Protein AF-0000000078594098 (afdb_homodimer)

pLDDT: mean 91.53, std 11.21, range [39.38, 98.88]

InterPro domains:
  IPR011990 Tetratricopeptide-like helical domain superfamily [G3DSA:1.25.40.10] (89-286)
  IPR011990 Tetratricopeptide-like helical domain superfamily [SSF48452] (159-281)
  IPR019734 Tetratricopeptide repeat [PS50005] (201-234)
  IPR019734 Tetratricopeptide repeat [PS50005] (235-268)
  IPR019734 Tetratricopeptide repeat [SM00028] (167-200)
  IPR019734 Tetratricopeptide repeat [SM00028] (201-234)
  IPR019734 Tetratricopeptide repeat [SM00028] (235-268)
  IPR051685 Ycf3/AcsC/BcsC/TPR Multifunctional [PTHR44943] (14-275)
  IPR059986 DjlB/C, second domain [PF27158] (21-113)

Radius of gyration: 33.85 Å; Cα contacts (8 Å, |Δi|>4): 615; chains: 2; bounding box: 60×117×90 Å

Solvent-accessible surface area (backbone atoms only — not comparable to full-atom values): 30266 Å² total; per-residue (Å²): 107,66,66,58,50,49,50,50,48,50,48,50,49,49,48,50,50,52,48,49,51,51,50,51,51,48,50,52,37,57,72,34,61,79,47,46,71,31,56,67,55,56,53,47,52,54,51,49,46,38,69,72,62,66,50,52,64,67,59,54,43,49,54,50,51,61,54,35,75,81,58,64,94,59,50,43,67,45,40,41,51,51,31,71,74,57,40,49,70,82,40,42,71,66,47,39,74,79,39,62,54,69,57,50,50,49,51,45,46,40,50,74,40,77,69,80,71,63,72,82,63,66,82,65,91,55,58,71,51,70,64,59,35,52,52,24,49,51,50,14,52,52,24,49,75,66,51,30,53,47,58,14,51,52,26,48,54,55,25,38,68,28,48,67,75,40,56,59,59,38,38,49,52,15,53,52,24,47,73,45,39,36,47,71,61,15,46,49,31,18,48,54,41,32,74,76,34,81,78,41,50,65,32,32,46,55,37,17,55,50,24,50,45,49,37,36,48,72,62,16,40,55,24,35,51,52,32,36,75,75,43,72,80,44,59,69,52,48,53,53,40,23,51,40,24,46,48,72,64,40,22,68,62,15,34,53,44,36,51,55,52,34,73,80,40,72,83,45,61,70,53,50,41,45,32,49,27,23,49,52,49,46,50,52,53,53,55,68,73,97,108,69,66,58,50,50,50,51,47,48,48,49,50,49,47,50,48,52,47,50,51,51,50,49,50,49,49,53,37,56,73,34,61,78,48,46,71,30,55,66,56,53,52,47,51,52,51,50,45,37,68,73,62,67,50,51,64,66,59,52,43,50,53,49,50,61,54,36,76,81,57,64,94,62,50,42,66,46,41,41,51,50,32,71,75,58,40,48,71,82,39,41,70,65,48,39,75,79,39,61,54,70,58,52,48,50,53,44,46,40,49,74,37,80,70,80,74,64,73,84,62,65,82,62,91,53,59,71,51,71,64,57,34,53,51,24,48,50,50,14,53,54,24,48,75,67,51,30,53,46,59,16,52,53,25,48,54,55,23,38,67,29,49,67,76,40,57,60,58,38,38,49,52,14,52,53,25,46,74,46,40,36,47,69,60,14,44,49,32,16,47,53,42,30,75,76,34,80,78,43,50,64,30,30,44,53,38,16,56,49,24,50,44,50,38,37,48,71,61,16,41,54,25,35,52,52,31,35,73,75,42,72,80,44,58,71,52,47,53,54,40,23,52,41,25,46,49,73,63,40,22,67,62,16,34,54,43,36,50,55,52,35,73,78,41,74,80,44,61,68,54,50,40,46,31,51,26,22,49,50,49,46,52,52,55,54,55,68,72,98

Structure (mmCIF, N/CA/C/O backbone):
data_AF-0000000078594098-model_v1
#
loop_
_entity.id
_entity.type
_entity.pdbx_description
1 polymer 'Uncharacterized protein'
#
loop_
_atom_site.group_PDB
_atom_site.id
_atom_site.type_symbol
_atom_site.label_atom_id
_atom_site.label_alt_id
_atom_site.label_comp_id
_atom_site.label_asym_id
_atom_site.label_entity_id
_atom_site.label_seq_id
_atom_site.pdbx_PDB_ins_code
_atom_site.Cartn_x
_atom_site.Cartn_y
_atom_site.Cartn_z
_atom_site.occupancy
_atom_site.B_iso_or_equiv
_atom_site.auth_seq_id
_atom_site.auth_comp_id
_atom_site.auth_asym_id
_atom_site.auth_atom_id
_atom_site.pdbx_PDB_model_num
ATOM 1 N N . MET A 1 1 ? -4.652 -41.281 -64.188 1 39.38 1 MET A N 1
ATOM 2 C CA . MET A 1 1 ? -5.676 -40.75 -63.281 1 39.38 1 MET A CA 1
ATOM 3 C C . MET A 1 1 ? -5.812 -41.594 -62.031 1 39.38 1 MET A C 1
ATOM 5 O O . MET A 1 1 ? -5.898 -41.031 -60.906 1 39.38 1 MET A O 1
ATOM 9 N N . ILE A 1 2 ? -5.754 -42.844 -62.25 1 50.69 2 ILE A N 1
ATOM 10 C CA . ILE A 1 2 ? -5.867 -43.781 -61.125 1 50.69 2 ILE A CA 1
ATOM 11 C C . ILE A 1 2 ? -4.633 -43.688 -60.25 1 50.69 2 ILE A C 1
ATOM 13 O O . ILE A 1 2 ? -4.742 -43.625 -59.031 1 50.69 2 ILE A O 1
ATOM 17 N N . ASN A 1 3 ? -3.533 -43.5 -60.875 1 50.88 3 ASN A N 1
ATOM 18 C CA . ASN A 1 3 ? -2.307 -43.406 -60.062 1 50.88 3 ASN A CA 1
ATOM 19 C C . ASN A 1 3 ? -2.246 -42.125 -59.281 1 50.88 3 ASN A C 1
ATOM 21 O O . ASN A 1 3 ? -1.694 -42.062 -58.188 1 50.88 3 ASN A O 1
ATOM 25 N N . PHE A 1 4 ? -2.811 -41.031 -59.844 1 49.97 4 PHE A N 1
ATOM 26 C CA . PHE A 1 4 ? -2.854 -39.75 -59.188 1 49.97 4 PHE A CA 1
ATOM 27 C C . PHE A 1 4 ? -3.811 -39.781 -58 1 49.97 4 PHE A C 1
ATOM 29 O O . PHE A 1 4 ? -3.49 -39.25 -56.938 1 49.97 4 PHE A O 1
ATOM 36 N N . PHE A 1 5 ? -4.902 -40.375 -58.156 1 48.72 5 PHE A N 1
ATOM 37 C CA . PHE A 1 5 ? -5.871 -40.469 -57.062 1 48.72 5 PHE A CA 1
ATOM 38 C C . PHE A 1 5 ? -5.363 -41.406 -55.969 1 48.72 5 PHE A C 1
ATOM 40 O O . PHE A 1 5 ? -5.633 -41.156 -54.781 1 48.72 5 PHE A O 1
ATOM 47 N N . LYS A 1 6 ? -4.73 -42.438 -56.281 1 51.88 6 LYS A N 1
ATOM 48 C CA . LYS A 1 6 ? -4.148 -43.312 -55.281 1 51.88 6 LYS A CA 1
ATOM 49 C C . LYS A 1 6 ? -3.07 -42.625 -54.5 1 51.88 6 LYS A C 1
ATOM 51 O O . LYS A 1 6 ? -2.975 -42.781 -53.281 1 51.88 6 LYS A O 1
ATOM 56 N N . LYS A 1 7 ? -2.291 -41.812 -55.062 1 51.16 7 LYS A N 1
ATOM 57 C CA . LYS A 1 7 ? -1.276 -41.031 -54.375 1 51.16 7 LYS A CA 1
ATOM 58 C C . LYS A 1 7 ? -1.916 -39.969 -53.469 1 51.16 7 LYS A C 1
ATOM 60 O O . LYS A 1 7 ? -1.445 -39.75 -52.344 1 51.16 7 LYS A O 1
ATOM 65 N N . LEU A 1 8 ? -2.98 -39.375 -53.875 1 46.19 8 LEU A N 1
ATOM 66 C CA . LEU A 1 8 ? -3.707 -38.406 -53.062 1 46.19 8 LEU A CA 1
ATOM 67 C C . LEU A 1 8 ? -4.391 -39.094 -51.875 1 46.19 8 LEU A C 1
ATOM 69 O O . LEU A 1 8 ? -4.414 -38.562 -50.781 1 46.19 8 LEU A O 1
ATOM 73 N N . LYS A 1 9 ? -5.02 -40.219 -52.125 1 51.03 9 LYS A N 1
ATOM 74 C CA . LYS A 1 9 ? -5.648 -41 -51.062 1 51.03 9 LYS A CA 1
ATOM 75 C C . LYS A 1 9 ? -4.602 -41.562 -50.125 1 51.03 9 LYS A C 1
ATOM 77 O O . LYS A 1 9 ? -4.805 -41.562 -48.906 1 51.03 9 LYS A O 1
ATOM 82 N N . ASN A 1 10 ? -3.607 -42.125 -50.656 1 49.72 10 ASN A N 1
ATOM 83 C CA . ASN A 1 10 ? -2.5 -42.562 -49.812 1 49.72 10 ASN A CA 1
ATOM 84 C C . ASN A 1 10 ? -1.874 -41.438 -49.031 1 49.72 10 ASN A C 1
ATOM 86 O O . ASN A 1 10 ? -1.503 -41.594 -47.875 1 49.72 10 ASN A O 1
ATOM 90 N N . ASN A 1 11 ? -1.841 -40.219 -49.688 1 52.72 11 ASN A N 1
ATOM 91 C CA . ASN A 1 11 ? -1.362 -39.031 -49 1 52.72 11 ASN A CA 1
ATOM 92 C C . ASN A 1 11 ? -2.326 -38.594 -47.906 1 52.72 11 ASN A C 1
ATOM 94 O O . ASN A 1 11 ? -1.896 -38.156 -46.844 1 52.72 11 ASN A O 1
ATOM 98 N N . SER A 1 12 ? -3.578 -38.75 -48.25 1 54 12 SER A N 1
ATOM 99 C CA . SER A 1 12 ? -4.574 -38.406 -47.25 1 54 12 SER A CA 1
ATOM 100 C C . SER A 1 12 ? -4.566 -39.406 -46.094 1 54 12 SER A C 1
ATOM 102 O O . SER A 1 12 ? -4.688 -39.031 -44.938 1 54 12 SER A O 1
ATOM 104 N N . TYR A 1 13 ? -4.492 -40.75 -46.438 1 49.81 13 TYR A N 1
ATOM 105 C CA . TYR A 1 13 ? -4.422 -41.781 -45.438 1 49.81 13 TYR A CA 1
ATOM 106 C C . TYR A 1 13 ? -3.146 -41.656 -44.594 1 49.81 13 TYR A C 1
ATOM 108 O O . TYR A 1 13 ? -3.176 -41.781 -43.375 1 49.81 13 TYR A O 1
ATOM 116 N N . ASN A 1 14 ? -2.107 -41.4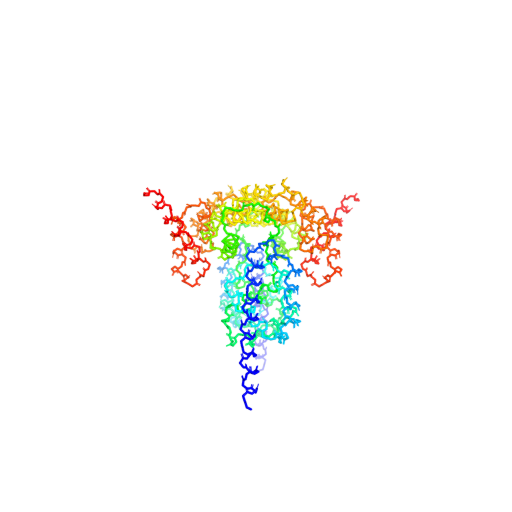06 -45.281 1 59.16 14 ASN A N 1
ATOM 117 C CA . ASN A 1 14 ? -0.834 -41.219 -44.594 1 59.16 14 ASN A CA 1
ATOM 118 C C . ASN A 1 14 ? -0.871 -40 -43.688 1 59.16 14 ASN A C 1
ATOM 120 O O . ASN A 1 14 ? -0.325 -40.031 -42.562 1 59.16 14 ASN A O 1
ATOM 124 N N . ASN A 1 15 ? -1.621 -39.031 -44.219 1 67.19 15 ASN A N 1
ATOM 125 C CA . ASN A 1 15 ? -1.735 -37.844 -43.406 1 67.19 15 ASN A CA 1
ATOM 126 C C . ASN A 1 15 ? -2.57 -38.094 -42.156 1 67.19 15 ASN A C 1
ATOM 128 O O . ASN A 1 15 ? -2.254 -37.562 -41.062 1 67.19 15 ASN A O 1
ATOM 132 N N . LYS A 1 16 ? -3.498 -38.969 -42.25 1 72.94 16 LYS A N 1
ATOM 133 C CA . LYS A 1 16 ? -4.348 -39.281 -41.125 1 72.94 16 LYS A CA 1
ATOM 134 C C . LYS A 1 16 ? -3.596 -40.156 -40.094 1 72.94 16 LYS A C 1
ATOM 136 O O . LYS A 1 16 ? -3.754 -39.969 -38.875 1 72.94 16 LYS A O 1
ATOM 141 N N . ASP A 1 17 ? -2.861 -41.031 -40.719 1 74.94 17 ASP A N 1
ATOM 142 C CA . ASP A 1 17 ? -2.068 -41.906 -39.844 1 74.94 17 ASP A CA 1
ATOM 143 C C . ASP A 1 17 ? -0.988 -41.094 -39.125 1 74.94 17 ASP A C 1
ATOM 145 O O . ASP A 1 17 ? -0.752 -41.312 -37.938 1 74.94 17 ASP A O 1
ATOM 149 N N . ASN A 1 18 ? -0.335 -40.281 -39.812 1 78.31 18 ASN A N 1
ATOM 150 C CA . ASN A 1 18 ? 0.677 -39.406 -39.219 1 78.31 18 ASN A CA 1
ATOM 151 C C . ASN A 1 18 ? 0.081 -38.5 -38.156 1 78.31 18 ASN A C 1
ATOM 153 O O . ASN A 1 18 ? 0.699 -38.281 -37.125 1 78.31 18 ASN A O 1
ATOM 157 N N . ASP A 1 19 ? -1.125 -38.094 -38.5 1 82.31 19 ASP A N 1
ATOM 158 C CA . ASP A 1 19 ? -1.834 -37.25 -37.531 1 82.31 19 ASP A CA 1
ATOM 159 C C . ASP A 1 19 ? -2.125 -38.031 -36.25 1 82.31 19 ASP A C 1
ATOM 161 O O . ASP A 1 19 ? -1.92 -37.5 -35.125 1 82.31 19 ASP A O 1
ATOM 165 N N . ALA A 1 20 ? -2.559 -39.188 -36.438 1 86.38 20 ALA A N 1
ATOM 166 C CA . ALA A 1 20 ? -2.891 -40.031 -35.281 1 86.38 20 ALA A CA 1
ATOM 167 C C . ALA A 1 20 ? -1.649 -40.312 -34.469 1 86.38 20 ALA A C 1
ATOM 169 O O . ALA A 1 20 ? -1.691 -40.25 -33.219 1 86.38 20 ALA A O 1
ATOM 170 N N . LYS A 1 21 ? -0.582 -40.625 -35.062 1 86.62 21 LYS A N 1
ATOM 171 C CA . LYS A 1 21 ? 0.659 -40.906 -34.375 1 86.62 21 LYS A CA 1
ATOM 172 C C . LYS A 1 21 ? 1.172 -39.688 -33.594 1 86.62 21 LYS A C 1
ATOM 174 O O . LYS A 1 21 ? 1.613 -39.812 -32.469 1 86.62 21 LYS A O 1
ATOM 179 N N . PHE A 1 22 ? 1.123 -38.594 -34.219 1 89.56 22 PHE A N 1
ATOM 180 C CA . PHE A 1 22 ? 1.537 -37.344 -33.594 1 89.56 22 PHE A CA 1
ATOM 181 C C . PHE A 1 22 ? 0.688 -37.062 -32.344 1 89.56 22 PHE A C 1
ATOM 183 O O . PHE A 1 22 ? 1.214 -36.719 -31.297 1 89.56 22 PHE A O 1
ATOM 190 N N . HIS A 1 23 ? -0.562 -37.281 -32.531 1 90.31 23 HIS A N 1
ATOM 191 C CA . HIS A 1 23 ? -1.481 -37.031 -31.422 1 90.31 23 HIS A CA 1
ATOM 192 C C . HIS A 1 23 ? -1.208 -38.031 -30.266 1 90.31 23 HIS A C 1
ATOM 194 O O . HIS A 1 23 ? -1.288 -37.625 -29.094 1 90.31 23 HIS A O 1
ATOM 200 N N . ASP A 1 24 ? -0.931 -39.219 -30.625 1 92.44 24 ASP A N 1
ATOM 201 C CA . ASP A 1 24 ? -0.604 -40.188 -29.609 1 92.44 24 ASP A CA 1
ATOM 202 C C . ASP A 1 24 ? 0.675 -39.812 -28.875 1 92.44 24 ASP A C 1
ATOM 204 O O . ASP A 1 24 ? 0.738 -39.938 -27.641 1 92.44 24 ASP A O 1
ATOM 208 N N . ASP A 1 25 ? 1.669 -39.406 -29.578 1 92.69 25 ASP A N 1
ATOM 209 C CA . ASP A 1 25 ? 2.928 -38.969 -28.984 1 92.69 25 ASP A CA 1
ATOM 210 C C . ASP A 1 25 ? 2.717 -37.781 -28.062 1 92.69 25 ASP A C 1
ATOM 212 O O . ASP A 1 25 ? 3.289 -37.719 -26.969 1 92.69 25 ASP A O 1
ATOM 216 N N . LEU A 1 26 ? 1.92 -36.906 -28.531 1 94.44 26 LEU A N 1
ATOM 217 C CA . LEU A 1 26 ? 1.6 -35.719 -27.766 1 94.44 26 LEU A CA 1
ATOM 218 C C . LEU A 1 26 ? 0.881 -36.094 -26.469 1 94.44 26 LEU A C 1
ATOM 220 O O . LEU A 1 26 ? 1.198 -35.531 -25.406 1 94.44 26 LEU A O 1
ATOM 224 N N . ARG A 1 27 ? -0.073 -36.875 -26.562 1 95.81 27 ARG A N 1
ATOM 225 C CA . ARG A 1 27 ? -0.822 -37.344 -25.391 1 95.81 27 ARG A CA 1
ATOM 226 C C . ARG A 1 27 ? 0.086 -38.062 -24.391 1 95.81 27 ARG A C 1
ATOM 228 O O . ARG A 1 27 ? -0.026 -37.875 -23.188 1 95.81 27 ARG A O 1
ATOM 235 N N . GLU A 1 28 ? 0.892 -38.906 -24.938 1 95.81 28 GLU A N 1
ATOM 236 C CA . GLU A 1 28 ? 1.833 -39.625 -24.078 1 95.81 28 GLU A CA 1
ATOM 237 C C . GLU A 1 28 ? 2.773 -38.656 -23.375 1 95.81 28 GLU A C 1
ATOM 239 O O . GLU A 1 28 ? 3.016 -38.781 -22.172 1 95.81 28 GLU A O 1
ATOM 244 N N . LEU A 1 29 ? 3.318 -37.688 -24.094 1 96.81 29 LEU A N 1
ATOM 245 C CA . LEU A 1 29 ? 4.211 -36.688 -23.531 1 96.81 29 LEU A CA 1
ATOM 246 C C . LEU A 1 29 ? 3.514 -35.875 -22.438 1 96.81 29 LEU A C 1
ATOM 248 O O . LEU A 1 29 ? 4.059 -35.719 -21.344 1 96.81 29 LEU A O 1
ATOM 252 N N . TYR A 1 30 ? 2.275 -35.469 -22.688 1 96.88 30 TYR A N 1
ATOM 253 C CA . TYR A 1 30 ? 1.556 -34.625 -21.75 1 96.88 30 TYR A CA 1
ATOM 254 C C . TYR A 1 30 ? 1.131 -35.406 -20.516 1 96.88 30 TYR A C 1
ATOM 256 O O . TYR A 1 30 ? 1.178 -34.906 -19.391 1 96.88 30 TYR A O 1
ATOM 264 N N . ASN A 1 31 ?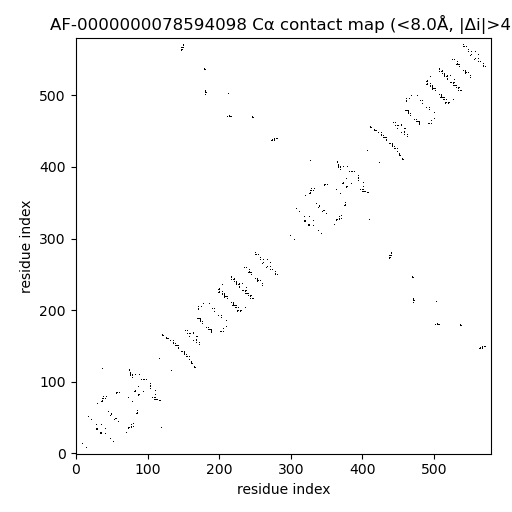 0.69 -36.656 -20.703 1 94.06 31 ASN A N 1
ATOM 265 C CA . ASN A 1 31 ? 0.117 -37.438 -19.625 1 94.06 31 ASN A CA 1
ATOM 266 C C . ASN A 1 31 ? 1.197 -37.969 -18.688 1 94.06 31 ASN A C 1
ATOM 268 O O . ASN A 1 31 ? 0.904 -38.375 -17.562 1 94.06 31 ASN A O 1
ATOM 272 N N . ASN A 1 32 ? 2.391 -38.094 -19.156 1 93.06 32 ASN A N 1
ATOM 273 C CA . ASN A 1 32 ? 3.533 -38.375 -18.297 1 93.06 32 ASN A CA 1
ATOM 274 C C . ASN A 1 32 ? 4.148 -37.125 -17.719 1 93.06 32 ASN A C 1
ATOM 276 O O . ASN A 1 32 ? 4.855 -36.375 -18.422 1 93.06 32 ASN A O 1
ATOM 280 N N . PHE A 1 33 ? 3.973 -36.938 -16.516 1 93.38 33 PHE A N 1
ATOM 281 C CA . PHE A 1 33 ? 4.258 -35.656 -15.922 1 93.38 33 PHE A CA 1
ATOM 282 C C . PHE A 1 33 ? 5.742 -35.312 -16.016 1 93.38 33 PHE A C 1
ATOM 284 O O . PHE A 1 33 ? 6.121 -34.188 -16.266 1 93.38 33 PHE A O 1
ATOM 291 N N . SER A 1 34 ? 6.594 -36.312 -15.781 1 92.38 34 SER A N 1
ATOM 292 C CA . SER A 1 34 ? 8.031 -36.094 -15.875 1 92.38 34 SER A CA 1
ATOM 293 C C . SER A 1 34 ? 8.43 -35.656 -17.281 1 92.38 34 SER A C 1
ATOM 295 O O . SER A 1 34 ? 9.32 -34.844 -17.453 1 92.38 34 SER A O 1
ATOM 297 N N . LEU A 1 35 ? 7.773 -36.188 -18.312 1 94.94 35 LEU A N 1
ATOM 298 C CA . LEU A 1 35 ? 8.023 -35.812 -19.688 1 94.94 35 LEU A CA 1
ATOM 299 C C . LEU A 1 35 ? 7.387 -34.438 -19.984 1 94.94 35 LEU A C 1
ATOM 301 O O . LEU A 1 35 ? 7.977 -33.625 -20.688 1 94.94 35 LEU A O 1
ATOM 305 N N . ARG A 1 36 ? 6.238 -34.25 -19.422 1 95.75 36 ARG A N 1
ATOM 306 C CA . ARG A 1 36 ? 5.438 -33.031 -19.656 1 95.75 36 ARG A CA 1
ATOM 307 C C . ARG A 1 36 ? 6.234 -31.781 -19.344 1 95.75 36 ARG A C 1
ATOM 309 O O . ARG A 1 36 ? 6.109 -30.766 -20.031 1 95.75 36 ARG A O 1
ATOM 316 N N . ILE A 1 37 ? 7.035 -31.859 -18.281 1 95.75 37 ILE A N 1
ATOM 317 C CA . ILE A 1 37 ? 7.656 -30.641 -17.781 1 95.75 37 ILE A CA 1
ATOM 318 C C . ILE A 1 37 ? 9.078 -30.531 -18.312 1 95.75 37 ILE A C 1
ATOM 320 O O . ILE A 1 37 ? 9.836 -29.641 -17.906 1 95.75 37 ILE A O 1
ATOM 324 N N . ASP A 1 38 ? 9.492 -31.375 -19.234 1 96.25 38 ASP A N 1
ATOM 325 C CA . ASP A 1 38 ? 10.836 -31.391 -19.812 1 96.25 38 ASP A CA 1
ATOM 326 C C . ASP A 1 38 ? 10.852 -30.688 -21.172 1 96.25 38 ASP A C 1
ATOM 328 O O . ASP A 1 38 ? 10.359 -31.234 -22.156 1 96.25 38 ASP A O 1
ATOM 332 N N . PRO A 1 39 ? 11.516 -29.531 -21.281 1 97.31 39 PRO A N 1
ATOM 333 C CA . PRO A 1 39 ? 11.531 -28.812 -22.547 1 97.31 39 PRO A CA 1
ATOM 334 C C . PRO A 1 39 ? 12.195 -29.594 -23.672 1 97.31 39 PRO A C 1
ATOM 336 O O . PRO A 1 39 ? 11.812 -29.469 -24.844 1 97.31 39 PRO A O 1
ATOM 339 N N . GLU A 1 40 ? 13.133 -30.438 -23.344 1 97.56 40 GLU A N 1
ATOM 340 C CA . GLU A 1 40 ? 13.844 -31.203 -24.359 1 97.56 40 GLU A CA 1
ATOM 341 C C . GLU A 1 40 ? 12.914 -32.219 -25.047 1 97.56 40 GLU A C 1
ATOM 343 O O . GLU A 1 40 ? 13.062 -32.469 -26.25 1 97.56 40 GLU A O 1
ATOM 348 N N . LYS A 1 41 ? 12.023 -32.75 -24.281 1 97.75 41 LYS A N 1
ATOM 349 C CA . LYS A 1 41 ? 11.094 -33.719 -24.844 1 97.75 41 LYS A CA 1
ATOM 350 C C . LYS A 1 41 ? 10.117 -33.062 -25.812 1 97.75 41 LYS A C 1
ATOM 352 O O . LYS A 1 41 ? 9.742 -33.656 -26.828 1 97.75 41 LYS A O 1
ATOM 357 N N . TRP A 1 42 ? 9.672 -31.875 -25.516 1 97.12 42 TRP A N 1
ATOM 358 C CA . TRP A 1 42 ? 8.812 -31.125 -26.422 1 97.12 42 TRP A CA 1
ATOM 359 C C . TRP A 1 42 ? 9.562 -30.734 -27.703 1 97.12 42 TRP A C 1
ATOM 361 O O . TRP A 1 42 ? 9.016 -30.844 -28.797 1 97.12 42 TRP A O 1
ATOM 371 N N . ASP A 1 43 ? 10.789 -30.266 -27.516 1 96.31 43 ASP A N 1
ATOM 372 C CA . ASP A 1 43 ? 11.641 -29.938 -28.672 1 96.31 43 ASP A CA 1
ATOM 373 C C . ASP A 1 43 ? 11.82 -31.141 -29.578 1 96.31 43 ASP A C 1
ATOM 375 O O . ASP A 1 43 ? 11.719 -31.016 -30.812 1 96.31 43 ASP A O 1
ATOM 379 N N . ALA A 1 44 ? 12.086 -32.281 -28.953 1 95.25 44 ALA A N 1
ATOM 380 C CA . ALA A 1 44 ? 12.258 -33.531 -29.719 1 95.25 44 ALA A CA 1
ATOM 381 C C . ALA A 1 44 ? 10.992 -33.875 -30.469 1 95.25 44 ALA A C 1
ATOM 383 O O . ALA A 1 44 ? 11.047 -34.312 -31.625 1 95.25 44 ALA A O 1
ATOM 384 N N . LEU A 1 45 ? 9.867 -33.75 -29.766 1 93.81 45 LEU A N 1
ATOM 385 C CA . LEU A 1 45 ? 8.586 -34.062 -30.406 1 93.81 45 LEU A CA 1
ATOM 386 C C . LEU A 1 45 ? 8.398 -33.219 -31.656 1 93.81 45 LEU A C 1
ATOM 388 O O . LEU A 1 45 ? 8.008 -33.719 -32.719 1 93.81 45 LEU A O 1
ATOM 392 N N . ILE A 1 46 ? 8.672 -31.938 -31.578 1 92.5 46 ILE A N 1
ATOM 393 C CA . ILE A 1 46 ? 8.461 -30.984 -32.656 1 92.5 46 ILE A CA 1
ATOM 394 C C . ILE A 1 46 ? 9.43 -31.297 -33.812 1 92.5 46 ILE A C 1
ATOM 396 O O . ILE A 1 46 ? 9.031 -31.359 -34.969 1 92.5 46 ILE A O 1
ATOM 400 N N . HIS A 1 47 ? 10.656 -31.594 -33.531 1 90.69 47 HIS A N 1
ATOM 401 C CA . HIS A 1 47 ? 11.664 -31.891 -34.531 1 90.69 47 HIS A CA 1
ATOM 402 C C . HIS A 1 47 ? 11.359 -33.219 -35.219 1 90.69 47 HIS A C 1
ATOM 404 O O . HIS A 1 47 ? 11.484 -33.312 -36.438 1 90.69 47 HIS A O 1
ATOM 410 N N . ASN A 1 48 ? 11.023 -34.156 -34.406 1 87.56 48 ASN A N 1
ATOM 411 C CA . ASN A 1 48 ? 10.695 -35.438 -34.969 1 87.56 48 ASN A CA 1
ATOM 412 C C . ASN A 1 48 ? 9.5 -35.375 -35.906 1 87.56 48 ASN A C 1
ATOM 414 O O . ASN A 1 48 ? 9.5 -35.969 -36.969 1 87.56 48 ASN A O 1
ATOM 418 N N . ALA A 1 49 ? 8.516 -34.656 -35.469 1 84.56 49 ALA A N 1
ATOM 419 C CA . ALA A 1 49 ? 7.324 -34.5 -36.281 1 84.56 49 ALA A CA 1
ATOM 420 C C . ALA A 1 49 ? 7.645 -33.719 -37.562 1 84.56 49 ALA A C 1
ATOM 422 O O . ALA A 1 49 ? 7.133 -34.062 -38.625 1 84.56 49 ALA A O 1
ATOM 423 N N . SER A 1 50 ? 8.43 -32.719 -37.5 1 81.81 50 SER A N 1
ATOM 424 C CA . SER A 1 50 ? 8.82 -31.938 -38.656 1 81.81 50 SER A CA 1
ATOM 425 C C . SER A 1 50 ? 9.57 -32.781 -39.688 1 81.81 50 SER A C 1
ATOM 427 O O . SER A 1 50 ? 9.312 -32.719 -40.875 1 81.81 50 SER A O 1
ATOM 429 N N . ASN A 1 51 ? 10.398 -33.594 -39.219 1 81.81 51 ASN A N 1
ATOM 430 C CA . ASN A 1 51 ? 11.227 -34.406 -40.094 1 81.81 51 ASN A CA 1
ATOM 431 C C . ASN A 1 51 ? 10.445 -35.594 -40.656 1 81.81 51 ASN A C 1
ATOM 433 O O . ASN A 1 51 ? 10.594 -35.938 -41.844 1 81.81 51 ASN A O 1
ATOM 437 N N . LYS A 1 52 ? 9.711 -36.094 -39.781 1 78.25 52 LYS A N 1
ATOM 438 C CA . LYS A 1 52 ? 9.023 -37.312 -40.156 1 78.25 52 LYS A CA 1
ATOM 439 C C . LYS A 1 52 ? 7.824 -37.062 -41.031 1 78.25 52 LYS A C 1
ATOM 441 O O . LYS A 1 52 ? 7.562 -37.812 -41.969 1 78.25 52 LYS A O 1
ATOM 446 N N . TYR A 1 53 ? 7.137 -35.938 -40.75 1 73.19 53 TYR A N 1
ATOM 447 C CA . TYR A 1 53 ? 5.863 -35.75 -41.438 1 73.19 53 TYR A CA 1
ATOM 448 C C . TYR A 1 53 ? 5.969 -34.625 -42.469 1 73.19 53 TYR A C 1
ATOM 450 O O . TYR A 1 53 ? 5.016 -34.344 -43.188 1 73.19 53 TYR A O 1
ATOM 458 N N . ASN A 1 54 ? 7.02 -34.062 -42.594 1 72.06 54 ASN A N 1
ATOM 459 C CA . ASN A 1 54 ? 7.246 -32.938 -43.5 1 72.06 54 ASN A CA 1
ATOM 460 C C . ASN A 1 54 ? 6.152 -31.875 -43.375 1 72.06 54 ASN A C 1
ATOM 462 O O . ASN A 1 54 ? 5.672 -31.344 -44.375 1 72.06 54 ASN A O 1
ATOM 466 N N . TRP A 1 55 ? 5.625 -31.828 -42.125 1 76.12 55 TRP A N 1
ATOM 467 C CA . TRP A 1 55 ? 4.605 -30.812 -41.906 1 76.12 55 TRP A CA 1
ATOM 468 C C . TRP A 1 55 ? 5.227 -29.422 -41.812 1 76.12 55 TRP A C 1
ATOM 470 O O . TRP A 1 55 ? 6.34 -29.25 -41.312 1 76.12 55 TRP A O 1
ATOM 480 N N . TYR A 1 56 ? 4.43 -28.516 -42.375 1 78.06 56 TYR A N 1
ATOM 481 C CA . TYR A 1 56 ? 4.77 -27.125 -42.156 1 78.06 56 TYR A CA 1
ATOM 482 C C . TYR A 1 56 ? 4.504 -26.734 -40.688 1 78.06 56 TYR A C 1
ATOM 484 O O . TYR A 1 56 ? 3.598 -27.281 -40.062 1 78.06 56 TYR A O 1
ATOM 492 N N . MET A 1 57 ? 5.312 -25.875 -40.281 1 83.12 57 MET A N 1
ATOM 493 C CA . MET A 1 57 ? 5.242 -25.422 -38.875 1 83.12 57 MET A CA 1
ATOM 494 C C . MET A 1 57 ? 3.854 -24.875 -38.562 1 83.12 57 MET A C 1
ATOM 496 O O . MET A 1 57 ? 3.369 -25.016 -37.438 1 83.12 57 MET A O 1
ATOM 500 N N . ASP A 1 58 ? 3.238 -24.391 -39.562 1 83.25 58 ASP A N 1
ATOM 501 C CA . ASP A 1 58 ? 1.916 -23.812 -39.344 1 83.25 58 ASP A CA 1
ATOM 502 C C . ASP A 1 58 ? 0.888 -24.891 -39 1 83.25 58 ASP A C 1
ATOM 504 O O . ASP A 1 58 ? 0.044 -24.703 -38.125 1 83.25 58 ASP A O 1
ATOM 508 N N . ILE A 1 59 ? 0.982 -25.984 -39.688 1 85.94 59 ILE A N 1
ATOM 509 C CA . ILE A 1 59 ? 0.062 -27.094 -39.469 1 85.94 59 ILE A CA 1
ATOM 510 C C . ILE A 1 59 ? 0.316 -27.719 -38.094 1 85.94 59 ILE A C 1
ATOM 512 O O . ILE A 1 59 ? -0.622 -27.953 -37.344 1 85.94 59 ILE A O 1
ATOM 516 N N . MET A 1 60 ? 1.554 -27.922 -37.781 1 88.81 60 MET A N 1
ATOM 517 C CA . MET A 1 60 ? 1.926 -28.484 -36.5 1 88.81 60 MET A CA 1
ATOM 518 C C . MET A 1 60 ? 1.495 -27.562 -35.344 1 88.81 60 MET A C 1
ATOM 520 O O . MET A 1 60 ? 0.965 -28.031 -34.344 1 88.81 60 MET A O 1
ATOM 524 N N . GLY A 1 61 ? 1.745 -26.25 -35.562 1 92.38 61 GLY A N 1
ATOM 525 C CA . GLY A 1 61 ? 1.325 -25.281 -34.594 1 92.38 61 GLY A CA 1
ATOM 526 C C . GLY A 1 61 ? -0.167 -25.297 -34.312 1 92.38 61 GLY A C 1
ATOM 527 O O . GLY A 1 61 ? -0.599 -25.203 -33.156 1 92.38 61 GLY A O 1
ATOM 528 N N . ASP A 1 62 ? -0.883 -25.469 -35.344 1 91.06 62 ASP A N 1
ATOM 529 C CA . ASP A 1 62 ? -2.336 -25.531 -35.25 1 91.06 62 ASP A CA 1
ATOM 530 C C . ASP A 1 62 ? -2.766 -26.781 -34.469 1 91.06 62 ASP A C 1
ATOM 532 O O . ASP A 1 62 ? -3.668 -26.719 -33.625 1 91.06 62 ASP A O 1
ATOM 536 N N . LYS A 1 63 ? -2.162 -27.859 -34.75 1 90.94 63 LYS A N 1
ATOM 537 C CA . LYS A 1 63 ? -2.475 -29.109 -34.062 1 90.94 63 LYS A CA 1
ATOM 538 C C . LYS A 1 63 ? -2.131 -29.016 -32.594 1 90.94 63 LYS A C 1
ATOM 540 O O . LYS A 1 63 ? -2.908 -29.453 -31.734 1 90.94 63 LYS A O 1
ATOM 545 N N . LEU A 1 64 ? -0.993 -28.438 -32.344 1 94.38 64 LEU A N 1
ATOM 546 C CA . LEU A 1 64 ? -0.582 -28.25 -30.938 1 94.38 64 LEU A CA 1
ATOM 547 C C . LEU A 1 64 ? -1.538 -27.312 -30.219 1 94.38 64 LEU A C 1
ATOM 549 O O . LEU A 1 64 ? -1.945 -27.594 -29.078 1 94.38 64 LEU A O 1
ATOM 553 N N . MET A 1 65 ? -1.921 -26.281 -30.891 1 94.69 65 MET A N 1
ATOM 554 C CA . MET A 1 65 ? -2.834 -25.297 -30.297 1 94.69 65 MET A CA 1
ATOM 555 C C . MET A 1 65 ? -4.168 -25.953 -29.938 1 94.69 65 MET A C 1
ATOM 557 O O . MET A 1 65 ? -4.691 -25.734 -28.844 1 94.69 65 MET A O 1
ATOM 561 N N . HIS A 1 66 ? -4.672 -26.75 -30.797 1 93.25 66 HIS A N 1
ATOM 562 C CA . HIS A 1 66 ? -5.93 -27.453 -30.562 1 93.25 66 HIS A CA 1
ATOM 563 C C . HIS A 1 66 ? -5.816 -28.391 -29.359 1 93.25 66 HIS A C 1
ATOM 565 O O . HIS A 1 66 ? -6.719 -28.438 -28.516 1 93.25 66 HIS A O 1
ATOM 571 N N . PHE A 1 67 ? -4.703 -29.062 -29.266 1 95.44 67 PHE A N 1
ATOM 572 C CA . PHE A 1 67 ? -4.449 -29.969 -28.172 1 95.44 67 PHE A CA 1
ATOM 573 C C . PHE A 1 67 ? -4.367 -29.219 -26.844 1 95.44 67 PHE A C 1
ATOM 575 O O . PHE A 1 67 ? -4.922 -29.656 -25.828 1 95.44 67 PHE A O 1
ATOM 582 N N . LEU A 1 68 ? -3.781 -28.016 -26.859 1 96.62 68 LEU A N 1
ATOM 583 C CA . LEU A 1 68 ? -3.492 -27.25 -25.656 1 96.62 68 LEU A CA 1
ATOM 584 C C . LEU A 1 68 ? -4.742 -26.531 -25.141 1 96.62 68 LEU A C 1
ATOM 586 O O . LEU A 1 68 ? -4.773 -26.047 -24.016 1 96.62 68 LEU A O 1
ATOM 590 N N . MET A 1 69 ? -5.801 -26.5 -25.891 1 95.69 69 MET A N 1
ATOM 591 C CA . MET A 1 69 ? -7.055 -25.891 -25.453 1 95.69 69 MET A CA 1
ATOM 592 C C . MET A 1 69 ? -7.645 -26.672 -24.281 1 95.69 69 MET A C 1
ATOM 594 O O . MET A 1 69 ? -8.344 -26.094 -23.438 1 95.69 69 MET A O 1
ATOM 598 N N . SER A 1 70 ? -7.262 -27.984 -24.266 1 94.69 70 SER A N 1
ATOM 599 C CA . SER A 1 70 ? -7.801 -28.812 -23.203 1 94.69 70 SER A CA 1
ATOM 600 C C . SER A 1 70 ? -6.691 -29.359 -22.312 1 94.69 70 SER A C 1
ATOM 602 O O . SER A 1 70 ? -6.961 -30.031 -21.312 1 94.69 70 SER A O 1
ATOM 604 N N . ASN A 1 71 ? -5.457 -29.141 -22.688 1 96.12 71 ASN A N 1
ATOM 605 C CA . ASN A 1 71 ? -4.277 -29.641 -21.969 1 96.12 71 ASN A CA 1
ATOM 606 C C . ASN A 1 71 ? -3.225 -28.547 -21.812 1 96.12 71 ASN A C 1
ATOM 608 O O . ASN A 1 71 ? -2.193 -28.562 -22.484 1 96.12 71 ASN A O 1
ATOM 612 N N . TYR A 1 72 ? -3.457 -27.672 -20.859 1 96.06 72 TYR A N 1
ATOM 613 C CA . TYR A 1 72 ? -2.715 -26.422 -20.922 1 96.06 72 TYR A CA 1
ATOM 614 C C . TYR A 1 72 ? -1.844 -26.234 -19.688 1 96.06 72 TYR A C 1
ATOM 616 O O . TYR A 1 72 ? -1.21 -25.188 -19.516 1 96.06 72 TYR A O 1
ATOM 624 N N . ASN A 1 73 ? -1.803 -27.219 -18.781 1 96.44 73 ASN A N 1
ATOM 625 C CA . ASN A 1 73 ? -0.989 -27.078 -17.578 1 96.44 73 ASN A CA 1
ATOM 626 C C . ASN A 1 73 ? 0.483 -27.375 -17.859 1 96.44 73 ASN A C 1
ATOM 628 O O . ASN A 1 73 ? 0.962 -28.484 -17.609 1 96.44 73 ASN A O 1
ATOM 632 N N . LEU A 1 74 ? 1.168 -26.359 -18.406 1 97.12 74 LEU A N 1
ATOM 633 C CA . LEU A 1 74 ? 2.58 -26.422 -18.766 1 97.12 74 LEU A CA 1
ATOM 634 C C . LEU A 1 74 ? 3.383 -25.359 -18.031 1 97.12 74 LEU A C 1
ATOM 636 O O . LEU A 1 74 ? 2.871 -24.266 -17.766 1 97.12 74 LEU A O 1
ATOM 640 N N . PRO A 1 75 ? 4.605 -25.656 -17.656 1 96.06 75 PRO A N 1
ATOM 641 C CA . PRO A 1 75 ? 5.438 -24.609 -17.031 1 96.06 75 PRO A CA 1
ATOM 642 C C . PRO A 1 75 ? 5.879 -23.547 -18.031 1 96.06 75 PRO A C 1
ATOM 644 O O . PRO A 1 75 ? 5.777 -23.734 -19.234 1 96.06 75 PRO A O 1
ATOM 647 N N . TYR A 1 76 ? 6.359 -22.453 -17.562 1 96.31 76 TYR A N 1
ATOM 648 C CA . TYR A 1 76 ? 6.754 -21.266 -18.312 1 96.31 76 TYR A CA 1
ATOM 649 C C . TYR A 1 76 ? 7.746 -21.625 -19.406 1 96.31 76 TYR A C 1
ATOM 651 O O . TYR A 1 76 ? 7.617 -21.156 -20.547 1 96.31 76 TYR A O 1
ATOM 659 N N . GLN A 1 77 ? 8.672 -22.531 -19.156 1 96.38 77 GLN A N 1
ATOM 660 C CA . GLN A 1 77 ? 9.734 -22.875 -20.109 1 96.38 77 GLN A CA 1
ATOM 661 C C . GLN A 1 77 ? 9.164 -23.547 -21.344 1 96.38 77 GLN A C 1
ATOM 663 O O . GLN A 1 77 ? 9.711 -23.391 -22.453 1 96.38 77 GLN A O 1
ATOM 668 N N . ILE A 1 78 ? 8.133 -24.359 -21.125 1 97.81 78 ILE A N 1
ATOM 669 C CA . ILE A 1 78 ? 7.543 -25.047 -22.266 1 97.81 78 ILE A CA 1
ATOM 670 C C . ILE A 1 78 ? 6.762 -24.062 -23.125 1 97.81 78 ILE A C 1
ATOM 672 O O . ILE A 1 78 ? 6.848 -24.094 -24.344 1 97.81 78 ILE A O 1
ATOM 676 N N . TRP A 1 79 ? 6.039 -23.125 -22.5 1 97.5 79 TRP A N 1
ATOM 677 C CA . TRP A 1 79 ? 5.309 -22.094 -23.234 1 97.5 79 TRP A CA 1
ATOM 678 C C . TRP A 1 79 ? 6.258 -21.25 -24.078 1 97.5 79 TRP A C 1
ATOM 680 O O . TRP A 1 79 ? 5.988 -20.969 -25.25 1 97.5 79 TRP A O 1
ATOM 690 N N . THR A 1 80 ? 7.355 -20.812 -23.5 1 97.62 80 THR A N 1
ATOM 691 C CA . THR A 1 80 ? 8.328 -19.984 -24.219 1 97.62 80 THR A CA 1
ATOM 692 C C . THR A 1 80 ? 8.969 -20.766 -25.359 1 97.62 80 THR A C 1
ATOM 694 O O . THR A 1 80 ? 9.195 -20.203 -26.438 1 97.62 80 THR A O 1
ATOM 697 N N . LEU A 1 81 ? 9.258 -22.062 -25.125 1 97.69 81 LEU A N 1
ATOM 698 C CA . LEU A 1 81 ? 9.812 -22.922 -26.156 1 97.69 81 LEU A CA 1
ATOM 699 C C . LEU A 1 81 ? 8.852 -23.031 -27.344 1 97.69 81 LEU A C 1
ATOM 701 O O . LEU A 1 81 ? 9.273 -22.906 -28.5 1 97.69 81 LEU A O 1
ATOM 705 N N . LEU A 1 82 ? 7.59 -23.266 -27.016 1 97.25 82 LEU A N 1
ATOM 706 C CA . LEU A 1 82 ? 6.59 -23.391 -28.078 1 97.25 82 LEU A CA 1
ATOM 707 C C . LEU A 1 82 ? 6.469 -22.078 -28.859 1 97.25 82 LEU A C 1
ATOM 709 O O . LEU A 1 82 ? 6.344 -22.094 -30.094 1 97.25 82 LEU A O 1
ATOM 713 N N . ASP A 1 83 ? 6.555 -20.953 -28.172 1 97.38 83 ASP A N 1
ATOM 714 C CA . ASP A 1 83 ? 6.492 -19.656 -28.859 1 97.38 83 ASP A CA 1
ATOM 715 C C . ASP A 1 83 ? 7.711 -19.453 -29.75 1 97.38 83 ASP A C 1
ATOM 717 O O . ASP A 1 83 ? 7.617 -18.828 -30.812 1 97.38 83 ASP A O 1
ATOM 721 N N . GLN A 1 84 ? 8.828 -19.922 -29.312 1 96.5 84 GLN A N 1
ATOM 722 C CA . GLN A 1 84 ? 10.039 -19.828 -30.125 1 96.5 84 GLN A CA 1
ATOM 723 C C . GLN A 1 84 ? 9.867 -20.562 -31.453 1 96.5 84 GLN A C 1
ATOM 725 O O . GLN A 1 84 ? 10.328 -20.094 -32.5 1 96.5 84 GLN A O 1
ATOM 730 N N . HIS A 1 85 ? 9.18 -21.703 -31.406 1 95.12 85 HIS A N 1
ATOM 731 C CA . HIS A 1 85 ? 9 -22.516 -32.594 1 95.12 85 HIS A CA 1
ATOM 732 C C . HIS A 1 85 ? 7.879 -21.984 -33.469 1 95.12 85 HIS A C 1
ATOM 734 O O . HIS A 1 85 ? 7.984 -22 -34.719 1 95.12 85 HIS A O 1
ATOM 740 N N . PHE A 1 86 ? 6.836 -21.438 -32.812 1 94.94 86 PHE A N 1
ATOM 741 C CA . PHE A 1 86 ? 5.617 -21.234 -33.594 1 94.94 86 PHE A CA 1
ATOM 742 C C . PHE A 1 86 ? 5.246 -19.766 -33.656 1 94.94 86 PHE A C 1
ATOM 744 O O . PHE A 1 86 ? 4.316 -19.375 -34.375 1 94.94 86 PHE A O 1
ATOM 751 N N . GLN A 1 87 ? 5.859 -18.922 -32.875 1 95.44 87 GLN A N 1
ATOM 752 C CA . GLN A 1 87 ? 5.691 -17.469 -32.875 1 95.44 87 GLN A CA 1
ATOM 753 C C . GLN A 1 87 ? 4.242 -17.078 -32.594 1 95.44 87 GLN A C 1
ATOM 755 O O . GLN A 1 87 ? 3.643 -16.297 -33.344 1 95.44 87 GLN A O 1
ATOM 760 N N . TRP A 1 88 ? 3.732 -17.656 -31.594 1 96.25 88 TRP A N 1
ATOM 761 C CA . TRP A 1 88 ? 2.34 -17.438 -31.203 1 96.25 88 TRP A CA 1
ATOM 762 C C . TRP A 1 88 ? 2.125 -16.016 -30.719 1 96.25 88 TRP A C 1
ATOM 764 O O . TRP A 1 88 ? 1.08 -15.414 -30.984 1 96.25 88 TRP A O 1
ATOM 774 N N . LYS A 1 89 ? 3.076 -15.453 -29.984 1 96.56 89 LYS A N 1
ATOM 775 C CA . LYS A 1 89 ? 2.979 -14.102 -29.453 1 96.56 89 LYS A CA 1
ATOM 776 C C . LYS A 1 89 ? 2.846 -13.078 -30.578 1 96.56 89 LYS A C 1
ATOM 778 O O . LYS A 1 89 ? 1.939 -12.242 -30.562 1 96.56 89 LYS A O 1
ATOM 783 N N . SER A 1 90 ? 3.678 -13.219 -31.641 1 95.62 90 SER A N 1
ATOM 784 C CA . SER A 1 90 ? 3.656 -12.289 -32.75 1 95.62 90 SER A CA 1
ATOM 785 C C . SER A 1 90 ? 2.432 -12.516 -33.625 1 95.62 90 SER A C 1
ATOM 787 O O . SER A 1 90 ? 1.938 -11.586 -34.281 1 95.62 90 SER A O 1
ATOM 789 N N . GLY A 1 91 ? 1.956 -13.711 -33.688 1 94.62 91 GLY A N 1
ATOM 790 C CA . GLY A 1 91 ? 0.822 -14.055 -34.531 1 94.62 91 GLY A CA 1
ATOM 791 C C . GLY A 1 91 ? -0.5 -14.039 -33.781 1 94.62 91 GLY A C 1
ATOM 792 O O . GLY A 1 91 ? -1.489 -14.609 -34.25 1 94.62 91 GLY A O 1
ATOM 793 N N . SER A 1 92 ? -0.5 -13.43 -32.625 1 95.19 92 SER A N 1
ATOM 794 C CA . SER A 1 92 ? -1.644 -13.539 -31.719 1 95.19 92 SER A CA 1
ATOM 795 C C . SER A 1 92 ? -2.912 -13 -32.375 1 95.19 92 SER A C 1
ATOM 797 O O . SER A 1 92 ? -3.998 -13.555 -32.188 1 95.19 92 SER A O 1
ATOM 799 N N . ARG A 1 93 ? -2.844 -11.992 -33.188 1 94.56 93 ARG A N 1
ATOM 800 C CA . ARG A 1 93 ? -4 -11.406 -33.844 1 94.56 93 ARG A CA 1
ATOM 801 C C . ARG A 1 93 ? -4.633 -12.398 -34.812 1 94.56 93 ARG A C 1
ATOM 803 O O . ARG A 1 93 ? -5.852 -12.57 -34.812 1 94.56 93 ARG A O 1
ATOM 810 N N . GLU A 1 94 ? -3.811 -13 -35.594 1 93.19 94 GLU A N 1
ATOM 811 C CA . GLU A 1 94 ? -4.297 -13.977 -36.562 1 93.19 94 GLU A CA 1
ATOM 812 C C . GLU A 1 94 ? -4.883 -15.203 -35.844 1 93.19 94 GLU A C 1
ATOM 814 O O . GLU A 1 94 ? -5.918 -15.727 -36.281 1 93.19 94 GLU A O 1
ATOM 819 N N . LEU A 1 95 ? -4.168 -15.641 -34.812 1 94.12 95 LEU A N 1
ATOM 820 C CA . LEU A 1 95 ? -4.633 -16.797 -34.062 1 94.12 95 LEU A CA 1
ATOM 821 C C . LEU A 1 95 ? -6.012 -16.531 -33.469 1 94.12 95 LEU A C 1
ATOM 823 O O . LEU A 1 95 ? -6.84 -17.453 -33.375 1 94.12 95 LEU A O 1
ATOM 827 N N . SER A 1 96 ? -6.25 -15.305 -33.062 1 94.62 96 SER A N 1
ATOM 828 C CA . SER A 1 96 ? -7.492 -14.938 -32.406 1 94.62 96 SER A CA 1
ATOM 829 C C . SER A 1 96 ? -8.672 -14.984 -33.375 1 94.62 96 SER A C 1
ATOM 831 O O . SER A 1 96 ? -9.828 -14.945 -32.938 1 94.62 96 SER A O 1
ATOM 833 N N . LYS A 1 97 ? -8.453 -15.125 -34.625 1 94 97 LYS A N 1
ATOM 834 C CA . LYS A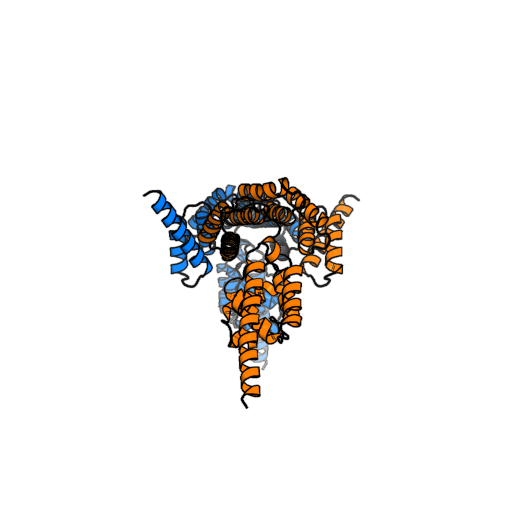 1 97 ? -9.508 -15.297 -35.625 1 94 97 LYS A CA 1
ATOM 835 C C . LYS A 1 97 ? -9.992 -16.734 -35.688 1 94 97 LYS A C 1
ATOM 837 O O . LYS A 1 97 ? -11.148 -17 -36.031 1 94 97 LYS A O 1
ATOM 842 N N . SER A 1 98 ? -9.094 -17.641 -35.344 1 93.56 98 SER A N 1
ATOM 843 C CA . SER A 1 98 ? -9.375 -19.062 -35.5 1 93.56 98 SER A CA 1
ATOM 844 C C . SER A 1 98 ? -9.625 -19.734 -34.156 1 93.56 98 SER A C 1
ATOM 846 O O . SER A 1 98 ? -10.203 -20.828 -34.125 1 93.56 98 SER A O 1
ATOM 848 N N . TYR A 1 99 ? -9.172 -19.047 -33.125 1 95.5 99 TYR A N 1
ATOM 849 C CA . TYR A 1 99 ? -9.305 -19.609 -31.781 1 95.5 99 TYR A CA 1
ATOM 850 C C . TYR A 1 99 ? -9.992 -18.625 -30.844 1 95.5 99 TYR A C 1
ATOM 852 O O . TYR A 1 99 ? -10.008 -17.406 -31.109 1 95.5 99 TYR A O 1
ATOM 860 N N . PRO A 1 100 ? -10.586 -19.156 -29.781 1 95.75 100 PRO A N 1
ATOM 861 C CA . PRO A 1 100 ? -11.211 -18.234 -28.812 1 95.75 100 PRO A CA 1
ATOM 862 C C . PRO A 1 100 ? -10.234 -17.188 -28.281 1 95.75 100 PRO A C 1
ATOM 864 O O . PRO A 1 100 ? -9.133 -17.531 -27.844 1 95.75 100 PRO A O 1
ATOM 867 N N . LYS A 1 101 ? -10.633 -15.984 -28.234 1 95.94 101 LYS A N 1
ATOM 868 C CA . LYS A 1 101 ? -9.789 -14.859 -27.844 1 95.94 101 LYS A CA 1
ATOM 869 C C . LYS A 1 101 ? -9.258 -15.023 -26.422 1 95.94 101 LYS A C 1
ATOM 871 O O . LYS A 1 101 ? -8.094 -14.734 -26.156 1 95.94 101 LYS A O 1
ATOM 876 N N . ASP A 1 102 ? -10.086 -15.508 -25.5 1 95.19 102 ASP A N 1
ATOM 877 C CA . ASP A 1 102 ? -9.695 -15.688 -24.109 1 95.19 102 ASP A CA 1
ATOM 878 C C . ASP A 1 102 ? -8.57 -16.719 -23.984 1 95.19 102 ASP A C 1
ATOM 880 O O . ASP A 1 102 ? -7.676 -16.562 -23.141 1 95.19 102 ASP A O 1
ATOM 884 N N . PHE A 1 103 ? -8.641 -17.75 -24.828 1 95.88 103 PHE A N 1
ATOM 885 C CA . PHE A 1 103 ? -7.59 -18.766 -24.766 1 95.88 103 PHE A CA 1
ATOM 886 C C . PHE A 1 103 ? -6.277 -18.219 -25.312 1 95.88 103 PHE A C 1
ATOM 888 O O . PHE A 1 103 ? -5.207 -18.5 -24.781 1 95.88 103 PHE A O 1
ATOM 895 N N . ILE A 1 104 ? -6.316 -17.438 -26.406 1 96.75 104 ILE A N 1
ATOM 896 C CA . ILE A 1 104 ? -5.105 -16.844 -26.969 1 96.75 104 ILE A CA 1
ATOM 897 C C . ILE A 1 104 ? -4.48 -15.891 -25.953 1 96.75 104 ILE A C 1
ATOM 899 O O . ILE A 1 104 ? -3.26 -15.867 -25.766 1 96.75 104 ILE A O 1
ATOM 903 N N . GLN A 1 105 ? -5.316 -15.18 -25.25 1 96.12 105 GLN A N 1
ATOM 904 C CA . GLN A 1 105 ? -4.816 -14.305 -24.203 1 96.12 105 GLN A CA 1
ATOM 905 C C . GLN A 1 105 ? -4.141 -15.109 -23.094 1 96.12 105 GLN A C 1
ATOM 907 O O . GLN A 1 105 ? -3.117 -14.688 -22.547 1 96.12 105 GLN A O 1
ATOM 912 N N . PHE A 1 106 ? -4.777 -16.156 -22.797 1 95.44 106 PHE A N 1
ATOM 913 C CA . PHE A 1 106 ? -4.199 -17.047 -21.812 1 95.44 106 PHE A CA 1
ATOM 914 C C . PHE A 1 106 ? -2.818 -17.516 -22.25 1 95.44 106 PHE A C 1
ATOM 916 O O . PHE A 1 106 ? -1.862 -17.484 -21.469 1 95.44 106 PHE A O 1
ATOM 923 N N . VAL A 1 107 ? -2.686 -17.969 -23.469 1 96.88 107 VAL A N 1
ATOM 924 C CA . VAL A 1 107 ? -1.434 -18.453 -24.031 1 96.88 107 VAL A CA 1
ATOM 925 C C . VAL A 1 107 ? -0.376 -17.344 -23.969 1 96.88 107 VAL A C 1
ATOM 927 O O . VAL A 1 107 ? 0.733 -17.578 -23.484 1 96.88 107 VAL A O 1
ATOM 930 N N . ILE A 1 108 ? -0.738 -16.172 -24.406 1 97.12 108 ILE A N 1
ATOM 931 C CA . ILE A 1 108 ? 0.19 -15.039 -24.438 1 97.12 108 ILE A CA 1
ATOM 932 C C . ILE A 1 108 ? 0.626 -14.695 -23.016 1 97.12 108 ILE A C 1
ATOM 934 O O . ILE A 1 108 ? 1.8 -14.398 -22.766 1 97.12 108 ILE A O 1
ATOM 938 N N . SER A 1 109 ? -0.307 -14.773 -22.062 1 95.56 109 SER A N 1
ATOM 939 C CA . SER A 1 109 ? 0.017 -14.5 -20.656 1 95.56 109 SER A CA 1
ATOM 940 C C . SER A 1 109 ? 1.045 -15.492 -20.125 1 95.56 109 SER A C 1
ATOM 942 O O . SER A 1 109 ? 1.973 -15.102 -19.406 1 95.56 109 SER A O 1
ATOM 944 N N . ASN A 1 110 ? 0.863 -16.719 -20.5 1 95.81 110 ASN A N 1
ATOM 945 C CA . ASN A 1 110 ? 1.775 -17.75 -20.016 1 95.81 110 ASN A CA 1
ATOM 946 C C . ASN A 1 110 ? 3.141 -17.656 -20.688 1 95.81 110 ASN A C 1
ATOM 948 O O . ASN A 1 110 ? 4.148 -18.094 -20.125 1 95.81 110 ASN A O 1
ATOM 952 N N . ILE A 1 111 ? 3.191 -17.094 -21.859 1 96.62 111 ILE A N 1
ATOM 953 C CA . ILE A 1 111 ? 4.445 -16.875 -22.578 1 96.62 111 ILE A CA 1
ATOM 954 C C . ILE A 1 111 ? 5.18 -15.68 -21.969 1 96.62 111 ILE A C 1
ATOM 956 O O . ILE A 1 111 ? 6.406 -15.711 -21.812 1 96.62 111 ILE A O 1
ATOM 960 N N . ASN A 1 112 ? 4.391 -14.703 -21.578 1 95.06 112 ASN A N 1
ATOM 961 C CA . ASN A 1 112 ? 4.969 -13.438 -21.141 1 95.06 112 ASN A CA 1
ATOM 962 C C . ASN A 1 112 ? 5.34 -13.477 -19.656 1 95.06 112 ASN A C 1
ATOM 964 O O . ASN A 1 112 ? 6.191 -12.711 -19.203 1 95.06 112 ASN A O 1
ATOM 968 N N . ASN A 1 113 ? 4.613 -14.359 -18.891 1 92.31 113 ASN A N 1
ATOM 969 C CA . ASN A 1 113 ? 4.758 -14.305 -17.438 1 92.31 113 ASN A CA 1
ATOM 970 C C . ASN A 1 113 ? 5.168 -15.664 -16.875 1 92.31 113 ASN A C 1
ATOM 972 O O . ASN A 1 113 ? 4.605 -16.688 -17.234 1 92.31 113 ASN A O 1
ATOM 976 N N . GLN A 1 114 ? 6.211 -15.594 -16.062 1 89.25 114 GLN A N 1
ATOM 977 C CA . GLN A 1 114 ? 6.562 -16.781 -15.297 1 89.25 114 GLN A CA 1
ATOM 978 C C . GLN A 1 114 ? 5.793 -16.844 -13.984 1 89.25 114 GLN A C 1
ATOM 980 O O . GLN A 1 114 ? 6.176 -16.188 -13.008 1 89.25 114 GLN A O 1
ATOM 985 N N . TYR A 1 115 ? 4.781 -17.609 -14 1 82.94 115 TYR A N 1
ATOM 986 C CA . TYR A 1 115 ? 3.963 -17.734 -12.797 1 82.94 115 TYR A CA 1
ATOM 987 C C . TYR A 1 115 ? 4.637 -18.625 -11.773 1 82.94 115 TYR A C 1
ATOM 989 O O . TYR A 1 115 ? 5.566 -19.375 -12.102 1 82.94 115 TYR A O 1
ATOM 997 N N . ARG A 1 116 ? 4.195 -18.672 -10.625 1 83.06 116 ARG A N 1
ATOM 998 C CA . ARG A 1 116 ? 4.938 -19.062 -9.438 1 83.06 116 ARG A CA 1
ATOM 999 C C . ARG A 1 116 ? 4.934 -20.578 -9.273 1 83.06 116 ARG A C 1
ATOM 1001 O O . ARG A 1 116 ? 5.848 -21.156 -8.672 1 83.06 116 ARG A O 1
ATOM 1008 N N . LEU A 1 117 ? 4.18 -21.344 -9.844 1 93.75 117 LEU A N 1
ATOM 1009 C CA . LEU A 1 117 ? 4.117 -22.781 -9.531 1 93.75 117 LEU A CA 1
ATOM 1010 C C . LEU A 1 117 ? 5.309 -23.516 -10.133 1 93.75 117 LEU A C 1
ATOM 1012 O O . LEU A 1 117 ? 5.465 -23.562 -11.359 1 93.75 117 LEU A O 1
ATOM 1016 N N . ARG A 1 118 ? 6.223 -24.109 -9.219 1 94.31 118 ARG A N 1
ATOM 1017 C CA . ARG A 1 118 ? 7.379 -24.906 -9.633 1 94.31 118 ARG A CA 1
ATOM 1018 C C . ARG A 1 118 ? 6.992 -26.359 -9.828 1 94.31 118 ARG A C 1
ATOM 1020 O O . ARG A 1 118 ? 6.953 -27.141 -8.875 1 94.31 118 ARG A O 1
ATOM 1027 N N . TYR A 1 119 ? 6.812 -26.641 -11.078 1 93.62 119 TYR A N 1
ATOM 1028 C CA . TYR A 1 119 ? 6.281 -27.938 -11.477 1 93.62 119 TYR A CA 1
ATOM 1029 C C . TYR A 1 119 ? 7.242 -29.047 -11.102 1 93.62 119 TYR A C 1
ATOM 1031 O O . TYR A 1 119 ? 6.82 -30.188 -10.867 1 93.62 119 TYR A O 1
ATOM 1039 N N . ASP A 1 120 ? 8.484 -28.75 -11.062 1 90.94 120 ASP A N 1
ATOM 1040 C CA . ASP A 1 120 ? 9.508 -29.766 -10.859 1 90.94 120 ASP A CA 1
ATOM 1041 C C . ASP A 1 120 ? 9.555 -30.219 -9.406 1 90.94 120 ASP A C 1
ATOM 1043 O O . ASP A 1 120 ? 10.234 -31.188 -9.07 1 90.94 120 ASP A O 1
ATOM 1047 N N . LEU A 1 121 ? 8.781 -29.594 -8.562 1 90.75 121 LEU A N 1
ATOM 1048 C CA . LEU A 1 121 ? 8.844 -29.922 -7.145 1 90.75 121 LEU A CA 1
ATOM 1049 C C . LEU A 1 121 ? 7.734 -30.906 -6.766 1 90.75 121 LEU A C 1
ATOM 1051 O O . LEU A 1 121 ? 7.586 -31.25 -5.59 1 90.75 121 LEU A O 1
ATOM 1055 N N . PHE A 1 122 ? 7.094 -31.359 -7.867 1 87.69 122 PHE A N 1
ATOM 1056 C CA . PHE A 1 122 ? 6.164 -32.469 -7.621 1 87.69 122 PHE A CA 1
ATOM 1057 C C . PHE A 1 122 ? 6.918 -33.75 -7.34 1 87.69 122 PHE A C 1
ATOM 1059 O O . PHE A 1 122 ? 7.809 -34.125 -8.102 1 87.69 122 PHE A O 1
ATOM 1066 N N . LYS A 1 123 ? 7.328 -34.25 -6.172 1 68.88 123 LYS A N 1
ATOM 1067 C CA . LYS A 1 123 ? 8.203 -35.406 -5.906 1 68.88 123 LYS A CA 1
ATOM 1068 C C . LYS A 1 123 ? 7.402 -36.688 -5.863 1 68.88 123 LYS A C 1
ATOM 1070 O O . LYS A 1 123 ? 7.926 -37.75 -6.203 1 68.88 123 LYS A O 1
ATOM 1075 N N . SER A 1 124 ? 6.289 -36.656 -5.141 1 65.69 124 SER A N 1
ATOM 1076 C CA . SER A 1 124 ? 5.672 -37.906 -4.762 1 65.69 124 SER A CA 1
ATOM 1077 C C . SER A 1 124 ? 4.352 -38.125 -5.492 1 65.69 124 SER A C 1
ATOM 1079 O O . SER A 1 124 ? 3.934 -37.281 -6.289 1 65.69 124 SER A O 1
ATOM 1081 N N . LYS A 1 125 ? 4.012 -39.406 -5.359 1 73.12 125 LYS A N 1
ATOM 1082 C CA . LYS A 1 125 ? 2.658 -39.781 -5.766 1 73.12 125 LYS A CA 1
ATOM 1083 C C . LYS A 1 125 ? 1.629 -38.844 -5.137 1 73.12 125 LYS A C 1
ATOM 1085 O O . LYS A 1 125 ? 1.724 -38.5 -3.951 1 73.12 125 LYS A O 1
ATOM 1090 N N . ILE A 1 126 ? 1.052 -38.125 -5.992 1 80 126 ILE A N 1
ATOM 1091 C CA . ILE A 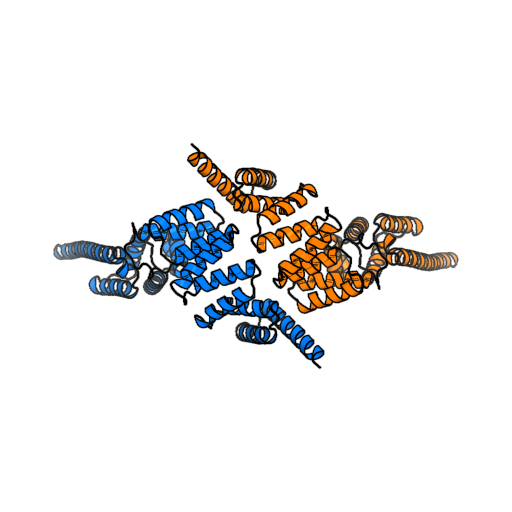1 126 ? -0.007 -37.25 -5.531 1 80 126 ILE A CA 1
ATOM 1092 C C . ILE A 1 126 ? -1.327 -38 -5.453 1 80 126 ILE A C 1
ATOM 1094 O O . ILE A 1 126 ? -1.484 -39.062 -6.086 1 80 126 ILE A O 1
ATOM 1098 N N . ASN A 1 127 ? -2.123 -37.656 -4.453 1 83.38 127 ASN A N 1
ATOM 1099 C CA . ASN A 1 127 ? -3.475 -38.188 -4.348 1 83.38 127 ASN A CA 1
ATOM 1100 C C . ASN A 1 127 ? -4.418 -37.562 -5.355 1 83.38 127 ASN A C 1
ATOM 1102 O O . ASN A 1 127 ? -5.156 -36.625 -5.012 1 83.38 127 ASN A O 1
ATOM 1106 N N . GLY A 1 128 ? -4.305 -38 -6.633 1 83.62 128 GLY A N 1
ATOM 1107 C CA . GLY A 1 128 ? -5.145 -37.406 -7.648 1 83.62 128 GLY A CA 1
ATOM 1108 C C . GLY A 1 128 ? -4.383 -37 -8.898 1 83.62 128 GLY A C 1
ATOM 1109 O O . GLY A 1 128 ? -3.443 -37.688 -9.305 1 83.62 128 GLY A O 1
ATOM 1110 N N . SER A 1 129 ? -4.922 -36 -9.523 1 90.62 129 SER A N 1
ATOM 1111 C CA . SER A 1 129 ? -4.375 -35.562 -10.805 1 90.62 129 SER A CA 1
ATOM 1112 C C . SER A 1 129 ? -3.52 -34.312 -10.664 1 90.62 129 SER A C 1
ATOM 1114 O O . SER A 1 129 ? -3.869 -33.406 -9.914 1 90.62 129 SER A O 1
ATOM 1116 N N . TYR A 1 130 ? -2.344 -34.438 -11.32 1 93.69 130 TYR A N 1
ATOM 1117 C CA . TYR A 1 130 ? -1.523 -33.219 -11.375 1 93.69 130 TYR A CA 1
ATOM 1118 C C . TYR A 1 130 ? -2.322 -32.031 -11.914 1 93.69 130 TYR A C 1
ATOM 1120 O O . TYR A 1 130 ? -2.195 -30.922 -11.414 1 93.69 130 TYR A O 1
ATOM 1128 N N . ASP A 1 131 ? -3.145 -32.312 -12.852 1 94.75 131 ASP A N 1
ATOM 1129 C CA . ASP A 1 131 ? -3.938 -31.266 -13.469 1 94.75 131 ASP A CA 1
ATOM 1130 C C . ASP A 1 131 ? -4.914 -30.656 -12.469 1 94.75 131 ASP A C 1
ATOM 1132 O O . ASP A 1 131 ? -5.09 -29.438 -12.438 1 94.75 131 ASP A O 1
ATOM 1136 N N . ASP A 1 132 ? -5.535 -31.516 -11.695 1 95.5 132 ASP A N 1
ATOM 1137 C CA . ASP A 1 132 ? -6.457 -31 -10.688 1 95.5 132 ASP A CA 1
ATOM 1138 C C . ASP A 1 132 ? -5.734 -30.094 -9.695 1 95.5 132 ASP A C 1
ATOM 1140 O O . ASP A 1 132 ? -6.227 -29.016 -9.359 1 95.5 132 ASP A O 1
ATOM 1144 N N . PHE A 1 133 ? -4.559 -30.562 -9.25 1 96.25 133 PHE A N 1
ATOM 1145 C CA . PHE A 1 133 ? -3.771 -29.766 -8.32 1 96.25 133 PHE A CA 1
ATOM 1146 C C . PHE A 1 133 ? -3.4 -28.422 -8.938 1 96.25 133 PHE A C 1
ATOM 1148 O O . PHE A 1 133 ? -3.619 -27.375 -8.328 1 96.25 133 PHE A O 1
ATOM 1155 N N . ILE A 1 134 ? -2.867 -28.438 -10.125 1 96.75 134 ILE A N 1
ATOM 1156 C CA . ILE A 1 134 ? -2.377 -27.234 -10.797 1 96.75 134 ILE A CA 1
ATOM 1157 C C . ILE A 1 134 ? -3.529 -26.266 -11.023 1 96.75 134 ILE A C 1
ATOM 1159 O O . ILE A 1 134 ? -3.393 -25.062 -10.781 1 96.75 134 ILE A O 1
ATOM 1163 N N . ASN A 1 135 ? -4.66 -26.797 -11.461 1 96.88 135 ASN A N 1
ATOM 1164 C CA . ASN A 1 135 ? -5.832 -25.953 -11.672 1 96.88 135 ASN A CA 1
ATOM 1165 C C . ASN A 1 135 ? -6.309 -25.312 -10.375 1 96.88 135 ASN A C 1
ATOM 1167 O O . ASN A 1 135 ? -6.648 -24.125 -10.352 1 96.88 135 ASN A O 1
ATOM 1171 N N . LEU A 1 136 ? -6.312 -26.094 -9.32 1 97.81 136 LEU A N 1
ATOM 1172 C CA . LEU A 1 136 ? -6.727 -25.578 -8.023 1 97.81 136 LEU A CA 1
ATOM 1173 C C . LEU A 1 136 ? -5.734 -24.531 -7.508 1 97.81 136 LEU A C 1
ATOM 1175 O O . LEU A 1 136 ? -6.141 -23.516 -6.945 1 97.81 136 LEU A O 1
ATOM 1179 N N . TYR A 1 137 ? -4.465 -24.75 -7.711 1 97.75 137 TYR A N 1
ATOM 1180 C CA . TYR A 1 137 ? -3.441 -23.812 -7.297 1 97.75 137 TYR A CA 1
ATOM 1181 C C . TYR A 1 137 ? -3.648 -22.453 -7.969 1 97.75 137 TYR A C 1
ATOM 1183 O O . TYR A 1 137 ? -3.686 -21.422 -7.301 1 97.75 137 TYR A O 1
ATOM 1191 N N . TYR A 1 138 ? -3.801 -22.453 -9.227 1 96.75 138 TYR A N 1
ATOM 1192 C CA . TYR A 1 138 ? -3.941 -21.203 -9.961 1 96.75 138 TYR A CA 1
ATOM 1193 C C . TYR A 1 138 ? -5.273 -20.531 -9.656 1 96.75 138 TYR A C 1
ATOM 1195 O O . TYR A 1 138 ? -5.367 -19.297 -9.617 1 96.75 138 TYR A O 1
ATOM 1203 N N . LYS A 1 139 ? -6.328 -21.359 -9.508 1 97.38 139 LYS A N 1
ATOM 1204 C CA . LYS A 1 139 ? -7.598 -20.797 -9.055 1 97.38 139 LYS A CA 1
ATOM 1205 C C . LYS A 1 139 ? -7.43 -20.047 -7.73 1 97.38 139 LYS A C 1
ATOM 1207 O O . LYS A 1 139 ? -7.91 -18.922 -7.578 1 97.38 139 LYS A O 1
ATOM 1212 N N . ALA A 1 140 ? -6.715 -20.672 -6.801 1 98.12 140 ALA A N 1
ATOM 1213 C CA . ALA A 1 140 ? -6.449 -20.047 -5.504 1 98.12 140 ALA A CA 1
ATOM 1214 C C . ALA A 1 140 ? -5.617 -18.781 -5.664 1 98.12 140 ALA A C 1
ATOM 1216 O O . ALA A 1 140 ? -5.941 -17.734 -5.086 1 98.12 140 ALA A O 1
ATOM 1217 N N . TYR A 1 141 ? -4.602 -18.891 -6.469 1 97.06 141 TYR A N 1
ATOM 1218 C CA . TYR A 1 141 ? -3.678 -17.781 -6.684 1 97.06 141 TYR A CA 1
ATOM 1219 C C . TYR A 1 141 ? -4.406 -16.562 -7.242 1 97.06 141 TYR A C 1
ATOM 1221 O O . TYR A 1 141 ? -4.293 -15.461 -6.699 1 97.06 141 TYR A O 1
ATOM 1229 N N . PHE A 1 142 ? -5.176 -16.75 -8.266 1 94.5 142 PHE A N 1
ATOM 1230 C CA . PHE A 1 142 ? -5.852 -15.641 -8.914 1 94.5 142 PHE A CA 1
ATOM 1231 C C . PHE A 1 142 ? -7 -15.125 -8.055 1 94.5 142 PHE A C 1
ATOM 1233 O O . PHE A 1 142 ? -7.289 -13.93 -8.039 1 94.5 142 PHE A O 1
ATOM 1240 N N . SER A 1 143 ? -7.656 -16.078 -7.348 1 95.56 143 SER A N 1
ATOM 1241 C CA . SER A 1 143 ? -8.703 -15.641 -6.43 1 95.56 143 SER A CA 1
ATOM 1242 C C . SER A 1 143 ? -8.133 -14.742 -5.332 1 95.56 143 SER A C 1
ATOM 1244 O O . SER A 1 143 ? -8.75 -13.742 -4.961 1 95.56 143 SER A O 1
ATOM 1246 N N . LEU A 1 144 ? -6.996 -15.07 -4.852 1 95.38 144 LEU A N 1
ATOM 1247 C CA . LEU A 1 144 ? -6.34 -14.273 -3.822 1 95.38 144 LEU A CA 1
ATOM 1248 C C . LEU A 1 144 ? -5.957 -12.898 -4.363 1 95.38 144 LEU A C 1
ATOM 1250 O O . LEU A 1 144 ? -6.168 -11.883 -3.693 1 95.38 144 LEU A O 1
ATOM 1254 N N . GLN A 1 145 ? -5.477 -12.875 -5.574 1 92.81 145 GLN A N 1
ATOM 1255 C CA . GLN A 1 145 ? -5.105 -11.617 -6.215 1 92.81 145 GLN A CA 1
ATOM 1256 C C . GLN A 1 145 ? -6.324 -10.711 -6.395 1 92.81 145 GLN A C 1
ATOM 1258 O O . GLN A 1 145 ? -6.203 -9.484 -6.324 1 92.81 145 GLN A O 1
ATOM 1263 N N . ASN A 1 146 ? -7.414 -11.336 -6.562 1 90.12 146 ASN A N 1
ATOM 1264 C CA . ASN A 1 146 ? -8.633 -10.57 -6.789 1 90.12 146 ASN A CA 1
ATOM 1265 C C . ASN A 1 146 ? -9.43 -10.383 -5.5 1 90.12 146 ASN A C 1
ATOM 1267 O O . ASN A 1 146 ? -10.594 -9.984 -5.535 1 90.12 146 ASN A O 1
ATOM 1271 N N . LYS A 1 147 ? -8.953 -10.82 -4.406 1 89 147 LYS A N 1
ATOM 1272 C CA . LYS A 1 147 ? -9.5 -10.633 -3.066 1 89 147 LYS A CA 1
ATOM 1273 C C . LYS A 1 147 ? -10.758 -11.461 -2.861 1 89 147 LYS A C 1
ATOM 1275 O O . LYS A 1 147 ? -11.641 -11.086 -2.09 1 89 147 LYS A O 1
ATOM 1280 N N . ASN A 1 148 ? -10.914 -12.438 -3.723 1 92.44 148 ASN A N 1
ATOM 1281 C CA . ASN A 1 148 ? -11.938 -13.438 -3.447 1 92.44 148 ASN A CA 1
ATOM 1282 C C . ASN A 1 148 ? -11.453 -14.461 -2.422 1 92.44 148 ASN A C 1
ATOM 1284 O O . ASN A 1 148 ? -10.992 -15.547 -2.787 1 92.44 148 ASN A O 1
ATOM 1288 N N . LEU A 1 149 ? -11.625 -14.141 -1.183 1 94.81 149 LEU A N 1
ATOM 1289 C CA . LEU A 1 149 ? -10.992 -14.867 -0.085 1 94.81 149 LEU A CA 1
ATOM 1290 C C . LEU A 1 149 ? -11.625 -16.25 0.091 1 94.81 149 LEU A C 1
ATOM 1292 O O . LEU A 1 149 ? -10.938 -17.219 0.394 1 94.81 149 LEU A O 1
ATOM 1296 N N . HIS A 1 150 ? -12.922 -16.359 -0.064 1 94.38 150 HIS A N 1
ATOM 1297 C CA . HIS A 1 150 ? -13.602 -17.641 0.111 1 94.38 150 HIS A CA 1
ATOM 1298 C C . HIS A 1 150 ? -13.117 -18.672 -0.903 1 94.38 150 HIS A C 1
ATOM 1300 O O . HIS A 1 150 ? -12.703 -19.766 -0.529 1 94.38 150 HIS A O 1
ATOM 1306 N N . THR A 1 151 ? -13.102 -18.234 -2.156 1 96.31 151 THR A N 1
ATOM 1307 C CA . THR A 1 151 ? -12.672 -19.141 -3.217 1 96.31 151 THR A CA 1
ATOM 1308 C C . THR A 1 151 ? -11.195 -19.484 -3.061 1 96.31 151 THR A C 1
ATOM 1310 O O . THR A 1 151 ? -10.797 -20.625 -3.299 1 96.31 151 THR A O 1
ATOM 1313 N N . ALA A 1 152 ? -10.391 -18.5 -2.695 1 97.62 152 ALA A N 1
ATOM 1314 C CA . ALA A 1 152 ? -8.977 -18.75 -2.465 1 97.62 152 ALA A CA 1
ATOM 1315 C C . ALA A 1 152 ? -8.773 -19.812 -1.388 1 97.62 152 ALA A C 1
ATOM 1317 O O . ALA A 1 152 ? -8.055 -20.797 -1.601 1 97.62 152 ALA A O 1
ATOM 1318 N N . GLN A 1 153 ? -9.469 -19.656 -0.259 1 96.94 153 GLN A N 1
ATOM 1319 C CA . GLN A 1 153 ? -9.336 -20.594 0.852 1 96.94 153 GLN A CA 1
ATOM 1320 C C . GLN A 1 153 ? -9.805 -21.984 0.452 1 96.94 153 GLN A C 1
ATOM 1322 O O . GLN A 1 153 ? -9.117 -22.984 0.711 1 96.94 153 GLN A O 1
ATOM 1327 N N . LYS A 1 154 ? -10.977 -22.047 -0.15 1 96.81 154 LYS A N 1
ATOM 1328 C CA . LYS A 1 154 ? -11.547 -23.328 -0.559 1 96.81 154 LYS A CA 1
ATOM 1329 C C . LYS A 1 154 ? -10.625 -24.047 -1.535 1 96.81 154 LYS A C 1
ATOM 1331 O O . LYS A 1 154 ? -10.391 -25.25 -1.398 1 96.81 154 LYS A O 1
ATOM 1336 N N . SER A 1 155 ? -10.102 -23.312 -2.5 1 98.44 155 SER A N 1
ATOM 1337 C CA . SER A 1 155 ? -9.219 -23.891 -3.504 1 98.44 155 SER A CA 1
ATOM 1338 C C . SER A 1 155 ? -7.914 -24.375 -2.877 1 98.44 155 SER A C 1
ATOM 1340 O O . SER A 1 155 ? -7.395 -25.438 -3.25 1 98.44 155 SER A O 1
ATOM 1342 N N . ILE A 1 156 ? -7.367 -23.672 -1.903 1 98.5 156 ILE A N 1
ATOM 1343 C CA . ILE A 1 156 ? -6.164 -24.078 -1.191 1 98.5 156 ILE A CA 1
ATOM 1344 C C . ILE A 1 156 ? -6.426 -25.375 -0.441 1 98.5 156 ILE A C 1
ATOM 1346 O O . ILE A 1 156 ? -5.633 -26.328 -0.526 1 98.5 156 ILE A O 1
ATOM 1350 N N . LEU A 1 157 ? -7.559 -25.469 0.224 1 97.75 157 LEU A N 1
ATOM 1351 C CA . LEU A 1 157 ? -7.902 -26.641 1.008 1 97.75 157 LEU A CA 1
ATOM 1352 C C . LEU A 1 157 ? -8.078 -27.859 0.106 1 97.75 157 LEU A C 1
ATOM 1354 O O . LEU A 1 157 ? -7.605 -28.953 0.428 1 97.75 157 LEU A O 1
ATOM 1358 N N . GLN A 1 158 ? -8.734 -27.641 -1.003 1 97.75 158 GLN A N 1
ATOM 1359 C CA . GLN A 1 158 ? -8.938 -28.734 -1.946 1 97.75 158 GLN A CA 1
ATOM 1360 C C . GLN A 1 158 ? -7.605 -29.203 -2.537 1 97.75 158 GLN A C 1
ATOM 1362 O O . GLN A 1 158 ? -7.379 -30.406 -2.701 1 97.75 158 GLN A O 1
ATOM 1367 N N . ALA A 1 159 ? -6.711 -28.266 -2.863 1 97.5 159 ALA A N 1
ATOM 1368 C CA . ALA A 1 159 ? -5.395 -28.609 -3.391 1 97.5 159 ALA A CA 1
ATOM 1369 C C . ALA A 1 159 ? -4.582 -29.391 -2.361 1 97.5 159 ALA A C 1
ATOM 1371 O O . ALA A 1 159 ? -3.857 -30.328 -2.713 1 97.5 159 ALA A O 1
ATOM 1372 N N . LYS A 1 160 ? -4.707 -29.047 -1.081 1 96.31 160 LYS A N 1
ATOM 1373 C CA . LYS A 1 160 ? -3.994 -29.719 -0.002 1 96.31 160 LYS A CA 1
ATOM 1374 C C . LYS A 1 160 ? -4.434 -31.188 0.117 1 96.31 160 LYS A C 1
ATOM 1376 O O . LYS A 1 160 ? -3.654 -32.031 0.546 1 96.31 160 LYS A O 1
ATOM 1381 N N . GLN A 1 161 ? -5.73 -31.438 -0.258 1 95.38 161 GLN A N 1
ATOM 1382 C CA . GLN A 1 161 ? -6.223 -32.812 -0.23 1 95.38 161 GLN A CA 1
ATOM 1383 C C . GLN A 1 161 ? -5.531 -33.656 -1.29 1 95.38 161 GLN A C 1
ATOM 1385 O O . GLN A 1 161 ? -5.367 -34.875 -1.11 1 95.38 161 GLN A O 1
ATOM 1390 N N . ILE A 1 162 ? -5.133 -32.969 -2.338 1 94.56 162 ILE A N 1
ATOM 1391 C CA . ILE A 1 162 ? -4.453 -33.688 -3.416 1 94.56 162 ILE A CA 1
ATOM 1392 C C . ILE A 1 162 ? -2.977 -33.875 -3.062 1 94.56 162 ILE A C 1
ATOM 1394 O O . ILE A 1 162 ? -2.445 -34.969 -3.141 1 94.56 162 ILE A O 1
ATOM 1398 N N . PHE A 1 163 ? -2.393 -32.844 -2.635 1 92.88 163 PHE A N 1
ATOM 1399 C CA . PHE A 1 163 ? -0.987 -32.844 -2.246 1 92.88 163 PHE A CA 1
ATOM 1400 C C . PHE A 1 163 ? -0.694 -31.703 -1.28 1 92.88 163 PHE A C 1
ATOM 1402 O O . PHE A 1 163 ? -0.629 -30.531 -1.686 1 92.88 163 PHE A O 1
ATOM 1409 N N . ASP A 1 164 ? -0.41 -31.953 -0.03 1 90.88 164 ASP A N 1
ATOM 1410 C CA . ASP A 1 164 ? -0.285 -30.906 0.98 1 90.88 164 ASP A CA 1
ATOM 1411 C C . ASP A 1 164 ? 1.177 -30.516 1.195 1 90.88 164 ASP A C 1
ATOM 1413 O O . ASP A 1 164 ? 1.476 -29.594 1.952 1 90.88 164 ASP A O 1
ATOM 1417 N N . GLY A 1 165 ? 2.053 -31.141 0.416 1 90.94 165 GLY A N 1
ATOM 1418 C CA . GLY A 1 165 ? 3.463 -30.906 0.692 1 90.94 165 GLY A CA 1
ATOM 1419 C C . GLY A 1 165 ? 4.141 -30.031 -0.332 1 90.94 165 GLY A C 1
ATOM 1420 O O . GLY A 1 165 ? 5.332 -29.734 -0.216 1 90.94 165 GLY A O 1
ATOM 1421 N N . HIS A 1 166 ? 3.414 -29.625 -1.345 1 94.81 166 HIS A N 1
ATOM 1422 C CA . HIS A 1 166 ? 4.062 -28.781 -2.342 1 94.81 166 HIS A CA 1
ATOM 1423 C C . HIS A 1 166 ? 4.445 -27.422 -1.751 1 94.81 166 HIS A C 1
ATOM 1425 O O . HIS A 1 166 ? 3.592 -26.703 -1.229 1 94.81 166 HIS A O 1
ATOM 1431 N N . PRO A 1 167 ? 5.688 -26.984 -1.819 1 96.56 167 PRO A N 1
ATOM 1432 C CA . PRO A 1 167 ? 6.129 -25.734 -1.178 1 96.56 167 PRO A CA 1
ATOM 1433 C C . PRO A 1 167 ? 5.363 -24.516 -1.67 1 96.56 167 PRO A C 1
ATOM 1435 O O . PRO A 1 167 ? 5.035 -23.625 -0.877 1 96.56 167 PRO A O 1
ATOM 1438 N N . ASP A 1 168 ? 5.074 -24.484 -2.965 1 97.56 168 ASP A N 1
ATOM 1439 C CA . ASP A 1 168 ? 4.406 -23.312 -3.521 1 97.56 168 ASP A CA 1
ATOM 1440 C C . ASP A 1 168 ? 2.971 -23.219 -3.014 1 97.56 168 ASP A C 1
ATOM 1442 O O . ASP A 1 168 ? 2.424 -22.109 -2.908 1 97.56 168 ASP A O 1
ATOM 1446 N N . LEU A 1 169 ? 2.307 -24.344 -2.729 1 97.75 169 LEU A N 1
ATOM 1447 C CA . LEU A 1 169 ? 0.976 -24.297 -2.131 1 97.75 169 LEU A CA 1
ATOM 1448 C C . LEU A 1 169 ? 1.04 -23.781 -0.695 1 97.75 169 LEU A C 1
ATOM 1450 O O . LEU A 1 169 ? 0.185 -23 -0.268 1 97.75 169 LEU A O 1
ATOM 1454 N N . ILE A 1 170 ? 2.09 -24.25 0.032 1 98.31 170 ILE A N 1
ATOM 1455 C CA . ILE A 1 170 ? 2.271 -23.812 1.413 1 98.31 170 ILE A CA 1
ATOM 1456 C C . ILE A 1 170 ? 2.547 -22.312 1.45 1 98.31 170 ILE A C 1
ATOM 1458 O O . ILE A 1 170 ? 1.997 -21.594 2.289 1 98.31 170 ILE A O 1
ATOM 1462 N N . ILE A 1 171 ? 3.344 -21.828 0.519 1 98.62 171 ILE A N 1
ATOM 1463 C CA . ILE A 1 171 ? 3.641 -20.406 0.416 1 98.62 171 ILE A CA 1
ATOM 1464 C C . ILE A 1 171 ? 2.367 -19.641 0.072 1 98.62 171 ILE A C 1
ATOM 1466 O O . ILE A 1 171 ? 2.096 -18.578 0.65 1 98.62 171 ILE A O 1
ATOM 1470 N N . LEU A 1 172 ? 1.576 -20.156 -0.872 1 98.56 172 LEU A N 1
ATOM 1471 C CA . LEU A 1 172 ? 0.316 -19.516 -1.237 1 98.56 172 LEU A CA 1
ATOM 1472 C C . LEU A 1 172 ? -0.624 -19.438 -0.038 1 98.56 172 LEU A C 1
ATOM 1474 O O . LEU A 1 172 ? -1.294 -18.422 0.169 1 98.56 172 LEU A O 1
ATOM 1478 N N . GLU A 1 173 ? -0.694 -20.531 0.736 1 98.62 173 GLU A N 1
ATOM 1479 C CA . GLU A 1 173 ? -1.492 -20.531 1.958 1 98.62 173 GLU A CA 1
ATOM 1480 C C . GLU A 1 173 ? -1.004 -19.453 2.926 1 98.62 173 GLU A C 1
ATOM 1482 O O . GLU A 1 173 ? -1.81 -18.766 3.566 1 98.62 173 GLU A O 1
ATOM 1487 N N . GLY A 1 174 ? 0.333 -19.328 3.033 1 98.62 174 GLY A N 1
ATOM 1488 C CA . GLY A 1 174 ? 0.896 -18.234 3.822 1 98.62 174 GLY A CA 1
ATOM 1489 C C . GLY A 1 174 ? 0.459 -16.875 3.346 1 98.62 174 GLY A C 1
ATOM 1490 O O . GLY A 1 174 ? 0.12 -16 4.156 1 98.62 174 GLY A O 1
ATOM 1491 N N . SER A 1 175 ? 0.486 -16.672 2.008 1 98.19 175 SER A N 1
ATOM 1492 C CA . SER A 1 175 ? 0.044 -15.406 1.42 1 98.19 175 SER A CA 1
ATOM 1493 C C . SER A 1 175 ? -1.422 -15.133 1.737 1 98.19 175 SER A C 1
ATOM 1495 O O . SER A 1 175 ? -1.806 -13.984 1.986 1 98.19 175 SER A O 1
ATOM 1497 N N . TYR A 1 176 ? -2.268 -16.188 1.708 1 98.06 176 TYR A N 1
ATOM 1498 C CA . TYR A 1 176 ? -3.662 -16.062 2.119 1 98.06 176 TYR A CA 1
ATOM 1499 C C . TYR A 1 176 ? -3.764 -15.602 3.566 1 98.06 176 TYR A C 1
ATOM 1501 O O . TYR A 1 176 ? -4.551 -14.711 3.885 1 98.06 176 TYR A O 1
ATOM 1509 N N . HIS A 1 177 ? -2.916 -16.203 4.453 1 97.69 177 HIS A N 1
ATOM 1510 C CA . HIS A 1 177 ? -2.912 -15.828 5.863 1 97.69 177 HIS A CA 1
ATOM 1511 C C . HIS A 1 177 ? -2.48 -14.375 6.051 1 97.69 177 HIS A C 1
ATOM 1513 O O . HIS A 1 177 ? -2.994 -13.68 6.926 1 97.69 177 HIS A O 1
ATOM 1519 N N . VAL A 1 178 ? -1.514 -13.898 5.242 1 96.88 178 VAL A N 1
ATOM 1520 C CA . VAL A 1 178 ? -1.122 -12.492 5.285 1 96.88 178 VAL A CA 1
ATOM 1521 C C . VAL A 1 178 ? -2.316 -11.609 4.93 1 96.88 178 VAL A C 1
ATOM 1523 O O . VAL A 1 178 ? -2.588 -10.617 5.609 1 96.88 178 VAL A O 1
ATOM 1526 N N . GLU A 1 179 ? -3.025 -12.031 3.846 1 94.38 179 GLU A N 1
ATOM 1527 C CA . GLU A 1 179 ? -4.141 -11.242 3.344 1 94.38 179 GLU A CA 1
ATOM 1528 C C . GLU A 1 179 ? -5.223 -11.07 4.406 1 94.38 179 GLU A C 1
ATOM 1530 O O . GLU A 1 179 ? -5.82 -10 4.531 1 94.38 179 GLU A O 1
ATOM 1535 N N . ILE A 1 180 ? -5.465 -12.086 5.207 1 93.06 180 ILE A N 1
ATOM 1536 C CA . ILE A 1 180 ? -6.52 -12.008 6.211 1 93.06 180 ILE A CA 1
ATOM 1537 C C . ILE A 1 180 ? -5.918 -11.633 7.562 1 93.06 180 ILE A C 1
ATOM 1539 O O . ILE A 1 180 ? -6.535 -11.859 8.609 1 93.06 180 ILE A O 1
ATOM 1543 N N . ASN A 1 181 ? -4.625 -11.234 7.598 1 93.38 181 ASN A N 1
ATOM 1544 C CA . ASN A 1 181 ? -3.922 -10.625 8.719 1 93.38 181 ASN A CA 1
ATOM 1545 C C . ASN A 1 181 ? -3.637 -11.641 9.82 1 93.38 181 ASN A C 1
ATOM 1547 O O . ASN A 1 181 ? -3.635 -11.289 11.008 1 93.38 181 ASN A O 1
ATOM 1551 N N . ARG A 1 182 ? -3.57 -12.867 9.438 1 94.38 182 ARG A N 1
ATOM 1552 C CA . ARG A 1 182 ? -3.064 -13.898 10.336 1 94.38 182 ARG A CA 1
ATOM 1553 C C . ARG A 1 182 ? -1.556 -14.07 10.188 1 94.38 182 ARG A C 1
ATOM 1555 O O . ARG A 1 182 ? -1.088 -15.086 9.672 1 94.38 182 ARG A O 1
ATOM 1562 N N . ILE A 1 183 ? -0.858 -13.164 10.758 1 95.31 183 ILE A N 1
ATOM 1563 C CA . ILE A 1 183 ? 0.56 -12.945 10.484 1 95.31 183 ILE A CA 1
ATOM 1564 C C . ILE A 1 183 ? 1.375 -14.109 11.047 1 95.31 183 ILE A C 1
ATOM 1566 O O . ILE A 1 183 ? 2.262 -14.641 10.367 1 95.31 183 ILE A O 1
ATOM 1570 N N . ASP A 1 184 ? 1.061 -14.57 12.25 1 95.12 184 ASP A N 1
ATOM 1571 C CA . ASP A 1 184 ? 1.827 -15.656 12.859 1 95.12 184 ASP A CA 1
ATOM 1572 C C . ASP A 1 184 ? 1.696 -16.938 12.055 1 95.12 184 ASP A C 1
ATOM 1574 O O . ASP A 1 184 ? 2.682 -17.656 11.852 1 95.12 184 ASP A O 1
ATOM 1578 N N . LYS A 1 185 ? 0.458 -17.203 11.562 1 97.06 185 LYS A N 1
ATOM 1579 C CA . LYS A 1 185 ? 0.241 -18.391 10.75 1 97.06 185 LYS A CA 1
ATOM 1580 C C . LYS A 1 185 ? 0.984 -18.297 9.422 1 97.06 185 LYS A C 1
ATOM 1582 O O . LYS A 1 185 ? 1.522 -19.297 8.938 1 97.06 185 LYS A O 1
ATOM 1587 N N . ALA A 1 186 ? 0.992 -17.094 8.836 1 98.19 186 ALA A N 1
ATOM 1588 C CA . ALA A 1 186 ? 1.73 -16.875 7.594 1 98.19 186 ALA A CA 1
ATOM 1589 C C . ALA A 1 186 ? 3.215 -17.172 7.781 1 98.19 186 ALA A C 1
ATOM 1591 O O . ALA A 1 186 ? 3.816 -17.891 6.98 1 98.19 186 ALA A O 1
ATOM 1592 N N . ILE A 1 187 ? 3.789 -16.688 8.883 1 98.12 187 ILE A N 1
ATOM 1593 C CA . ILE A 1 187 ? 5.203 -16.875 9.18 1 98.12 187 ILE A CA 1
ATOM 1594 C C . ILE A 1 187 ? 5.484 -18.375 9.375 1 98.12 187 ILE A C 1
ATOM 1596 O O . ILE A 1 187 ? 6.508 -18.875 8.914 1 98.12 187 ILE A O 1
ATOM 1600 N N . GLU A 1 188 ? 4.547 -19.047 10.016 1 98.56 188 GLU A N 1
ATOM 1601 C CA . GLU A 1 188 ? 4.684 -20.5 10.188 1 98.56 188 GLU A CA 1
ATOM 1602 C C . GLU A 1 188 ? 4.738 -21.219 8.844 1 98.56 188 GLU A C 1
ATOM 1604 O O . GLU A 1 188 ? 5.551 -22.125 8.648 1 98.56 188 GLU A O 1
ATOM 1609 N N . ASN A 1 189 ? 3.844 -20.828 7.895 1 98.69 189 ASN A N 1
ATOM 1610 C CA . ASN A 1 189 ? 3.834 -21.438 6.566 1 98.69 189 ASN A CA 1
ATOM 1611 C C . ASN A 1 189 ? 5.18 -21.266 5.867 1 98.69 189 ASN A C 1
ATOM 1613 O O . ASN A 1 189 ? 5.766 -22.234 5.395 1 98.69 189 ASN A O 1
ATOM 1617 N N . PHE A 1 190 ? 5.684 -20.047 5.809 1 98.88 190 PHE A N 1
ATOM 1618 C CA . PHE A 1 190 ? 6.93 -19.766 5.113 1 98.88 190 PHE A CA 1
ATOM 1619 C C . PHE A 1 190 ? 8.102 -20.469 5.789 1 98.88 190 PHE A C 1
ATOM 1621 O O . PHE A 1 190 ? 8.969 -21.031 5.113 1 98.88 190 PHE A O 1
ATOM 1628 N N . SER A 1 191 ? 8.078 -20.453 7.152 1 98.81 191 SER A N 1
ATOM 1629 C CA . SER A 1 191 ? 9.141 -21.094 7.914 1 98.81 191 SER A CA 1
ATOM 1630 C C . SER A 1 191 ? 9.164 -22.609 7.672 1 98.81 191 SER A C 1
ATOM 1632 O O . SER A 1 191 ? 10.234 -23.219 7.637 1 98.81 191 SER A O 1
ATOM 1634 N N . HIS A 1 192 ? 8.008 -23.188 7.551 1 98.62 192 HIS A N 1
ATOM 1635 C CA . HIS A 1 192 ? 7.922 -24.609 7.25 1 98.62 192 HIS A CA 1
ATOM 1636 C C . HIS A 1 192 ? 8.656 -24.938 5.953 1 98.62 192 HIS A C 1
ATOM 1638 O O . HIS A 1 192 ? 9.43 -25.906 5.902 1 98.62 192 HIS A O 1
ATOM 1644 N N . VAL A 1 193 ? 8.461 -24.141 4.918 1 98.56 193 VAL A N 1
ATOM 1645 C CA . VAL A 1 193 ? 9.109 -24.344 3.627 1 98.56 193 VAL A CA 1
ATOM 1646 C C . VAL A 1 193 ? 10.617 -24.141 3.762 1 98.56 193 VAL A C 1
ATOM 1648 O O . VAL A 1 193 ? 11.406 -24.922 3.229 1 98.56 193 VAL A O 1
ATOM 1651 N N . ILE A 1 194 ? 11.039 -23.172 4.508 1 98.62 194 ILE A N 1
ATOM 1652 C CA . ILE A 1 194 ? 12.453 -22.844 4.699 1 98.62 194 ILE A CA 1
ATOM 1653 C C . ILE A 1 194 ? 13.141 -23.969 5.457 1 98.62 194 ILE A C 1
ATOM 1655 O O . ILE A 1 194 ? 14.273 -24.328 5.148 1 98.62 194 ILE A O 1
ATOM 1659 N N . ASN A 1 195 ? 12.461 -24.516 6.457 1 98.44 195 ASN A N 1
ATOM 1660 C CA . ASN A 1 195 ? 13.016 -25.625 7.234 1 98.44 195 ASN A CA 1
ATOM 1661 C C 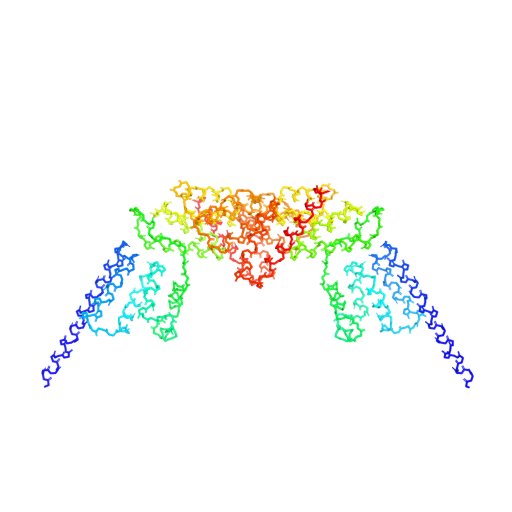. ASN A 1 195 ? 13.281 -26.844 6.363 1 98.44 195 ASN A C 1
ATOM 1663 O O . ASN A 1 195 ? 14.219 -27.594 6.609 1 98.44 195 ASN A O 1
ATOM 1667 N N . LYS A 1 196 ? 12.477 -27.016 5.355 1 96.88 196 LYS A N 1
ATOM 1668 C CA . LYS A 1 196 ? 12.648 -28.141 4.438 1 96.88 196 LYS A CA 1
ATOM 1669 C C . LYS A 1 196 ? 13.719 -27.844 3.395 1 96.88 196 LYS A C 1
ATOM 1671 O O . LYS A 1 196 ? 14.445 -28.734 2.969 1 96.88 196 LYS A O 1
ATOM 1676 N N . ASP A 1 197 ? 13.766 -26.625 2.969 1 97.19 197 ASP A N 1
ATOM 1677 C CA . ASP A 1 197 ? 14.773 -26.141 2.023 1 97.19 197 ASP A CA 1
ATOM 1678 C C . ASP A 1 197 ? 15.219 -24.734 2.369 1 97.19 197 ASP A C 1
ATOM 1680 O O . ASP A 1 197 ? 14.57 -23.75 1.987 1 97.19 197 ASP A O 1
ATOM 1684 N N . ASP A 1 198 ? 16.344 -24.609 2.885 1 97.94 198 ASP A N 1
ATOM 1685 C CA . ASP A 1 198 ? 16.828 -23.328 3.375 1 97.94 198 ASP A CA 1
ATOM 1686 C C . ASP A 1 198 ? 17.203 -22.406 2.217 1 97.94 198 ASP A C 1
ATOM 1688 O O . ASP A 1 198 ? 17.453 -21.219 2.422 1 97.94 198 ASP A O 1
ATOM 1692 N N . ASN A 1 199 ? 17.156 -22.906 1.056 1 97.62 199 ASN A N 1
ATOM 1693 C CA . ASN A 1 199 ? 17.516 -22.078 -0.093 1 97.62 199 ASN A CA 1
ATOM 1694 C C . ASN A 1 199 ? 16.281 -21.719 -0.927 1 97.62 199 ASN A C 1
ATOM 1696 O O . ASN A 1 199 ? 16.406 -21.328 -2.088 1 97.62 199 ASN A O 1
ATOM 1700 N N . ASP A 1 200 ? 15.133 -21.906 -0.318 1 97.88 200 ASP A N 1
ATOM 1701 C CA . ASP A 1 200 ? 13.93 -21.5 -1.031 1 97.88 200 ASP A CA 1
ATOM 1702 C C . ASP A 1 200 ? 13.789 -19.984 -1.065 1 97.88 200 ASP A C 1
ATOM 1704 O O . ASP A 1 200 ? 13.438 -19.359 -0.06 1 97.88 200 ASP A O 1
ATOM 1708 N N . PHE A 1 201 ? 14.023 -19.391 -2.193 1 97.62 201 PHE A N 1
ATOM 1709 C CA . PHE A 1 201 ? 14.031 -17.953 -2.379 1 97.62 201 PHE A CA 1
ATOM 1710 C C . PHE A 1 201 ? 12.672 -17.344 -2.029 1 97.62 201 PHE A C 1
ATOM 1712 O O . PHE A 1 201 ? 12.602 -16.359 -1.299 1 97.62 201 PHE A O 1
ATOM 1719 N N . TYR A 1 202 ? 11.617 -17.953 -2.48 1 97.75 202 TYR A N 1
ATOM 1720 C CA . TYR A 1 202 ? 10.289 -17.359 -2.393 1 97.75 202 TYR A CA 1
ATOM 1721 C C . TYR A 1 202 ? 9.75 -17.438 -0.969 1 97.75 202 TYR A C 1
ATOM 1723 O O . TYR A 1 202 ? 9.047 -16.531 -0.513 1 97.75 202 TYR A O 1
ATOM 1731 N N . ALA A 1 203 ? 10.062 -18.531 -0.275 1 98.56 203 ALA A N 1
ATOM 1732 C CA . ALA A 1 203 ? 9.672 -18.625 1.129 1 98.56 203 ALA A CA 1
ATOM 1733 C C . ALA A 1 203 ? 10.344 -17.531 1.96 1 98.56 203 ALA A C 1
ATOM 1735 O O . ALA A 1 203 ? 9.695 -16.859 2.758 1 98.56 203 ALA A O 1
ATOM 1736 N N . HIS A 1 204 ? 11.68 -17.328 1.681 1 98.75 204 HIS A N 1
ATOM 1737 C CA . HIS A 1 204 ? 12.391 -16.266 2.379 1 98.75 204 HIS A CA 1
ATOM 1738 C C . HIS A 1 204 ? 11.812 -14.898 2.035 1 98.75 204 HIS A C 1
ATOM 1740 O O . HIS A 1 204 ? 11.633 -14.055 2.916 1 98.75 204 HIS A O 1
ATOM 1746 N N . LEU A 1 205 ? 11.547 -14.672 0.759 1 98.56 205 LEU A N 1
ATOM 1747 C CA . LEU A 1 205 ? 11.039 -13.383 0.309 1 98.56 205 LEU A CA 1
ATOM 1748 C C . LEU A 1 205 ? 9.688 -13.078 0.956 1 98.56 205 LEU A C 1
ATOM 1750 O O . LEU A 1 205 ? 9.484 -11.984 1.486 1 98.56 205 LEU A O 1
ATOM 1754 N N . ASN A 1 206 ? 8.75 -14.023 0.918 1 98.56 206 ASN A N 1
ATOM 1755 C CA . ASN A 1 206 ? 7.426 -13.812 1.494 1 98.56 206 ASN A CA 1
ATOM 1756 C C . ASN A 1 206 ? 7.496 -13.609 3.006 1 98.56 206 ASN A C 1
ATOM 1758 O O . ASN A 1 206 ? 6.766 -12.789 3.561 1 98.56 206 ASN A O 1
ATOM 1762 N N . ARG A 1 207 ? 8.406 -14.367 3.662 1 98.69 207 ARG A N 1
ATOM 1763 C CA . ARG A 1 207 ? 8.547 -14.195 5.105 1 98.69 207 ARG A CA 1
ATOM 1764 C C . ARG A 1 207 ? 9.125 -12.828 5.441 1 98.69 207 ARG A C 1
ATOM 1766 O O . ARG A 1 207 ? 8.672 -12.164 6.379 1 98.69 207 ARG A O 1
ATOM 1773 N N . ALA A 1 208 ? 10.086 -12.375 4.625 1 98.62 208 ALA A N 1
ATOM 1774 C CA . ALA A 1 208 ? 10.664 -11.047 4.812 1 98.62 208 ALA A CA 1
ATOM 1775 C C . ALA A 1 208 ? 9.609 -9.961 4.676 1 98.62 208 ALA A C 1
ATOM 1777 O O . ALA A 1 208 ? 9.492 -9.086 5.539 1 98.62 208 ALA A O 1
ATOM 1778 N N . ASP A 1 209 ? 8.82 -10.055 3.605 1 97.44 209 ASP A N 1
ATOM 1779 C CA . ASP A 1 209 ? 7.758 -9.086 3.363 1 97.44 209 ASP A CA 1
ATOM 1780 C C . ASP A 1 209 ? 6.758 -9.07 4.516 1 97.44 209 ASP A C 1
ATOM 1782 O O . ASP A 1 209 ? 6.242 -8.016 4.887 1 97.44 209 ASP A O 1
ATOM 1786 N N . THR A 1 210 ? 6.48 -10.219 5.055 1 97.44 210 THR A N 1
ATOM 1787 C CA . THR A 1 210 ? 5.543 -10.344 6.164 1 97.44 210 THR A CA 1
ATOM 1788 C C . THR A 1 210 ? 6.129 -9.734 7.438 1 97.44 210 THR A C 1
ATOM 1790 O O . THR A 1 210 ? 5.422 -9.078 8.203 1 97.44 210 THR A O 1
ATOM 1793 N N . TYR A 1 211 ? 7.445 -9.961 7.648 1 96.94 211 TYR A N 1
ATOM 1794 C CA . TYR A 1 211 ? 8.133 -9.352 8.781 1 96.94 211 TYR A CA 1
ATOM 1795 C C . TYR A 1 211 ? 8.078 -7.828 8.695 1 96.94 211 TYR A C 1
ATOM 1797 O O . TYR A 1 211 ? 7.871 -7.148 9.703 1 96.94 211 TYR A O 1
ATOM 1805 N N . ILE A 1 212 ? 8.234 -7.254 7.5 1 94.5 212 ILE A N 1
ATOM 1806 C CA . ILE A 1 212 ? 8.133 -5.809 7.316 1 94.5 212 ILE A CA 1
ATOM 1807 C C . ILE A 1 212 ? 6.75 -5.332 7.75 1 94.5 212 ILE A C 1
ATOM 1809 O O . ILE A 1 212 ? 6.625 -4.363 8.5 1 94.5 212 ILE A O 1
ATOM 1813 N N . LYS A 1 213 ? 5.75 -6.027 7.32 1 89.94 213 LYS A N 1
ATOM 1814 C CA . LYS A 1 213 ? 4.375 -5.676 7.656 1 89.94 213 LYS A CA 1
ATOM 1815 C C . LYS A 1 213 ? 4.152 -5.703 9.164 1 89.94 213 LYS A C 1
ATOM 1817 O O . LYS A 1 213 ? 3.35 -4.934 9.695 1 89.94 213 LYS A O 1
ATOM 1822 N N . SER A 1 214 ? 4.902 -6.535 9.859 1 89.94 214 SER A N 1
ATOM 1823 C CA . SER A 1 214 ? 4.66 -6.738 11.281 1 89.94 214 SER A CA 1
ATOM 1824 C C . SER A 1 214 ? 5.664 -5.965 12.125 1 89.94 214 SER A C 1
ATOM 1826 O O . SER A 1 214 ? 5.727 -6.145 13.344 1 89.94 214 SER A O 1
ATOM 1828 N N . GLY A 1 215 ? 6.562 -5.199 11.516 1 89.12 215 GLY A N 1
ATOM 1829 C CA . GLY A 1 215 ? 7.488 -4.34 12.227 1 89.12 215 GLY A CA 1
ATOM 1830 C C . GLY A 1 215 ? 8.727 -5.066 12.719 1 89.12 215 GLY A C 1
ATOM 1831 O O . GLY A 1 215 ? 9.453 -4.562 13.578 1 89.12 215 GLY A O 1
ATOM 1832 N N . LYS A 1 216 ? 8.867 -6.266 12.25 1 93.31 216 LYS A N 1
ATOM 1833 C CA . LYS A 1 216 ? 10.031 -7.051 12.641 1 93.31 216 LYS A CA 1
ATOM 1834 C C . LYS A 1 216 ? 11.18 -6.867 11.648 1 93.31 216 LYS A C 1
ATOM 1836 O O . LYS A 1 216 ? 11.539 -7.801 10.93 1 93.31 216 LYS A O 1
ATOM 1841 N N . LEU A 1 217 ? 11.82 -5.77 11.742 1 94.5 217 LEU A N 1
ATOM 1842 C CA . LEU A 1 217 ? 12.766 -5.277 10.742 1 94.5 217 LEU A CA 1
ATOM 1843 C C . LEU A 1 217 ? 14.016 -6.145 10.703 1 94.5 217 LEU A C 1
ATOM 1845 O O . LEU A 1 217 ? 14.516 -6.48 9.633 1 94.5 217 LEU A O 1
ATOM 1849 N N . SER A 1 218 ? 14.539 -6.488 11.875 1 96.25 218 SER A N 1
ATOM 1850 C CA . SER A 1 218 ? 15.773 -7.262 11.93 1 96.25 218 SER A CA 1
ATOM 1851 C C . SER A 1 218 ? 15.594 -8.633 11.281 1 96.25 218 SER A C 1
ATOM 1853 O O . SER A 1 218 ? 16.484 -9.117 10.586 1 96.25 218 SER A O 1
ATOM 1855 N N . MET A 1 219 ? 14.438 -9.242 11.492 1 97.69 219 MET A N 1
ATOM 1856 C CA . MET A 1 219 ? 14.156 -10.547 10.898 1 97.69 219 MET A CA 1
ATOM 1857 C C . MET A 1 219 ? 13.969 -10.43 9.391 1 97.69 219 MET A C 1
ATOM 1859 O O . MET A 1 219 ? 14.43 -11.289 8.633 1 97.69 219 MET A O 1
ATOM 1863 N N . ALA A 1 220 ? 13.289 -9.344 8.938 1 98.12 220 ALA A N 1
ATOM 1864 C CA . ALA A 1 220 ? 13.133 -9.086 7.504 1 98.12 220 ALA A CA 1
ATOM 1865 C C . ALA A 1 220 ? 14.492 -8.922 6.828 1 98.12 220 ALA A C 1
ATOM 1867 O O . ALA A 1 220 ? 14.734 -9.492 5.766 1 98.12 220 ALA A O 1
ATOM 1868 N N . TYR A 1 221 ? 15.367 -8.188 7.523 1 98.19 221 TYR A N 1
ATOM 1869 C CA . TYR A 1 221 ? 16.719 -7.945 7.031 1 98.19 221 TYR A CA 1
ATOM 1870 C C . TYR A 1 221 ? 17.453 -9.258 6.766 1 98.19 221 TYR A C 1
ATOM 1872 O O . TYR A 1 221 ? 18.031 -9.445 5.699 1 98.19 221 TYR A O 1
ATOM 1880 N N . GLU A 1 222 ? 17.375 -10.156 7.703 1 98.5 222 GLU A N 1
ATOM 1881 C CA . GLU A 1 222 ? 18.062 -11.43 7.574 1 98.5 222 GLU A CA 1
ATOM 1882 C C . GLU A 1 222 ? 17.516 -12.242 6.406 1 98.5 222 GLU A C 1
ATOM 1884 O O . GLU A 1 222 ? 18.281 -12.852 5.648 1 98.5 222 GLU A O 1
ATOM 1889 N N . ASP A 1 223 ? 16.219 -12.266 6.219 1 98.81 223 ASP A N 1
ATOM 1890 C CA . ASP A 1 223 ? 15.586 -13 5.129 1 98.81 223 ASP A CA 1
ATOM 1891 C C . ASP A 1 223 ? 15.938 -12.383 3.775 1 98.81 223 ASP A C 1
ATOM 1893 O O . ASP A 1 223 ? 16.203 -13.102 2.809 1 98.81 223 ASP A O 1
ATOM 1897 N N . TYR A 1 224 ? 15.922 -11.039 3.67 1 98.69 224 TYR A N 1
ATOM 1898 C CA . TYR A 1 224 ? 16.297 -10.383 2.422 1 98.69 224 TYR A CA 1
ATOM 1899 C C . TYR A 1 224 ? 17.75 -10.672 2.066 1 98.69 224 TYR A C 1
ATOM 1901 O O . TYR A 1 224 ? 18.078 -10.891 0.898 1 98.69 224 TYR A O 1
ATOM 1909 N N . ARG A 1 225 ? 18.594 -10.656 3.105 1 98.38 225 ARG A N 1
ATOM 1910 C CA . ARG A 1 225 ? 19.984 -11 2.859 1 98.38 225 ARG A CA 1
ATOM 1911 C C . ARG A 1 225 ? 20.109 -12.414 2.309 1 98.38 225 ARG A C 1
ATOM 1913 O O . ARG A 1 225 ? 20.891 -12.664 1.391 1 98.38 225 ARG A O 1
ATOM 1920 N N . LYS A 1 226 ? 19.359 -13.344 2.916 1 98.69 226 LYS A N 1
ATOM 1921 C CA . LYS A 1 226 ? 19.344 -14.711 2.408 1 98.69 226 LYS A CA 1
ATOM 1922 C C . LYS A 1 226 ? 18.875 -14.766 0.962 1 98.69 226 LYS A C 1
ATOM 1924 O O . LYS A 1 226 ? 19.438 -15.477 0.135 1 98.69 226 LYS A O 1
ATOM 1929 N N . CYS A 1 227 ? 17.844 -14.008 0.616 1 98.69 227 CYS A N 1
ATOM 1930 C CA . CYS A 1 227 ? 17.359 -13.938 -0.754 1 98.69 227 CYS A CA 1
ATOM 1931 C C . CYS A 1 227 ? 18.453 -13.5 -1.71 1 98.69 227 CYS A C 1
ATOM 1933 O O . CYS A 1 227 ? 18.625 -14.078 -2.781 1 98.69 227 CYS A O 1
ATOM 1935 N N . LEU A 1 228 ? 19.25 -12.531 -1.274 1 98.06 228 LEU A N 1
ATOM 1936 C CA . LEU A 1 228 ? 20.297 -11.984 -2.146 1 98.06 228 LEU A CA 1
ATOM 1937 C C . LEU A 1 228 ? 21.484 -12.938 -2.24 1 98.06 228 LEU A C 1
ATOM 1939 O O . LEU A 1 228 ? 22.25 -12.883 -3.203 1 98.06 228 LEU A O 1
ATOM 1943 N N . SER A 1 229 ? 21.656 -13.766 -1.197 1 98.25 229 SER A N 1
ATOM 1944 C CA . SER A 1 229 ? 22.672 -14.82 -1.31 1 98.25 229 SER A CA 1
ATOM 1945 C C . SER A 1 229 ? 22.297 -15.836 -2.379 1 98.25 229 SER A C 1
ATOM 1947 O O . SER A 1 229 ? 23.172 -16.453 -2.998 1 98.25 229 SER A O 1
ATOM 1949 N N . ILE A 1 230 ? 21 -16 -2.59 1 97.81 230 ILE A N 1
ATOM 1950 C CA . ILE A 1 230 ? 20.469 -16.953 -3.564 1 97.81 230 ILE A CA 1
ATOM 1951 C C . ILE A 1 230 ? 20.406 -16.297 -4.941 1 97.81 230 ILE A C 1
ATOM 1953 O O . ILE A 1 230 ? 20.781 -16.906 -5.945 1 97.81 230 ILE A O 1
ATOM 1957 N N . ASP A 1 231 ? 19.953 -15.07 -5.027 1 96.81 231 ASP A N 1
ATOM 1958 C CA . ASP A 1 231 ? 19.844 -14.273 -6.25 1 96.81 231 ASP A CA 1
ATOM 1959 C C . ASP A 1 231 ? 20.406 -12.867 -6.043 1 96.81 231 ASP A C 1
ATOM 1961 O O . ASP A 1 231 ? 19.641 -11.914 -5.852 1 96.81 231 ASP A O 1
ATOM 1965 N N . PRO A 1 232 ? 21.656 -12.688 -6.25 1 95.69 232 PRO A N 1
ATOM 1966 C CA . PRO A 1 232 ? 22.344 -11.445 -5.887 1 95.69 232 PRO A CA 1
ATOM 1967 C C . PRO A 1 232 ? 21.906 -10.258 -6.738 1 95.69 232 PRO A C 1
ATOM 1969 O O . PRO A 1 232 ? 22.062 -9.109 -6.324 1 95.69 232 PRO A O 1
ATOM 1972 N N . GLU A 1 233 ? 21.344 -10.477 -7.879 1 94.31 233 GLU A N 1
ATOM 1973 C CA . GLU A 1 233 ? 21.047 -9.375 -8.797 1 94.31 233 GLU A CA 1
ATOM 1974 C C . GLU A 1 233 ? 19.578 -9 -8.758 1 94.31 233 GLU A C 1
ATOM 1976 O O . GLU A 1 233 ? 19.094 -8.242 -9.602 1 94.31 233 GLU A O 1
ATOM 1981 N N . ASN A 1 234 ? 18.859 -9.555 -7.816 1 96.38 234 ASN A N 1
ATOM 1982 C CA . ASN A 1 234 ? 17.438 -9.227 -7.703 1 96.38 234 ASN A CA 1
ATOM 1983 C C . ASN A 1 234 ? 17.234 -7.805 -7.199 1 96.38 234 ASN A C 1
ATOM 1985 O O . ASN A 1 234 ? 17.375 -7.539 -6.004 1 96.38 234 ASN A O 1
ATOM 1989 N N . THR A 1 235 ? 16.797 -6.949 -8.047 1 95.69 235 THR A N 1
ATOM 1990 C CA . THR A 1 235 ? 16.719 -5.523 -7.746 1 95.69 235 THR A CA 1
ATOM 1991 C C . THR A 1 235 ? 15.617 -5.242 -6.727 1 95.69 235 THR A C 1
ATOM 1993 O O . THR A 1 235 ? 15.781 -4.395 -5.852 1 95.69 235 THR A O 1
ATOM 1996 N N . ARG A 1 236 ? 14.5 -5.914 -6.879 1 95 236 ARG A N 1
ATOM 1997 C CA . ARG A 1 236 ? 13.406 -5.73 -5.934 1 95 236 ARG A CA 1
ATOM 1998 C C . ARG A 1 236 ? 13.859 -6 -4.504 1 95 236 ARG A C 1
ATOM 2000 O O . ARG A 1 236 ? 13.562 -5.227 -3.594 1 95 236 ARG A O 1
ATOM 2007 N N . VAL A 1 237 ? 14.594 -7.129 -4.352 1 98.06 237 VAL A N 1
ATOM 2008 C CA . VAL A 1 237 ? 15.055 -7.504 -3.018 1 98.06 237 VAL A CA 1
ATOM 2009 C C . VAL A 1 237 ? 16.109 -6.508 -2.539 1 98.06 237 VAL A C 1
ATOM 2011 O O . VAL A 1 237 ? 16.156 -6.172 -1.353 1 98.06 237 VAL A O 1
ATOM 2014 N N . GLN A 1 238 ? 16.953 -6.016 -3.451 1 97.69 238 GLN A N 1
ATOM 2015 C CA . GLN A 1 238 ? 17.922 -4.988 -3.09 1 97.69 238 GLN A CA 1
ATOM 2016 C C . GLN A 1 238 ? 17.234 -3.744 -2.539 1 97.69 238 GLN A C 1
ATOM 2018 O O . GLN A 1 238 ? 17.672 -3.18 -1.533 1 97.69 238 GLN A O 1
ATOM 2023 N N . TYR A 1 239 ? 16.125 -3.318 -3.197 1 96.62 239 TYR A N 1
ATOM 2024 C CA . TYR A 1 239 ? 15.352 -2.178 -2.736 1 96.62 239 TYR A CA 1
ATOM 2025 C C . TYR A 1 239 ? 14.883 -2.385 -1.301 1 96.62 239 TYR A C 1
ATOM 2027 O O . TYR A 1 239 ? 15.047 -1.506 -0.452 1 96.62 239 TYR A O 1
ATOM 2035 N N . GLN A 1 240 ? 14.305 -3.551 -1.083 1 97.69 240 GLN A N 1
ATOM 2036 C CA . GLN A 1 240 ? 13.727 -3.852 0.223 1 97.69 240 GLN A CA 1
ATOM 2037 C C . GLN A 1 240 ? 14.805 -3.926 1.298 1 97.69 240 GLN A C 1
ATOM 2039 O O . GLN A 1 240 ? 14.609 -3.455 2.42 1 97.69 240 GLN A O 1
ATOM 2044 N N . LEU A 1 241 ? 15.977 -4.52 0.94 1 97.94 241 LEU A N 1
ATOM 2045 C CA . LEU A 1 241 ? 17.094 -4.59 1.885 1 97.94 241 LEU A CA 1
ATOM 2046 C C . LEU A 1 241 ? 17.609 -3.195 2.211 1 97.94 241 LEU A C 1
ATOM 2048 O O . LEU A 1 241 ? 17.906 -2.893 3.371 1 97.94 241 LEU A O 1
ATOM 2052 N N . GLY A 1 242 ? 17.766 -2.365 1.189 1 97.62 242 GLY A N 1
ATOM 2053 C CA . GLY A 1 242 ? 18.156 -0.985 1.42 1 97.62 242 GLY A CA 1
ATOM 2054 C C . GLY A 1 242 ? 17.234 -0.251 2.377 1 97.62 242 GLY A C 1
ATOM 2055 O O . GLY A 1 242 ? 17.703 0.427 3.295 1 97.62 242 GLY A O 1
ATOM 2056 N N . ASP A 1 243 ? 15.93 -0.392 2.145 1 95.81 243 ASP A N 1
ATOM 2057 C CA . ASP A 1 243 ? 14.938 0.23 3.014 1 95.81 243 ASP A CA 1
ATOM 2058 C C . ASP A 1 243 ? 15.07 -0.267 4.449 1 95.81 243 ASP A C 1
ATOM 2060 O O . ASP A 1 243 ? 15 0.521 5.395 1 95.81 243 ASP A O 1
ATOM 2064 N N . CYS A 1 244 ? 15.258 -1.571 4.633 1 96.56 244 CYS A N 1
ATOM 2065 C CA . CYS A 1 244 ? 15.461 -2.133 5.965 1 96.56 244 CYS A CA 1
ATOM 2066 C C . CYS A 1 244 ? 16.656 -1.479 6.652 1 96.56 244 CYS A C 1
ATOM 2068 O O . CYS A 1 244 ? 16.562 -1.096 7.82 1 96.56 244 CYS A O 1
ATOM 2070 N N . CYS A 1 245 ? 17.719 -1.314 5.926 1 96.94 245 CYS A N 1
ATOM 2071 C CA . CYS A 1 245 ? 18.938 -0.706 6.469 1 96.94 245 CYS A CA 1
ATOM 2072 C C . CYS A 1 245 ? 18.672 0.736 6.891 1 96.94 245 CYS A C 1
ATOM 2074 O O . CYS A 1 245 ? 19.078 1.149 7.98 1 96.94 245 CYS A O 1
ATOM 2076 N N . LEU A 1 246 ? 18.016 1.452 6 1 95.75 246 LEU A N 1
ATOM 2077 C CA . LEU A 1 246 ? 17.688 2.846 6.289 1 95.75 246 LEU A CA 1
ATOM 2078 C C . LEU A 1 246 ? 16.859 2.961 7.562 1 95.75 246 LEU A C 1
ATOM 2080 O O . LEU A 1 246 ? 17.188 3.76 8.445 1 95.75 246 LEU A O 1
ATOM 2084 N N . TYR A 1 247 ? 15.844 2.08 7.703 1 94.62 247 TYR A N 1
ATOM 2085 C CA . TYR A 1 247 ? 14.914 2.135 8.82 1 94.62 247 TYR A CA 1
ATOM 2086 C C . TYR A 1 247 ? 15.586 1.694 10.117 1 94.62 247 TYR A C 1
ATOM 2088 O O . TYR A 1 247 ? 15.25 2.18 11.195 1 94.62 247 TYR A O 1
ATOM 2096 N N . MET A 1 248 ? 16.578 0.805 10.047 1 94.75 248 MET A N 1
ATOM 2097 C CA . MET A 1 248 ? 17.266 0.263 11.219 1 94.75 248 MET A CA 1
ATOM 2098 C C . MET A 1 248 ? 18.406 1.18 11.656 1 94.75 248 MET A C 1
ATOM 2100 O O . MET A 1 248 ? 19.016 0.956 12.695 1 94.75 248 MET A O 1
ATOM 2104 N N . GLY A 1 249 ? 18.75 2.184 10.773 1 93.75 249 GLY A N 1
ATOM 2105 C CA . GLY A 1 249 ? 19.828 3.104 11.102 1 93.75 249 GLY A CA 1
ATOM 2106 C C . GLY A 1 249 ? 21.172 2.652 10.578 1 93.75 249 GLY A C 1
ATOM 2107 O O . GLY A 1 249 ? 22.219 3.18 10.984 1 93.75 249 GLY A O 1
ATOM 2108 N N . ASN A 1 250 ? 21.172 1.593 9.844 1 95.44 250 ASN A N 1
ATOM 2109 C CA . ASN A 1 250 ? 22.391 1.189 9.141 1 95.44 250 ASN A CA 1
ATOM 2110 C C . ASN A 1 250 ? 22.609 2.02 7.879 1 95.44 250 ASN A C 1
ATOM 2112 O O . ASN A 1 250 ? 22.562 1.489 6.766 1 95.44 250 ASN A O 1
ATOM 2116 N N . TYR A 1 251 ? 22.984 3.246 8.039 1 96.31 251 TYR A N 1
ATOM 2117 C CA . TYR A 1 251 ? 22.922 4.242 6.973 1 96.31 251 TYR A CA 1
ATOM 2118 C C . TYR A 1 251 ? 24.016 3.992 5.938 1 96.31 251 TYR A C 1
ATOM 2120 O O . TYR A 1 251 ? 23.797 4.18 4.738 1 96.31 251 TYR A O 1
ATOM 2128 N N . GLN A 1 252 ? 25.188 3.588 6.41 1 96.94 252 GLN A N 1
ATOM 2129 C CA . GLN A 1 252 ? 26.266 3.32 5.453 1 96.94 252 GLN A CA 1
ATOM 2130 C C . GLN A 1 252 ? 25.875 2.18 4.512 1 96.94 252 GLN A C 1
ATOM 2132 O O . GLN A 1 252 ? 26.047 2.291 3.295 1 96.94 252 GLN A O 1
ATOM 2137 N N . GLU A 1 253 ? 25.391 1.102 5.113 1 97.56 253 GLU A N 1
ATOM 2138 C CA . GLU A 1 253 ? 24.969 -0.02 4.281 1 97.56 253 GLU A CA 1
ATOM 2139 C C . GLU A 1 253 ? 23.844 0.391 3.33 1 97.56 253 GLU A C 1
ATOM 2141 O O . GLU A 1 253 ? 23.828 -0.006 2.164 1 97.56 253 GLU A O 1
ATOM 2146 N N . ALA A 1 254 ? 22.859 1.137 3.791 1 97.56 254 ALA A N 1
ATOM 2147 C CA . ALA A 1 254 ? 21.781 1.656 2.947 1 97.56 254 ALA A CA 1
ATOM 2148 C C . ALA A 1 254 ? 22.344 2.457 1.775 1 97.56 254 ALA A C 1
ATOM 2150 O O . ALA A 1 254 ? 21.969 2.24 0.625 1 97.56 254 ALA A O 1
ATOM 2151 N N . LYS A 1 255 ? 23.297 3.363 2.121 1 97.31 255 LYS A N 1
ATOM 2152 C CA . LYS A 1 255 ? 23.938 4.191 1.105 1 97.31 255 LYS A CA 1
ATOM 2153 C C . LYS A 1 255 ? 24.578 3.33 0.018 1 97.31 255 LYS A C 1
ATOM 2155 O O . LYS A 1 255 ? 24.391 3.592 -1.174 1 97.31 255 LYS A O 1
ATOM 2160 N N . ASP A 1 256 ? 25.281 2.277 0.436 1 97.69 256 ASP A N 1
ATOM 2161 C CA . ASP A 1 256 ? 25.953 1.403 -0.515 1 97.69 256 ASP A CA 1
ATOM 2162 C C . ASP A 1 256 ? 24.953 0.698 -1.427 1 97.69 256 ASP A C 1
ATOM 2164 O O . ASP A 1 256 ? 25.156 0.625 -2.641 1 97.69 256 ASP A O 1
ATOM 2168 N N . ILE A 1 257 ? 23.891 0.199 -0.892 1 97.56 257 ILE A N 1
ATOM 2169 C CA . ILE A 1 257 ? 22.875 -0.543 -1.639 1 97.56 257 ILE A CA 1
ATOM 2170 C C . ILE A 1 257 ? 22.172 0.388 -2.625 1 97.56 257 ILE A C 1
ATOM 2172 O O . ILE A 1 257 ? 22.047 0.065 -3.807 1 97.56 257 ILE A O 1
ATOM 2176 N N . TYR A 1 258 ? 21.75 1.574 -2.166 1 97.38 258 TYR A N 1
ATOM 2177 C CA . TYR A 1 258 ? 21.031 2.518 -3.021 1 97.38 258 TYR A CA 1
ATOM 2178 C C . TYR A 1 258 ? 21.922 3.012 -4.148 1 97.38 258 TYR A C 1
ATOM 2180 O O . TYR A 1 258 ? 21.469 3.203 -5.277 1 97.38 258 TYR A O 1
ATOM 2188 N N . THR A 1 259 ? 23.203 3.248 -3.801 1 97.44 259 THR A N 1
ATOM 2189 C CA . THR A 1 259 ? 24.156 3.67 -4.82 1 97.44 259 THR A CA 1
ATOM 2190 C C . THR A 1 259 ? 24.266 2.627 -5.93 1 97.44 259 THR A C 1
ATOM 2192 O O . THR A 1 259 ? 24.281 2.973 -7.113 1 97.44 259 THR A O 1
ATOM 2195 N N . LYS A 1 260 ? 24.328 1.347 -5.492 1 96.56 260 LYS A N 1
ATOM 2196 C CA . LYS A 1 260 ? 24.391 0.261 -6.469 1 96.56 260 LYS A CA 1
ATOM 2197 C C . LYS A 1 260 ? 23.141 0.24 -7.34 1 96.56 260 LYS A C 1
ATOM 2199 O O . LYS A 1 260 ? 23.219 0.08 -8.562 1 96.56 260 LYS A O 1
ATOM 2204 N N . ILE A 1 261 ? 21.969 0.394 -6.766 1 97.19 261 ILE A N 1
ATOM 2205 C CA . ILE A 1 261 ? 20.703 0.394 -7.504 1 97.19 261 ILE A CA 1
ATOM 2206 C C . ILE A 1 261 ? 20.703 1.542 -8.508 1 97.19 261 ILE A C 1
ATOM 2208 O O . ILE A 1 261 ? 20.328 1.355 -9.672 1 97.19 261 ILE A O 1
ATOM 2212 N N . LEU A 1 262 ? 21.156 2.723 -8.133 1 96.5 262 LEU A N 1
ATOM 2213 C CA . LEU A 1 262 ? 21.094 3.92 -8.961 1 96.5 262 LEU A CA 1
ATOM 2214 C C . LEU A 1 262 ? 22.109 3.834 -10.109 1 96.5 262 LEU A C 1
ATOM 2216 O O . LEU A 1 262 ? 21.953 4.527 -11.117 1 96.5 262 LEU A O 1
ATOM 2220 N N . SER A 1 263 ? 23.188 3.041 -9.93 1 96 263 SER A N 1
ATOM 2221 C CA . SER A 1 263 ? 24.094 2.797 -11.047 1 96 263 SER A CA 1
ATOM 2222 C C . SER A 1 263 ? 23.375 2.117 -12.203 1 96 263 SER A C 1
ATOM 2224 O O . SER A 1 263 ? 23.688 2.367 -13.375 1 96 263 SER A O 1
ATOM 2226 N N . LYS A 1 264 ? 22.406 1.26 -11.883 1 95.06 264 LYS A N 1
ATOM 2227 C CA . LYS A 1 264 ? 21.625 0.55 -12.883 1 95.06 264 LYS A CA 1
ATOM 2228 C C . LYS A 1 264 ? 20.422 1.381 -13.336 1 95.06 264 LYS A C 1
ATOM 2230 O O . LYS A 1 264 ? 20.047 1.348 -14.508 1 95.06 264 LYS A O 1
ATOM 2235 N N . TYR A 1 265 ? 19.844 2.168 -12.359 1 95.88 265 TYR A N 1
ATOM 2236 C CA . TYR A 1 265 ? 18.641 2.965 -12.617 1 95.88 265 TYR A CA 1
ATOM 2237 C C . TYR A 1 265 ? 18.828 4.398 -12.133 1 95.88 265 TYR A C 1
ATOM 2239 O O . TYR A 1 265 ? 18.219 4.809 -11.141 1 95.88 265 TYR A O 1
ATOM 2247 N N . PRO A 1 266 ? 19.469 5.18 -12.852 1 95 266 PRO A N 1
ATOM 2248 C CA . PRO A 1 266 ? 19.875 6.516 -12.391 1 95 266 PRO A CA 1
ATOM 2249 C C . PRO A 1 266 ? 18.688 7.457 -12.219 1 95 266 PRO A C 1
ATOM 2251 O O . PRO A 1 266 ? 18.781 8.445 -11.484 1 95 266 PRO A O 1
ATOM 2254 N N . ASN A 1 267 ? 17.547 7.141 -12.805 1 95.31 267 ASN A N 1
ATOM 2255 C CA . ASN A 1 267 ? 16.438 8.078 -12.781 1 95.31 267 ASN A CA 1
ATOM 2256 C C . ASN A 1 267 ? 15.367 7.656 -11.773 1 95.31 267 ASN A C 1
ATOM 2258 O O . ASN A 1 267 ? 14.242 8.172 -11.797 1 95.31 267 ASN A O 1
ATOM 2262 N N . ASP A 1 268 ? 15.711 6.727 -10.953 1 94.56 268 ASP A N 1
ATOM 2263 C CA . ASP A 1 268 ? 14.766 6.32 -9.914 1 94.56 268 ASP A CA 1
ATOM 2264 C C . ASP A 1 268 ? 14.688 7.363 -8.805 1 94.56 268 ASP A C 1
ATOM 2266 O O . ASP A 1 268 ? 15.57 7.438 -7.949 1 94.56 268 ASP A O 1
ATOM 2270 N N . LYS A 1 269 ? 13.594 8.117 -8.711 1 92 269 LYS A N 1
ATOM 2271 C CA . LYS A 1 269 ? 13.461 9.258 -7.809 1 92 269 LYS A CA 1
ATOM 2272 C C . LYS A 1 269 ? 13.336 8.805 -6.359 1 92 269 LYS A C 1
ATOM 2274 O O . LYS A 1 269 ? 13.883 9.438 -5.453 1 92 269 LYS A O 1
ATOM 2279 N N . LEU A 1 270 ? 12.578 7.801 -6.199 1 91.62 270 LEU A N 1
ATOM 2280 C CA . LEU A 1 270 ? 12.375 7.301 -4.844 1 91.62 270 LEU A CA 1
ATOM 2281 C C . LEU A 1 270 ? 13.695 6.852 -4.223 1 91.62 270 LEU A C 1
ATOM 2283 O O . LEU A 1 270 ? 13.992 7.199 -3.08 1 91.62 270 LEU A O 1
ATOM 2287 N N . ILE A 1 271 ? 14.484 6.125 -5 1 94.56 271 ILE A N 1
ATOM 2288 C CA . ILE A 1 271 ? 15.758 5.617 -4.488 1 94.56 271 ILE A CA 1
ATOM 2289 C C . ILE A 1 271 ? 16.719 6.777 -4.273 1 94.56 271 ILE A C 1
ATOM 2291 O O . ILE A 1 271 ? 17.5 6.777 -3.316 1 94.56 271 ILE A O 1
ATOM 2295 N N . SER A 1 272 ? 16.656 7.734 -5.121 1 94.56 272 SER A N 1
ATOM 2296 C CA . SER A 1 272 ? 17.484 8.922 -4.934 1 94.56 272 SER A CA 1
ATOM 2297 C C . SER A 1 272 ? 17.156 9.625 -3.621 1 94.56 272 SER A C 1
ATOM 2299 O O . SER A 1 272 ? 18.062 10.039 -2.893 1 94.56 272 SER A O 1
ATOM 2301 N N . GLN A 1 273 ? 15.898 9.781 -3.328 1 92.69 273 GLN A N 1
ATOM 2302 C CA . GLN A 1 273 ? 15.477 10.414 -2.086 1 92.69 273 GLN A CA 1
ATOM 2303 C C . GLN A 1 273 ? 15.938 9.609 -0.873 1 92.69 273 GLN A C 1
ATOM 2305 O O . GLN A 1 273 ? 16.391 10.18 0.122 1 92.69 273 GLN A O 1
ATOM 2310 N N . ASN A 1 274 ? 15.766 8.305 -0.945 1 94.25 274 ASN A N 1
ATOM 2311 C CA . ASN A 1 274 ? 16.203 7.438 0.145 1 94.25 274 ASN A CA 1
ATOM 2312 C C . ASN A 1 274 ? 17.719 7.52 0.357 1 94.25 274 ASN A C 1
ATOM 2314 O O . ASN A 1 274 ? 18.188 7.527 1.496 1 94.25 274 ASN A O 1
ATOM 2318 N N . LEU A 1 275 ? 18.438 7.555 -0.768 1 95.56 275 LEU A N 1
ATOM 2319 C CA . LEU A 1 275 ? 19.891 7.727 -0.685 1 95.56 275 LEU A CA 1
ATOM 2320 C C . LEU A 1 275 ? 20.25 9.047 -0.003 1 95.56 275 LEU A C 1
ATOM 2322 O O . LEU A 1 275 ? 21.109 9.078 0.868 1 95.56 275 LEU A O 1
ATOM 2326 N N . ASN A 1 276 ? 19.562 10.094 -0.372 1 94.25 276 ASN A N 1
ATOM 2327 C CA . ASN A 1 276 ? 19.797 11.391 0.254 1 94.25 276 ASN A CA 1
ATOM 2328 C C . ASN A 1 276 ? 19.531 11.344 1.756 1 94.25 276 ASN A C 1
ATOM 2330 O O . ASN A 1 276 ? 20.297 11.906 2.543 1 94.25 276 ASN A O 1
ATOM 2334 N N . SER A 1 277 ? 18.438 10.75 2.086 1 93.81 277 SER A N 1
ATOM 2335 C CA . SER A 1 277 ? 18.125 10.609 3.506 1 93.81 277 SER A CA 1
ATOM 2336 C C . SER A 1 277 ? 19.234 9.859 4.238 1 93.81 277 SER A C 1
ATOM 2338 O O . SER A 1 277 ? 19.672 10.281 5.309 1 93.81 277 SER A O 1
ATOM 2340 N N . ALA A 1 278 ? 19.656 8.727 3.668 1 95 278 ALA A N 1
ATOM 2341 C CA . ALA A 1 278 ? 20.734 7.938 4.27 1 95 278 ALA A CA 1
ATOM 2342 C C . ALA A 1 278 ? 22 8.773 4.438 1 95 278 ALA A C 1
ATOM 2344 O O . ALA A 1 278 ? 22.641 8.734 5.492 1 95 278 ALA A O 1
ATOM 2345 N N . CYS A 1 279 ? 22.328 9.539 3.453 1 95.12 279 CYS A N 1
ATOM 2346 C CA . CYS A 1 279 ? 23.5 10.398 3.486 1 95.12 279 CYS A CA 1
ATOM 2347 C C . CYS A 1 279 ? 23.375 11.469 4.559 1 95.12 279 CYS A C 1
ATOM 2349 O O . CYS A 1 279 ? 24.312 11.734 5.301 1 95.12 279 CYS A O 1
ATOM 2351 N N . ASP A 1 280 ? 22.188 12.055 4.598 1 93.62 280 ASP A N 1
ATOM 2352 C CA . ASP A 1 280 ? 21.953 13.102 5.586 1 93.62 280 ASP A CA 1
ATOM 2353 C C . ASP A 1 280 ? 22.078 12.555 7.004 1 93.62 280 ASP A C 1
ATOM 2355 O O . ASP A 1 280 ? 22.688 13.188 7.867 1 93.62 280 ASP A O 1
ATOM 2359 N N . PHE A 1 281 ? 21.5 11.422 7.219 1 93.5 281 PHE A N 1
ATOM 2360 C CA . PHE A 1 281 ? 21.594 10.812 8.539 1 93.5 281 PHE A CA 1
ATOM 2361 C C . PHE A 1 281 ? 23.047 10.469 8.875 1 93.5 281 PHE A C 1
ATOM 2363 O O . PHE A 1 281 ? 23.469 10.641 10.016 1 93.5 281 PHE A O 1
ATOM 2370 N N . LEU A 1 282 ? 23.797 9.914 7.922 1 92.88 282 LEU A N 1
ATOM 2371 C CA . LEU A 1 282 ? 25.203 9.57 8.117 1 92.88 282 LEU A CA 1
ATOM 2372 C C . LEU A 1 282 ? 26.016 10.805 8.492 1 92.88 282 LEU A C 1
ATOM 2374 O O . LEU A 1 282 ? 26.875 10.734 9.383 1 92.88 282 LEU A O 1
ATOM 2378 N N . GLU A 1 283 ? 25.766 11.875 7.793 1 91.56 283 GLU A N 1
ATOM 2379 C CA . GLU A 1 283 ? 26.453 13.125 8.086 1 91.56 283 GLU A CA 1
ATOM 2380 C C . GLU A 1 283 ? 26.156 13.602 9.5 1 91.56 283 GLU A C 1
ATOM 2382 O O . GLU A 1 283 ? 27.047 14.102 10.195 1 91.56 283 GLU A O 1
ATOM 2387 N N . GLU A 1 284 ? 24.938 13.508 9.844 1 89.25 284 GLU A N 1
ATOM 2388 C CA . GLU A 1 284 ? 24.547 13.906 11.195 1 89.25 284 GLU A CA 1
ATOM 2389 C C . GLU A 1 284 ? 25.234 13.039 12.242 1 89.25 284 GLU A C 1
ATOM 2391 O O . GLU A 1 284 ? 25.641 13.531 13.297 1 89.25 284 GLU A O 1
ATOM 2396 N N . GLU A 1 285 ? 25.312 11.734 12.008 1 86.88 285 GLU A N 1
ATOM 2397 C CA . GLU A 1 285 ? 26 10.82 12.922 1 86.88 285 GLU A CA 1
ATOM 2398 C C . GLU A 1 285 ? 27.469 11.164 13.047 1 86.88 285 GLU A C 1
ATOM 2400 O O . GLU A 1 285 ? 28.047 11.062 14.133 1 86.88 285 GLU A O 1
ATOM 2405 N N . LEU A 1 286 ? 28.094 11.531 11.969 1 84.5 286 LEU A N 1
ATOM 2406 C CA . LEU A 1 286 ? 29.516 11.867 11.953 1 84.5 286 LEU A CA 1
ATOM 2407 C C . LEU A 1 286 ? 29.766 13.18 12.695 1 84.5 286 LEU A C 1
ATOM 2409 O O . LEU A 1 286 ? 30.781 13.312 13.391 1 84.5 286 LEU A O 1
ATOM 2413 N N . LYS A 1 287 ? 28.812 14.133 12.602 1 80.94 287 LYS A N 1
ATOM 2414 C CA . LYS A 1 287 ? 28.953 15.398 13.312 1 80.94 287 LYS A CA 1
ATOM 2415 C C . LYS A 1 287 ? 28.828 15.195 14.82 1 80.94 287 LYS A C 1
ATOM 2417 O O . LYS A 1 287 ? 29.531 15.852 15.602 1 80.94 287 LYS A O 1
ATOM 2422 N N . CYS A 1 288 ? 28.016 14.32 15.156 1 72.94 288 CYS A N 1
ATOM 2423 C CA . CYS A 1 288 ? 27.828 14.07 16.578 1 72.94 288 CYS A CA 1
ATOM 2424 C C . CYS A 1 288 ? 29.016 13.312 17.172 1 72.94 288 CYS A C 1
ATOM 2426 O O . CYS A 1 288 ? 29.312 13.43 18.359 1 72.94 288 CYS A O 1
ATOM 2428 N N . GLN A 1 289 ? 29.703 12.578 16.422 1 70.38 289 GLN A N 1
ATOM 2429 C CA . GLN A 1 289 ? 30.875 11.836 16.891 1 70.38 289 GLN A CA 1
ATOM 2430 C C . GLN A 1 289 ? 32.125 12.727 16.922 1 70.38 289 GLN A C 1
ATOM 2432 O O . GLN A 1 289 ? 33.062 12.445 17.641 1 70.38 289 GLN A O 1
ATOM 2437 N N . SER A 1 290 ? 32.062 13.852 16.188 1 61.03 290 SER A N 1
ATOM 2438 C CA . SER A 1 290 ? 33.219 14.766 16.25 1 61.03 290 SER A CA 1
ATOM 2439 C C . SER A 1 290 ? 33.031 15.773 17.375 1 61.03 290 SER A C 1
ATOM 2441 O O . SER A 1 290 ? 31.922 16.109 17.766 1 61.03 290 SER A O 1
ATOM 2443 N N . MET B 1 1 ? -11.016 73.875 -10.828 1 40.41 1 MET B N 1
ATOM 2444 C CA . MET B 1 1 ? -9.844 73 -11.039 1 40.41 1 MET B CA 1
ATOM 2445 C C . MET B 1 1 ? -9.156 72.688 -9.719 1 40.41 1 MET B C 1
ATOM 2447 O O . MET B 1 1 ? -8.766 71.562 -9.477 1 40.41 1 MET B O 1
ATOM 2451 N N . ILE B 1 2 ? -9.109 73.75 -8.93 1 50.59 2 ILE B N 1
ATOM 2452 C CA . ILE B 1 2 ? -8.477 73.562 -7.625 1 50.59 2 ILE B CA 1
ATOM 2453 C C . ILE B 1 2 ? -9.328 72.688 -6.738 1 50.59 2 ILE B C 1
ATOM 2455 O O . ILE B 1 2 ? -8.797 71.812 -6.055 1 50.59 2 ILE B O 1
ATOM 2459 N N . ASN B 1 3 ? -10.57 72.812 -6.848 1 51.44 3 ASN B N 1
ATOM 2460 C CA . ASN B 1 3 ? -11.445 72 -6.016 1 51.44 3 ASN B CA 1
ATOM 2461 C C . ASN B 1 3 ? -11.438 70.562 -6.457 1 51.44 3 ASN B C 1
ATOM 2463 O O . ASN B 1 3 ? -11.531 69.625 -5.625 1 51.44 3 ASN B O 1
ATOM 2467 N N . PHE B 1 4 ? -11.281 70.312 -7.75 1 49.78 4 PHE B N 1
ATOM 2468 C CA . PHE B 1 4 ? -11.219 68.938 -8.297 1 49.78 4 PHE B CA 1
ATOM 2469 C C . PHE B 1 4 ? -9.914 68.25 -7.895 1 49.78 4 PHE B C 1
ATOM 2471 O O . PHE B 1 4 ? -9.922 67.125 -7.508 1 49.78 4 PHE B O 1
ATOM 2478 N N . PHE B 1 5 ? -8.867 68.938 -7.922 1 49.09 5 PHE B N 1
ATOM 2479 C CA . PHE B 1 5 ? -7.586 68.375 -7.523 1 49.09 5 PHE B CA 1
ATOM 2480 C C . PHE B 1 5 ? -7.539 68.188 -6.02 1 49.09 5 PHE B C 1
ATOM 2482 O O . PHE B 1 5 ? -6.918 67.188 -5.555 1 49.09 5 PHE B O 1
ATOM 2489 N N . LYS B 1 6 ? -8.078 69 -5.246 1 52.19 6 LYS B N 1
ATOM 2490 C CA . LYS B 1 6 ? -8.141 68.812 -3.803 1 52.19 6 LYS B CA 1
ATOM 2491 C C . LYS B 1 6 ? -8.977 67.562 -3.463 1 52.19 6 LYS B C 1
ATOM 2493 O O . LYS B 1 6 ? -8.617 66.812 -2.568 1 52.19 6 LYS B O 1
ATOM 2498 N N . LYS B 1 7 ? -10.023 67.312 -4.141 1 51.84 7 LYS B N 1
ATOM 2499 C CA . LYS B 1 7 ? -10.852 66.125 -3.943 1 51.84 7 LYS B CA 1
ATOM 2500 C C . LYS B 1 7 ? -10.109 64.875 -4.363 1 51.84 7 LYS B C 1
ATOM 2502 O O . LYS B 1 7 ? -10.203 63.844 -3.697 1 51.84 7 LYS B O 1
ATOM 2507 N N . LEU B 1 8 ? -9.359 64.938 -5.395 1 46.41 8 LEU B N 1
ATOM 2508 C CA . LEU B 1 8 ? -8.555 63.812 -5.848 1 46.41 8 LEU B CA 1
ATOM 2509 C C . LEU B 1 8 ? -7.41 63.531 -4.875 1 46.41 8 LEU B C 1
ATOM 2511 O O . LEU B 1 8 ? -7.102 62.375 -4.598 1 46.41 8 LEU B O 1
ATOM 2515 N N . LYS B 1 9 ? -6.75 64.5 -4.43 1 50.5 9 LYS B N 1
ATOM 2516 C CA . LYS B 1 9 ? -5.688 64.375 -3.438 1 50.5 9 LYS B CA 1
ATOM 2517 C C . LYS B 1 9 ? -6.242 63.938 -2.096 1 50.5 9 LYS B C 1
ATOM 2519 O O . LYS B 1 9 ? -5.648 63.062 -1.434 1 50.5 9 LYS B O 1
ATOM 2524 N N . ASN B 1 10 ? -7.254 64.562 -1.69 1 50.25 10 ASN B N 1
ATOM 2525 C CA . ASN B 1 10 ? -7.922 64.062 -0.476 1 50.25 10 ASN B CA 1
ATOM 2526 C C . ASN B 1 10 ? -8.414 62.656 -0.611 1 50.25 10 ASN B C 1
ATOM 2528 O O . ASN B 1 10 ? -8.336 61.875 0.34 1 50.25 10 ASN B O 1
ATOM 2532 N N . ASN B 1 11 ? -8.883 62.344 -1.861 1 52.59 11 ASN B N 1
ATOM 2533 C CA . ASN B 1 11 ? -9.273 60.969 -2.139 1 52.59 11 ASN B CA 1
ATOM 2534 C C . ASN B 1 11 ? -8.07 60.031 -2.117 1 52.59 11 ASN B C 1
ATOM 2536 O O . ASN B 1 11 ? -8.164 58.906 -1.627 1 52.59 11 ASN B O 1
ATOM 2540 N N . SER B 1 12 ? -7 60.562 -2.646 1 53.66 12 SER B N 1
ATOM 2541 C CA . SER B 1 12 ? -5.777 59.75 -2.629 1 53.66 12 SER B CA 1
ATOM 2542 C C . SER B 1 12 ? -5.23 59.594 -1.212 1 53.66 12 SER B C 1
ATOM 2544 O O . SER B 1 12 ? -4.777 58.531 -0.821 1 53.66 12 SER B O 1
ATOM 2546 N N . TYR B 1 13 ? -5.223 60.75 -0.442 1 49.69 13 TYR B N 1
ATOM 2547 C CA . TYR B 1 13 ? -4.77 60.719 0.944 1 49.69 13 TYR B CA 1
ATOM 2548 C C . TYR B 1 13 ? -5.688 59.844 1.795 1 49.69 13 TYR B C 1
ATOM 2550 O O . TYR B 1 13 ? -5.215 59.062 2.623 1 49.69 13 TYR B O 1
ATOM 2558 N N . ASN B 1 14 ? -6.922 60 1.568 1 59.16 14 ASN B N 1
ATOM 2559 C CA . ASN B 1 14 ? -7.891 59.188 2.287 1 59.16 14 ASN B CA 1
ATOM 2560 C C . ASN B 1 14 ? -7.727 57.688 1.95 1 59.16 14 ASN B C 1
ATOM 2562 O O . ASN B 1 14 ? -7.84 56.844 2.828 1 59.16 14 ASN B O 1
ATOM 2566 N N . ASN B 1 15 ? -7.348 57.594 0.674 1 67.81 15 ASN B N 1
ATOM 2567 C CA . ASN B 1 15 ? -7.148 56.219 0.254 1 67.81 15 ASN B CA 1
ATOM 2568 C C . ASN B 1 15 ? -5.906 55.625 0.898 1 67.81 15 ASN B C 1
ATOM 2570 O O . ASN B 1 15 ? -5.914 54.438 1.299 1 67.81 15 ASN B O 1
ATOM 2574 N N . LYS B 1 16 ? -4.93 56.469 1.084 1 71.56 16 LYS B N 1
ATOM 2575 C CA . LYS B 1 16 ? -3.697 56 1.708 1 71.56 16 LYS B CA 1
ATOM 2576 C C . LYS B 1 16 ? -3.902 55.719 3.195 1 71.56 16 LYS B C 1
ATOM 2578 O O . LYS B 1 16 ? -3.371 54.75 3.73 1 71.56 16 LYS B O 1
ATOM 2583 N N . ASP B 1 17 ? -4.668 56.562 3.762 1 75.06 17 ASP B N 1
ATOM 2584 C CA . ASP B 1 17 ? -4.969 56.375 5.18 1 75.06 17 ASP B CA 1
ATOM 2585 C C . ASP B 1 17 ? -5.848 55.156 5.41 1 75.06 17 ASP B C 1
ATOM 2587 O O . ASP B 1 17 ? -5.617 54.406 6.352 1 75.06 17 ASP B O 1
ATOM 2591 N N . ASN B 1 18 ? -6.84 55 4.637 1 78.31 18 ASN B N 1
ATOM 2592 C CA . ASN B 1 18 ? -7.707 53.844 4.715 1 78.31 18 ASN B CA 1
ATOM 2593 C C . ASN B 1 18 ? -6.922 52.531 4.504 1 78.31 18 ASN B C 1
ATOM 2595 O O . ASN B 1 18 ? -7.172 51.531 5.18 1 78.31 18 ASN B O 1
ATOM 2599 N N . ASP B 1 19 ? -5.98 52.688 3.604 1 82.44 19 ASP B N 1
ATOM 2600 C CA . ASP B 1 19 ? -5.121 51.531 3.334 1 82.44 19 ASP B CA 1
ATOM 2601 C C . ASP B 1 19 ? -4.289 51.188 4.562 1 82.44 19 ASP B C 1
ATOM 2603 O O . ASP B 1 19 ? -4.184 50 4.922 1 82.44 19 ASP B O 1
ATOM 2607 N N . ALA B 1 20 ? -3.77 52.188 5.129 1 86.38 20 ALA B N 1
ATOM 2608 C CA . ALA B 1 20 ? -2.938 51.969 6.309 1 86.38 20 ALA B CA 1
ATOM 2609 C C . ALA B 1 20 ? -3.754 51.375 7.449 1 86.38 20 ALA B C 1
ATOM 2611 O O . ALA B 1 20 ? -3.299 50.438 8.125 1 86.38 20 ALA B O 1
ATOM 2612 N N . LYS B 1 21 ? -4.91 51.844 7.652 1 86.75 21 LYS B N 1
ATOM 2613 C CA . LYS B 1 21 ? -5.766 51.344 8.719 1 86.75 21 LYS B CA 1
ATOM 2614 C C . LYS B 1 21 ? -6.168 49.906 8.469 1 86.75 21 LYS B C 1
ATOM 2616 O O . LYS B 1 21 ? -6.164 49.062 9.383 1 86.75 21 LYS B O 1
ATOM 2621 N N . PHE B 1 22 ? -6.508 49.594 7.273 1 89.44 22 PHE B N 1
ATOM 2622 C CA . PHE B 1 22 ? -6.859 48.25 6.91 1 89.44 22 PHE B CA 1
ATOM 2623 C C . PHE B 1 22 ? -5.691 47.281 7.156 1 89.44 22 PHE B C 1
ATOM 2625 O O . PHE B 1 22 ? -5.871 46.188 7.703 1 89.44 22 PHE B O 1
ATOM 2632 N N . HIS B 1 23 ? -4.562 47.75 6.762 1 90.25 23 HIS B N 1
ATOM 2633 C CA . HIS B 1 23 ? -3.365 46.938 6.949 1 90.25 23 HIS B CA 1
ATOM 2634 C C . HIS B 1 23 ? -3.07 46.719 8.43 1 90.25 23 HIS B C 1
ATOM 2636 O O . HIS B 1 23 ? -2.652 45.625 8.828 1 90.25 23 HIS B O 1
ATOM 2642 N N . ASP B 1 24 ? -3.27 47.75 9.172 1 92.5 24 ASP B N 1
ATOM 2643 C CA . ASP B 1 24 ? -3.064 47.625 10.609 1 92.5 24 ASP B CA 1
ATOM 2644 C C . ASP B 1 24 ? -4.051 46.625 11.227 1 92.5 24 ASP B C 1
ATOM 2646 O O . ASP B 1 24 ? -3.67 45.812 12.062 1 92.5 24 ASP B O 1
ATOM 2650 N N . ASP B 1 25 ? -5.277 46.719 10.836 1 92.69 25 ASP B N 1
ATOM 2651 C CA . ASP B 1 25 ? -6.301 45.781 11.328 1 92.69 25 ASP B CA 1
ATOM 2652 C C . ASP B 1 25 ? -5.973 44.344 10.945 1 92.69 25 ASP B C 1
ATOM 2654 O O . ASP B 1 25 ? -6.137 43.438 11.75 1 92.69 25 ASP B O 1
ATOM 2658 N N . LEU B 1 26 ? -5.543 44.25 9.742 1 94.38 26 LEU B N 1
ATOM 2659 C CA . LEU B 1 26 ? -5.164 42.938 9.234 1 94.38 26 LEU B CA 1
ATOM 2660 C C . LEU B 1 26 ? -3.994 42.344 10.023 1 94.38 26 LEU B C 1
ATOM 2662 O O . LEU B 1 26 ? -4.004 41.156 10.383 1 94.38 26 LEU B O 1
ATOM 2666 N N . ARG B 1 27 ? -3.016 43.094 10.227 1 95.81 27 ARG B N 1
ATOM 2667 C CA . ARG B 1 27 ? -1.848 42.688 10.984 1 95.81 27 ARG B CA 1
ATOM 2668 C C . ARG B 1 27 ? -2.23 42.312 12.414 1 95.81 27 ARG B C 1
ATOM 2670 O O . ARG B 1 27 ? -1.737 41.312 12.961 1 95.81 27 ARG B O 1
ATOM 2677 N N . GLU B 1 28 ? -3.025 43.156 13 1 95.81 28 GLU B N 1
ATOM 2678 C CA . GLU B 1 28 ? -3.486 42.844 14.352 1 95.81 28 GLU B CA 1
ATOM 2679 C C . GLU B 1 28 ? -4.262 41.531 14.398 1 95.81 28 GLU B C 1
ATOM 2681 O O . GLU B 1 28 ? -4.051 40.719 15.297 1 95.81 28 GLU B O 1
ATOM 2686 N N . LEU B 1 29 ? -5.168 41.344 13.469 1 96.81 29 LEU B N 1
ATOM 2687 C CA . LEU B 1 29 ? -5.961 40.125 13.367 1 96.81 29 LEU B CA 1
ATOM 2688 C C . LEU B 1 29 ? -5.059 38.875 13.211 1 96.81 29 LEU B C 1
ATOM 2690 O O . LEU B 1 29 ? -5.211 37.906 13.938 1 96.81 29 LEU B O 1
ATOM 2694 N N . TYR B 1 30 ? -4.07 38.969 12.328 1 96.88 30 TYR B N 1
ATOM 2695 C CA . TYR B 1 30 ? -3.207 37.844 12.031 1 96.88 30 TYR B CA 1
ATOM 2696 C C . TYR B 1 30 ? -2.264 37.562 13.195 1 96.88 30 TYR B C 1
ATOM 2698 O O . TYR B 1 30 ? -1.997 36.406 13.508 1 96.88 30 TYR B O 1
ATOM 2706 N N . ASN B 1 31 ? -1.723 38.594 13.82 1 94.06 31 ASN B N 1
ATOM 2707 C CA . ASN B 1 31 ? -0.693 38.438 14.844 1 94.06 31 ASN B CA 1
ATOM 2708 C C . ASN B 1 31 ? -1.284 37.969 16.156 1 94.06 31 ASN B C 1
ATOM 2710 O O . ASN B 1 31 ? -0.558 37.469 17.031 1 94.06 31 ASN B O 1
ATOM 2714 N N . ASN B 1 32 ? -2.543 38.188 16.375 1 93.06 32 ASN B N 1
ATOM 2715 C CA . ASN B 1 32 ? -3.256 37.594 17.5 1 93.06 32 ASN B CA 1
ATOM 2716 C C . ASN B 1 32 ? -3.826 36.219 17.141 1 93.06 32 ASN B C 1
ATOM 2718 O O . ASN B 1 32 ? -4.836 36.125 16.438 1 93.06 32 ASN B O 1
ATOM 2722 N N . PHE B 1 33 ? -3.262 35.25 17.672 1 93.38 33 PHE B N 1
ATOM 2723 C CA . PHE B 1 33 ? -3.525 33.906 17.188 1 93.38 33 PHE B CA 1
ATOM 2724 C C . PHE B 1 33 ? -4.98 33.5 17.422 1 93.38 33 PHE B C 1
ATOM 2726 O O . PHE B 1 33 ? -5.598 32.844 16.578 1 93.38 33 PHE B O 1
ATOM 2733 N N . SER B 1 34 ? -5.535 33.875 18.578 1 92.44 34 SER B N 1
ATOM 2734 C CA . SER B 1 34 ? -6.938 33.594 18.859 1 92.44 34 SER B CA 1
ATOM 2735 C C . SER B 1 34 ? -7.859 34.25 17.844 1 92.44 34 SER B C 1
ATOM 2737 O O . SER B 1 34 ? -8.875 33.656 17.453 1 92.44 34 SER B O 1
ATOM 2739 N N . LEU B 1 35 ? -7.516 35.438 17.391 1 95.06 35 LEU B N 1
ATOM 2740 C CA . LEU B 1 35 ? -8.289 36.125 16.359 1 95.06 35 LEU B CA 1
ATOM 2741 C C . LEU B 1 35 ? -8.016 35.531 14.984 1 95.06 35 LEU B C 1
ATOM 2743 O O . LEU B 1 35 ? -8.93 35.406 14.172 1 95.06 35 LEU B O 1
ATOM 2747 N N . ARG B 1 36 ? -6.789 35.188 14.773 1 95.69 36 ARG B N 1
ATOM 2748 C CA . ARG B 1 36 ? -6.316 34.656 13.492 1 95.69 36 ARG B CA 1
ATOM 2749 C C . ARG B 1 36 ? -7.137 33.469 13.047 1 95.69 36 ARG B C 1
ATOM 2751 O O . ARG B 1 36 ? -7.422 33.281 11.859 1 95.69 36 ARG B O 1
ATOM 2758 N N . ILE B 1 37 ? -7.5 32.625 14.016 1 95.75 37 ILE B N 1
ATOM 2759 C CA . ILE B 1 37 ? -8.094 31.328 13.648 1 95.75 37 ILE B CA 1
ATOM 2760 C C . ILE B 1 37 ? -9.617 31.422 13.742 1 95.75 37 ILE B C 1
ATOM 2762 O O . ILE B 1 37 ? -10.312 30.406 13.609 1 95.75 37 ILE B O 1
ATOM 2766 N N . ASP B 1 38 ? -10.18 32.594 13.938 1 96.31 38 ASP B N 1
ATOM 2767 C CA . ASP B 1 38 ? -11.617 32.812 14.062 1 96.31 38 ASP B CA 1
ATOM 2768 C C . ASP B 1 38 ? -12.219 33.312 12.758 1 96.31 38 ASP B C 1
ATOM 2770 O O . ASP B 1 38 ? -12.016 34.469 12.391 1 96.31 38 ASP B O 1
ATOM 2774 N N . PRO B 1 39 ? -13.047 32.5 12.086 1 97.38 39 PRO B N 1
ATOM 2775 C CA . PRO B 1 39 ? -13.617 32.938 10.805 1 97.38 39 PRO B CA 1
ATOM 2776 C C . PRO B 1 39 ? -14.492 34.188 10.945 1 97.38 39 PRO B C 1
ATOM 2778 O O . PRO B 1 39 ? -14.57 35 10.016 1 97.38 39 PRO B O 1
ATOM 2781 N N . GLU B 1 40 ? -15.117 34.344 12.062 1 97.62 40 GLU B N 1
ATOM 2782 C CA . GLU B 1 40 ? -16 35.5 12.258 1 97.62 40 GLU B CA 1
ATOM 2783 C C . GLU B 1 40 ? -15.234 36.812 12.25 1 97.62 40 GLU B C 1
ATOM 2785 O O . GLU B 1 40 ? -15.742 37.844 11.773 1 97.62 40 GLU B O 1
ATOM 2790 N N . LYS B 1 41 ? -14.055 36.781 12.797 1 97.75 41 LYS B N 1
ATOM 2791 C CA . LYS B 1 41 ? -13.234 38 12.844 1 97.75 41 LYS B CA 1
ATOM 2792 C C . LYS B 1 41 ? -12.773 38.375 11.445 1 97.75 41 LYS B C 1
ATOM 2794 O O . LYS B 1 41 ? -12.68 39.562 11.133 1 97.75 41 LYS B O 1
ATOM 2799 N N . TRP B 1 42 ? -12.445 37.438 10.602 1 97.19 42 TRP B N 1
ATOM 2800 C CA . TRP B 1 42 ? -12.086 37.719 9.219 1 97.19 42 TRP B CA 1
ATOM 2801 C C . TRP B 1 42 ? -13.281 38.25 8.438 1 97.19 42 TRP B C 1
ATOM 2803 O O . TRP B 1 42 ? -13.148 39.219 7.672 1 97.19 42 TRP B O 1
ATOM 2813 N N . ASP B 1 43 ? -14.43 37.625 8.625 1 96.44 43 ASP B N 1
ATOM 2814 C CA . ASP B 1 43 ? -15.664 38.094 7.996 1 96.44 43 ASP B CA 1
ATOM 2815 C C . ASP B 1 43 ? -15.961 39.531 8.375 1 96.44 43 ASP B C 1
ATOM 2817 O O . ASP B 1 43 ? -16.312 40.344 7.52 1 96.44 43 ASP B O 1
ATOM 2821 N N . ALA B 1 44 ? -15.812 39.812 9.672 1 95.31 44 ALA B N 1
ATOM 2822 C CA . ALA B 1 44 ? -16.047 41.156 10.172 1 95.31 44 ALA B CA 1
ATOM 2823 C C . ALA B 1 44 ? -15.078 42.156 9.547 1 95.31 44 ALA B C 1
ATOM 2825 O O . ALA B 1 44 ? -15.469 43.281 9.188 1 95.31 44 ALA B O 1
ATOM 2826 N N . LEU B 1 45 ? -13.805 41.75 9.492 1 93.88 45 LEU B N 1
ATOM 2827 C CA . LEU B 1 45 ? -12.805 42.625 8.883 1 93.88 45 LEU B CA 1
ATOM 2828 C C . LEU B 1 45 ? -13.188 42.969 7.449 1 93.88 45 LEU B C 1
ATOM 2830 O O . LEU B 1 45 ? -13.117 44.156 7.055 1 93.88 45 LEU B O 1
ATOM 2834 N N . ILE B 1 46 ? -13.617 42 6.668 1 92.56 46 ILE B N 1
ATOM 2835 C CA . ILE B 1 46 ? -13.945 42.188 5.258 1 92.56 46 ILE B CA 1
ATOM 2836 C C . ILE B 1 46 ? -15.195 43.062 5.133 1 92.56 46 ILE B C 1
ATOM 2838 O O . ILE B 1 46 ? -15.211 44.031 4.348 1 92.56 46 ILE B O 1
ATOM 2842 N N . HIS B 1 47 ? -16.172 42.875 5.941 1 90.69 47 HIS B N 1
ATOM 2843 C CA . HIS B 1 47 ? -17.406 43.656 5.898 1 90.69 47 HIS B CA 1
ATOM 2844 C C . HIS B 1 47 ? -17.172 45.094 6.328 1 90.69 47 HIS B C 1
ATOM 2846 O O . HIS B 1 47 ? -17.688 46.031 5.719 1 90.69 47 HIS B O 1
ATOM 2852 N N . ASN B 1 48 ? -16.438 45.188 7.395 1 87.69 48 ASN B N 1
ATOM 2853 C CA . ASN B 1 48 ? -16.125 46.5 7.883 1 87.69 48 ASN B CA 1
ATOM 2854 C C . ASN B 1 48 ? -15.359 47.312 6.84 1 87.69 48 ASN B C 1
ATOM 2856 O O . ASN B 1 48 ? -15.633 48.5 6.645 1 87.69 48 ASN B O 1
ATOM 2860 N N . ALA B 1 49 ? -14.398 46.688 6.262 1 84.56 49 ALA B N 1
ATOM 2861 C CA . ALA B 1 49 ? -13.609 47.344 5.238 1 84.56 49 ALA B CA 1
ATOM 2862 C C . ALA B 1 49 ? -14.469 47.719 4.027 1 84.56 49 ALA B C 1
ATOM 2864 O O . ALA B 1 49 ? -14.312 48.781 3.445 1 84.56 49 ALA B O 1
ATOM 2865 N N . SER B 1 50 ? -15.312 46.875 3.617 1 81.69 50 SER B N 1
ATOM 2866 C CA . SER B 1 50 ? -16.203 47.125 2.486 1 81.69 50 SER B CA 1
ATOM 2867 C C . SER B 1 50 ? -17.109 48.312 2.75 1 81.69 50 SER B C 1
ATOM 2869 O O . SER B 1 50 ? -17.297 49.156 1.879 1 81.69 50 SER B O 1
ATOM 2871 N N . ASN B 1 51 ? -17.609 48.375 3.885 1 81.81 51 ASN B N 1
ATOM 2872 C CA . ASN B 1 51 ? -18.547 49.438 4.238 1 81.81 51 ASN B CA 1
ATOM 2873 C C . ASN B 1 51 ? -17.844 50.75 4.488 1 81.81 51 ASN B C 1
ATOM 2875 O O . ASN B 1 51 ? -18.328 51.812 4.094 1 81.81 51 ASN B O 1
ATOM 2879 N N . LYS B 1 52 ? -16.781 50.562 5.121 1 78.38 52 LYS B N 1
ATOM 2880 C CA . LYS B 1 52 ? -16.078 51.781 5.566 1 78.38 52 LYS B CA 1
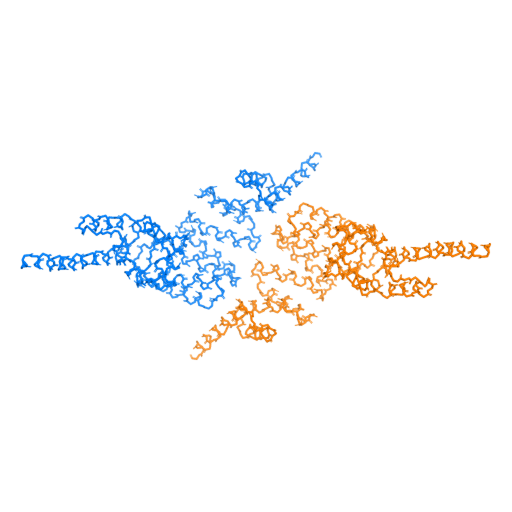ATOM 2881 C C . LYS B 1 52 ? -15.32 52.438 4.414 1 78.38 52 LYS B C 1
ATOM 2883 O O . LYS B 1 52 ? -15.281 53.656 4.312 1 78.38 52 LYS B O 1
ATOM 2888 N N . TYR B 1 53 ? -14.758 51.594 3.541 1 73.75 53 TYR B N 1
ATOM 2889 C CA . TYR B 1 53 ? -13.859 52.156 2.545 1 73.75 53 TYR B CA 1
ATOM 2890 C C . TYR B 1 53 ? -14.484 52.125 1.156 1 73.75 53 TYR B C 1
ATOM 2892 O O . TYR B 1 53 ? -13.898 52.625 0.192 1 73.75 53 TYR B O 1
ATOM 2900 N N . ASN B 1 54 ? -15.586 51.656 1.043 1 72.44 54 ASN B N 1
ATOM 2901 C CA . ASN B 1 54 ? -16.281 51.531 -0.232 1 72.44 54 ASN B CA 1
ATOM 2902 C C . ASN B 1 54 ? -15.391 50.906 -1.3 1 72.44 54 ASN B C 1
ATOM 2904 O O . ASN B 1 54 ? -15.375 51.344 -2.445 1 72.44 54 ASN B O 1
ATOM 2908 N N . TRP B 1 55 ? -14.484 50.062 -0.776 1 76.31 55 TRP B N 1
ATOM 2909 C CA . TRP B 1 55 ? -13.617 49.375 -1.729 1 76.31 55 TRP B CA 1
ATOM 2910 C C . TRP B 1 55 ? -14.383 48.281 -2.48 1 76.31 55 TRP B C 1
ATOM 2912 O O . TRP B 1 55 ? -15.266 47.625 -1.912 1 76.31 55 TRP B O 1
ATOM 2922 N N . TYR B 1 56 ? -13.977 48.188 -3.746 1 78.19 56 TYR B N 1
ATOM 2923 C CA . TYR B 1 56 ? -14.422 47.031 -4.496 1 78.19 56 TYR B CA 1
ATOM 2924 C C . TYR B 1 56 ? -13.734 45.75 -3.998 1 78.19 56 TYR B C 1
ATOM 2926 O O . TYR B 1 56 ? -12.594 45.812 -3.539 1 78.19 56 TYR B O 1
ATOM 2934 N N . MET B 1 57 ? -14.477 44.75 -4.086 1 83.5 57 MET B N 1
ATOM 2935 C CA . MET B 1 57 ? -14 43.469 -3.604 1 83.5 57 MET B CA 1
ATOM 2936 C C . MET B 1 57 ? -12.695 43.062 -4.285 1 83.5 57 MET B C 1
ATOM 2938 O O . MET B 1 57 ? -11.836 42.438 -3.672 1 83.5 57 MET B O 1
ATOM 2942 N N . ASP B 1 58 ? -12.539 43.531 -5.445 1 83.56 58 ASP B N 1
ATOM 2943 C CA . ASP B 1 58 ? -11.328 43.188 -6.191 1 83.56 58 ASP B CA 1
ATOM 2944 C C . ASP B 1 58 ? -10.102 43.844 -5.574 1 83.56 58 ASP B C 1
ATOM 2946 O O . ASP B 1 58 ? -9.039 43.219 -5.465 1 83.56 58 ASP B O 1
ATOM 2950 N N . ILE B 1 59 ? -10.25 45.062 -5.16 1 86 59 ILE B N 1
ATOM 2951 C CA . ILE B 1 59 ? -9.148 45.781 -4.551 1 86 59 ILE B CA 1
ATOM 2952 C C . ILE B 1 59 ? -8.812 45.188 -3.189 1 86 59 ILE B C 1
ATOM 2954 O O . ILE B 1 59 ? -7.645 44.938 -2.881 1 86 59 ILE B O 1
ATOM 2958 N N . MET B 1 60 ? -9.82 44.906 -2.418 1 88.94 60 MET B N 1
ATOM 2959 C CA . MET B 1 60 ? -9.625 44.312 -1.104 1 88.94 60 MET B CA 1
ATOM 2960 C C . MET B 1 60 ? -8.984 42.938 -1.229 1 88.94 60 MET B C 1
ATOM 2962 O O . MET B 1 60 ? -8.07 42.594 -0.47 1 88.94 60 MET B O 1
ATOM 2966 N N . GLY B 1 61 ? -9.5 42.156 -2.211 1 92.44 61 GLY B N 1
ATOM 2967 C CA . GLY B 1 61 ? -8.922 40.875 -2.471 1 92.44 61 GLY B CA 1
ATOM 2968 C C . GLY B 1 61 ? -7.445 40.906 -2.811 1 92.44 61 GLY B C 1
ATOM 2969 O O . GLY B 1 61 ? -6.664 40.094 -2.344 1 92.44 61 GLY B O 1
ATOM 2970 N N . ASP B 1 62 ? -7.113 41.875 -3.566 1 91.19 62 ASP B N 1
ATOM 2971 C CA . ASP B 1 62 ? -5.719 42.062 -3.951 1 91.19 62 ASP B CA 1
ATOM 2972 C C . ASP B 1 62 ? -4.855 42.406 -2.738 1 91.19 62 ASP B C 1
ATOM 2974 O O . ASP B 1 62 ? -3.742 41.906 -2.598 1 91.19 62 ASP B O 1
ATOM 2978 N N . LYS B 1 63 ? -5.344 43.281 -1.923 1 91.06 63 LYS B N 1
ATOM 2979 C CA . LYS B 1 63 ? -4.617 43.656 -0.716 1 91.06 63 LYS B CA 1
ATOM 2980 C C . LYS B 1 63 ? -4.434 42.469 0.222 1 91.06 63 LYS B C 1
ATOM 2982 O O . LYS B 1 63 ? -3.354 42.281 0.776 1 91.06 63 LYS B O 1
ATOM 2987 N N . LEU B 1 64 ? -5.484 41.719 0.352 1 94.44 64 LEU B N 1
ATOM 2988 C CA . LEU B 1 64 ? -5.414 40.531 1.193 1 94.44 64 LEU B CA 1
ATOM 2989 C C . LEU B 1 64 ? -4.426 39.531 0.623 1 94.44 64 LEU B C 1
ATOM 2991 O O . LEU B 1 64 ? -3.617 38.938 1.361 1 94.44 64 LEU B O 1
ATOM 2995 N N . MET B 1 65 ? -4.477 39.375 -0.665 1 94.81 65 MET B N 1
ATOM 2996 C CA . MET B 1 65 ? -3.58 38.438 -1.333 1 94.81 65 MET B CA 1
ATOM 2997 C C . MET B 1 65 ? -2.121 38.812 -1.112 1 94.81 65 MET B C 1
ATOM 2999 O O . MET B 1 65 ? -1.291 37.969 -0.791 1 94.81 65 MET B O 1
ATOM 3003 N N . HIS B 1 66 ? -1.812 40.062 -1.226 1 93.31 66 HIS B N 1
ATOM 3004 C CA . HIS B 1 66 ? -0.457 40.531 -1.01 1 93.31 66 HIS B CA 1
ATOM 3005 C C . HIS B 1 66 ? -0.002 40.281 0.424 1 93.31 66 HIS B C 1
ATOM 3007 O O . HIS B 1 66 ? 1.13 39.875 0.655 1 93.31 66 HIS B O 1
ATOM 3013 N N . PHE B 1 67 ? -0.904 40.5 1.336 1 95.62 67 PHE B N 1
ATOM 3014 C CA . PHE B 1 67 ? -0.612 40.281 2.746 1 95.62 67 PHE B CA 1
ATOM 3015 C C . PHE B 1 67 ? -0.345 38.812 3.018 1 95.62 67 PHE B C 1
ATOM 3017 O O . PHE B 1 67 ? 0.586 38.469 3.748 1 95.62 67 PHE B O 1
ATOM 3024 N N . LEU B 1 68 ? -1.07 37.938 2.359 1 96.62 68 LEU B N 1
ATOM 3025 C CA . LEU B 1 68 ? -1.036 36.5 2.629 1 96.62 68 LEU B CA 1
ATOM 3026 C C . LEU B 1 68 ? 0.187 35.844 1.984 1 96.62 68 LEU B C 1
ATOM 3028 O O . LEU B 1 68 ? 0.536 34.719 2.307 1 96.62 68 LEU B O 1
ATOM 3032 N N . MET B 1 69 ? 0.895 36.531 1.135 1 95.81 69 MET B N 1
ATOM 3033 C CA . MET B 1 69 ? 2.115 36 0.529 1 95.81 69 MET B CA 1
ATOM 3034 C C . MET B 1 69 ? 3.191 35.781 1.585 1 95.81 69 MET B C 1
ATOM 3036 O O . MET B 1 69 ? 4.039 34.906 1.433 1 95.81 69 MET B O 1
ATOM 3040 N N . SER B 1 70 ? 3.037 36.594 2.672 1 94.75 70 SER B N 1
ATOM 3041 C CA . SER B 1 70 ? 4.039 36.469 3.727 1 94.75 70 SER B CA 1
ATOM 3042 C C . SER B 1 70 ? 3.406 36 5.035 1 94.75 70 SER B C 1
ATOM 3044 O O . SER B 1 70 ? 4.109 35.781 6.02 1 94.75 70 SER B O 1
ATOM 3046 N N . ASN B 1 71 ? 2.1 35.938 5.086 1 96.25 71 ASN B N 1
ATOM 3047 C CA . ASN B 1 71 ? 1.332 35.562 6.27 1 96.25 71 ASN B CA 1
ATOM 3048 C C . ASN B 1 71 ? 0.243 34.562 5.938 1 96.25 71 ASN B C 1
ATOM 3050 O O . ASN B 1 71 ? -0.941 34.875 5.906 1 96.25 71 ASN B O 1
ATOM 3054 N N . TYR B 1 72 ? 0.654 33.312 5.805 1 96.12 72 TYR B N 1
ATOM 3055 C CA . TYR B 1 72 ? -0.255 32.406 5.117 1 96.12 72 TYR B CA 1
ATOM 3056 C C . TYR B 1 72 ? -0.661 31.234 6.027 1 96.12 72 TYR B C 1
ATOM 3058 O O . TYR B 1 72 ? -1.361 30.328 5.598 1 96.12 72 TYR B O 1
ATOM 3066 N N . ASN B 1 73 ? -0.225 31.25 7.297 1 96.44 73 ASN B N 1
ATOM 3067 C CA . ASN B 1 73 ? -0.582 30.156 8.195 1 96.44 73 ASN B CA 1
ATOM 3068 C C . ASN B 1 73 ? -1.996 30.312 8.742 1 96.44 73 ASN B C 1
ATOM 3070 O O . ASN B 1 73 ? -2.18 30.812 9.852 1 96.44 73 ASN B O 1
ATOM 3074 N N . LEU B 1 74 ? -2.975 29.922 7.93 1 97.12 74 LEU B N 1
ATOM 3075 C CA . LEU B 1 74 ? -4.391 30 8.258 1 97.12 74 LEU B CA 1
ATOM 3076 C C . LEU B 1 74 ? -5.051 28.625 8.195 1 97.12 74 LEU B C 1
ATOM 3078 O O . LEU B 1 74 ? -4.66 27.781 7.387 1 97.12 74 LEU B O 1
ATOM 3082 N N . PRO B 1 75 ? -6.008 28.359 9.07 1 96.12 75 PRO B N 1
ATOM 3083 C CA . PRO B 1 75 ? -6.727 27.094 8.984 1 96.12 75 PRO B CA 1
ATOM 3084 C C . PRO B 1 75 ? -7.645 27.016 7.766 1 96.12 75 PRO B C 1
ATOM 3086 O O . PRO B 1 75 ? -7.941 28.031 7.145 1 96.12 75 PRO B O 1
ATOM 3089 N N . TYR B 1 76 ? -8.102 25.859 7.422 1 96.38 76 TYR B N 1
ATOM 3090 C CA . TYR B 1 76 ? -8.914 25.547 6.25 1 96.38 76 TYR B CA 1
ATOM 3091 C C . TYR B 1 76 ? -10.156 26.438 6.191 1 96.38 76 TYR B C 1
ATOM 3093 O O . TYR B 1 76 ? -10.5 26.953 5.129 1 96.38 76 TYR B O 1
ATOM 3101 N N . GLN B 1 77 ? -10.781 26.734 7.316 1 96.38 77 GLN B N 1
ATOM 3102 C CA . GLN B 1 77 ? -12.031 27.469 7.371 1 96.38 77 GLN B CA 1
ATOM 3103 C C . GLN B 1 77 ? -11.836 28.922 6.914 1 96.38 77 GLN B C 1
ATOM 3105 O O . GLN B 1 77 ? -12.742 29.516 6.332 1 96.38 77 GLN B O 1
ATOM 3110 N N . ILE B 1 78 ? -10.672 29.453 7.281 1 97.81 78 ILE B N 1
ATOM 3111 C CA . ILE B 1 78 ? -10.406 30.844 6.891 1 97.81 78 ILE B CA 1
ATOM 3112 C C . ILE B 1 78 ? -10.141 30.906 5.391 1 97.81 78 ILE B C 1
ATOM 3114 O O . ILE B 1 78 ? -10.641 31.812 4.707 1 97.81 78 ILE B O 1
ATOM 3118 N N . TRP B 1 79 ? -9.406 29.938 4.836 1 97.56 79 TRP B N 1
ATOM 3119 C CA . TRP B 1 79 ? -9.148 29.891 3.398 1 97.56 79 TRP B CA 1
ATOM 3120 C C . TRP B 1 79 ? -10.445 29.781 2.615 1 97.56 79 TRP B C 1
ATOM 3122 O O . TRP B 1 79 ? -10.641 30.484 1.616 1 97.56 79 TRP B O 1
ATOM 3132 N N . THR B 1 80 ? -11.344 28.906 3.018 1 97.69 80 THR B N 1
ATOM 3133 C CA . THR B 1 80 ? -12.609 28.703 2.33 1 97.69 80 THR B CA 1
ATOM 3134 C C . THR B 1 80 ? -13.484 29.953 2.43 1 97.69 80 THR B C 1
ATOM 3136 O O . THR B 1 80 ? -14.156 30.328 1.466 1 97.69 80 THR B O 1
ATOM 3139 N N . LEU B 1 81 ? -13.469 30.625 3.629 1 97.75 81 LEU B N 1
ATOM 3140 C CA . LEU B 1 81 ? -14.195 31.859 3.818 1 97.75 81 LEU B CA 1
ATOM 3141 C C . LEU B 1 81 ? -13.711 32.938 2.85 1 97.75 81 LEU B C 1
ATOM 3143 O O . LEU B 1 81 ? -14.516 33.625 2.217 1 97.75 81 LEU B O 1
ATOM 3147 N N . LEU B 1 82 ? -12.391 33.062 2.768 1 97.31 82 LEU B N 1
ATOM 3148 C CA . LEU B 1 82 ? -11.805 34.062 1.874 1 97.31 82 LEU B CA 1
ATOM 3149 C C . LEU B 1 82 ? -12.172 33.781 0.422 1 97.31 82 LEU B C 1
ATOM 3151 O O . LEU B 1 82 ? -12.484 34.688 -0.341 1 97.31 82 LEU B O 1
ATOM 3155 N N . ASP B 1 83 ? -12.195 32.5 0.055 1 97.44 83 ASP B N 1
ATOM 3156 C CA . ASP B 1 83 ? -12.57 32.156 -1.308 1 97.44 83 ASP B CA 1
ATOM 3157 C C . ASP B 1 83 ? -14.047 32.469 -1.568 1 97.44 83 ASP B C 1
ATOM 3159 O O . ASP B 1 83 ? -14.422 32.812 -2.689 1 97.44 83 ASP B O 1
ATOM 3163 N N . GLN B 1 84 ? -14.859 32.281 -0.587 1 96.56 84 GLN B N 1
ATOM 3164 C CA . GLN B 1 84 ? -16.281 32.594 -0.729 1 96.56 84 GLN B CA 1
ATOM 3165 C C . GLN B 1 84 ? -16.453 34.094 -1.04 1 96.56 84 GLN B C 1
ATOM 3167 O O . GLN B 1 84 ? -17.312 34.469 -1.842 1 96.56 84 GLN B O 1
ATOM 3172 N N . HIS B 1 85 ? -15.633 34.938 -0.433 1 95.25 85 HIS B N 1
ATOM 3173 C CA . HIS B 1 85 ? -15.742 36.375 -0.609 1 95.25 85 HIS B CA 1
ATOM 3174 C C . HIS B 1 85 ? -15.094 36.812 -1.915 1 95.25 85 HIS B C 1
ATOM 3176 O O . HIS B 1 85 ? -15.617 37.688 -2.605 1 95.25 85 HIS B O 1
ATOM 3182 N N . PHE B 1 86 ? -13.992 36.156 -2.287 1 95.06 86 PHE B N 1
ATOM 3183 C CA . PHE B 1 86 ? -13.164 36.781 -3.314 1 95.06 86 PHE B CA 1
ATOM 3184 C C . PHE B 1 86 ? -13.078 35.875 -4.547 1 95.06 86 PHE B C 1
ATOM 3186 O O . PHE B 1 86 ? -12.516 36.281 -5.57 1 95.06 86 PHE B O 1
ATOM 3193 N N . GLN B 1 87 ? -13.508 34.625 -4.477 1 95.5 87 GLN B N 1
ATOM 3194 C CA . GLN B 1 87 ? -13.586 33.688 -5.594 1 95.5 87 GLN B CA 1
ATOM 3195 C C . GLN B 1 87 ? -12.211 33.469 -6.199 1 95.5 87 GLN B C 1
ATOM 3197 O O . GLN B 1 87 ? -12.031 33.562 -7.414 1 95.5 87 GLN B O 1
ATOM 3202 N N . TRP B 1 88 ? -11.297 33.188 -5.352 1 96.31 88 TRP B N 1
ATOM 3203 C CA . TRP B 1 88 ? -9.914 33 -5.77 1 96.31 88 TRP B CA 1
ATOM 3204 C C . TRP B 1 88 ? -9.773 31.719 -6.582 1 96.31 88 TRP B C 1
ATOM 3206 O O . TRP B 1 88 ? -8.984 31.672 -7.531 1 96.31 88 TRP B O 1
ATOM 3216 N N . LYS B 1 89 ? -10.477 30.656 -6.211 1 96.69 89 LYS B N 1
ATOM 3217 C CA . LYS B 1 89 ? -10.422 29.359 -6.906 1 96.69 89 LYS B CA 1
ATOM 3218 C C . LYS B 1 89 ? -10.852 29.516 -8.359 1 96.69 89 LYS B C 1
ATOM 3220 O O . LYS B 1 89 ? -10.141 29.078 -9.273 1 96.69 89 LYS B O 1
ATOM 3225 N N . SER B 1 90 ? -11.969 30.234 -8.602 1 95.62 90 SER B N 1
ATOM 3226 C CA . SER B 1 90 ? -12.484 30.422 -9.953 1 95.62 90 SER B CA 1
ATOM 3227 C C . SER B 1 90 ? -11.625 31.391 -10.742 1 95.62 90 SER B C 1
ATOM 3229 O O . SER B 1 90 ? -11.531 31.312 -11.969 1 95.62 90 SER B O 1
ATOM 3231 N N . GLY B 1 91 ? -11.008 32.312 -10.078 1 94.75 91 GLY B N 1
ATOM 3232 C CA . GLY B 1 91 ? -10.203 33.344 -10.734 1 94.75 91 GLY B CA 1
ATOM 3233 C C . GLY B 1 91 ? -8.719 33 -10.758 1 94.75 91 GLY B C 1
ATOM 3234 O O . GLY B 1 91 ? -7.883 33.875 -10.969 1 94.75 91 GLY B O 1
ATOM 3235 N N . SER B 1 92 ? -8.406 31.734 -10.5 1 95.19 92 SER B N 1
ATOM 3236 C CA . SER B 1 92 ? -7.016 31.344 -10.273 1 95.19 92 SER B CA 1
ATOM 3237 C C . SER B 1 92 ? -6.152 31.656 -11.492 1 95.19 92 SER B C 1
ATOM 3239 O O . SER B 1 92 ? -4.992 32.062 -11.359 1 95.19 92 SER B O 1
ATOM 3241 N N . ARG B 1 93 ? -6.648 31.547 -12.68 1 94.5 93 ARG B N 1
ATOM 3242 C CA . ARG B 1 93 ? -5.902 31.812 -13.898 1 94.5 93 ARG B CA 1
ATOM 3243 C C . ARG B 1 93 ? -5.5 33.281 -13.984 1 94.5 93 ARG B C 1
ATOM 3245 O O . ARG B 1 93 ? -4.348 33.594 -14.289 1 94.5 93 ARG B O 1
ATOM 3252 N N . GLU B 1 94 ? -6.438 34.125 -13.727 1 93.25 94 GLU B N 1
ATOM 3253 C CA . GLU B 1 94 ? -6.172 35.562 -13.766 1 93.25 94 GLU B CA 1
ATOM 3254 C C . GLU B 1 94 ? -5.199 35.969 -12.664 1 93.25 94 GLU B C 1
ATOM 3256 O O . GLU B 1 94 ? -4.305 36.781 -12.898 1 93.25 94 GLU B O 1
ATOM 3261 N N . LEU B 1 95 ? -5.426 35.406 -11.469 1 94.25 95 LEU B N 1
ATOM 3262 C CA . LEU B 1 95 ? -4.551 35.688 -10.344 1 94.25 95 LEU B CA 1
ATOM 3263 C C . LEU B 1 95 ? -3.111 35.312 -10.656 1 94.25 95 LEU B C 1
ATOM 3265 O O . LEU B 1 95 ? -2.176 36 -10.234 1 94.25 95 LEU B O 1
ATOM 3269 N N . SER B 1 96 ? -2.947 34.25 -11.406 1 94.62 96 SER B N 1
ATOM 3270 C CA . SER B 1 96 ? -1.622 33.719 -11.711 1 94.62 96 SER B CA 1
ATOM 3271 C C . SER B 1 96 ? -0.859 34.625 -12.656 1 94.62 96 SER B C 1
ATOM 3273 O O . SER B 1 96 ? 0.351 34.469 -12.836 1 94.62 96 SER B O 1
ATOM 3275 N N . LYS B 1 97 ? -1.479 35.594 -13.234 1 94 97 LYS B N 1
ATOM 3276 C CA . LYS B 1 97 ? -0.823 36.594 -14.07 1 94 97 LYS B CA 1
ATOM 3277 C C . LYS B 1 97 ? -0.166 37.688 -13.219 1 94 97 LYS B C 1
ATOM 3279 O O . LYS B 1 97 ? 0.822 38.281 -13.633 1 94 97 LYS B O 1
ATOM 3284 N N . SER B 1 98 ? -0.743 37.906 -12.055 1 93.69 98 SER B N 1
ATOM 3285 C CA . SER B 1 98 ? -0.318 39.031 -11.227 1 93.69 98 SER B CA 1
ATOM 3286 C C . SER B 1 98 ? 0.489 38.562 -10.023 1 93.69 98 SER B C 1
ATOM 3288 O O . SER B 1 98 ? 1.209 39.344 -9.406 1 93.69 98 SER B O 1
ATOM 3290 N N . TYR B 1 99 ? 0.337 37.25 -9.727 1 95.5 99 TYR B N 1
ATOM 3291 C CA . TYR B 1 99 ? 1.013 36.688 -8.57 1 95.5 99 TYR B CA 1
ATOM 3292 C C . TYR B 1 99 ? 1.814 35.438 -8.969 1 95.5 99 TYR B C 1
ATOM 3294 O O . TYR B 1 99 ? 1.547 34.844 -10 1 95.5 99 TYR B O 1
ATOM 3302 N N . PRO B 1 100 ? 2.816 35.125 -8.148 1 95.81 100 PRO B N 1
ATOM 3303 C CA . PRO B 1 100 ? 3.588 33.938 -8.445 1 95.81 100 PRO B CA 1
ATOM 3304 C C . PRO B 1 100 ? 2.713 32.688 -8.555 1 95.81 100 PRO B C 1
ATOM 3306 O O . PRO B 1 100 ? 1.897 32.406 -7.664 1 95.81 100 PRO B O 1
ATOM 3309 N N . LYS B 1 101 ? 2.906 31.891 -9.531 1 96.06 101 LYS B N 1
ATOM 3310 C CA . LYS B 1 101 ? 2.078 30.734 -9.828 1 96.06 101 LYS B CA 1
ATOM 3311 C C . LYS B 1 101 ? 2.109 29.734 -8.68 1 96.06 101 LYS B C 1
ATOM 3313 O O . LYS B 1 101 ? 1.08 29.156 -8.32 1 96.06 101 LYS B O 1
ATOM 3318 N N . ASP B 1 102 ? 3.268 29.516 -8.055 1 95.25 102 ASP B N 1
ATOM 3319 C CA . ASP B 1 102 ? 3.416 28.562 -6.961 1 95.25 102 ASP B CA 1
ATOM 3320 C C . ASP B 1 102 ? 2.576 28.984 -5.754 1 95.25 102 ASP B C 1
ATOM 3322 O O . ASP B 1 102 ? 2.02 28.125 -5.055 1 95.25 102 ASP B O 1
ATOM 3326 N N . PHE B 1 103 ? 2.516 30.312 -5.531 1 96 103 PHE B N 1
ATOM 3327 C CA . PHE B 1 103 ? 1.726 30.781 -4.402 1 96 103 PHE B CA 1
ATOM 3328 C C . PHE B 1 103 ? 0.236 30.594 -4.672 1 96 103 PHE B C 1
ATOM 3330 O O . PHE B 1 103 ? -0.524 30.234 -3.77 1 96 103 PHE B O 1
ATOM 3337 N N . ILE B 1 104 ? -0.227 30.875 -5.898 1 96.75 104 ILE B N 1
ATOM 3338 C CA . ILE B 1 104 ? -1.634 30.688 -6.234 1 96.75 104 ILE B CA 1
ATOM 3339 C C . ILE B 1 104 ? -2.008 29.219 -6.102 1 96.75 104 ILE B C 1
ATOM 3341 O O . ILE B 1 104 ? -3.078 28.875 -5.586 1 96.75 104 ILE B O 1
ATOM 3345 N N . GLN B 1 105 ? -1.104 28.359 -6.508 1 96.12 105 GLN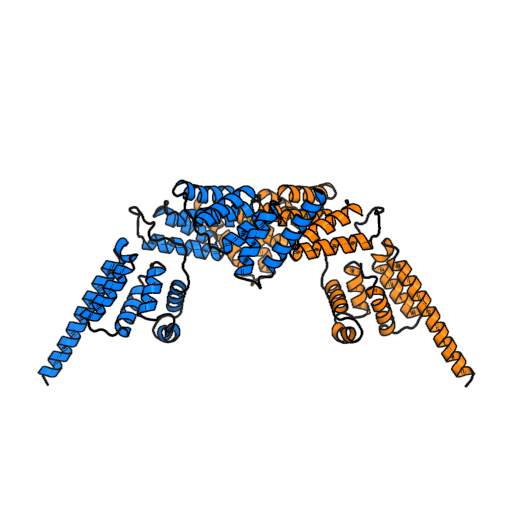 B N 1
ATOM 3346 C CA . GLN B 1 105 ? -1.337 26.938 -6.336 1 96.12 105 GLN B CA 1
ATOM 3347 C C . GLN B 1 105 ? -1.453 26.562 -4.859 1 96.12 105 GLN B C 1
ATOM 3349 O O . GLN B 1 105 ? -2.279 25.734 -4.48 1 96.12 105 GLN B O 1
ATOM 3354 N N . PHE B 1 106 ? -0.604 27.156 -4.129 1 95.56 106 PHE B N 1
ATOM 3355 C CA . PHE B 1 106 ? -0.657 26.969 -2.684 1 95.56 106 PHE B CA 1
ATOM 3356 C C . PHE B 1 106 ? -2.014 27.391 -2.131 1 95.56 106 PHE B C 1
ATOM 3358 O O . PHE B 1 106 ? -2.635 26.641 -1.367 1 95.56 106 PHE B O 1
ATOM 3365 N N . VAL B 1 107 ? -2.49 28.547 -2.494 1 96.94 107 VAL B N 1
ATOM 3366 C CA . VAL B 1 107 ? -3.771 29.078 -2.051 1 96.94 107 VAL B CA 1
ATOM 3367 C C . VAL B 1 107 ? -4.898 28.125 -2.438 1 96.94 107 VAL B C 1
ATOM 3369 O O . VAL B 1 107 ? -5.719 27.75 -1.597 1 96.94 107 VAL B O 1
ATOM 3372 N N . ILE B 1 108 ? -4.898 27.703 -3.682 1 97.12 108 ILE B N 1
ATOM 3373 C CA . ILE B 1 108 ? -5.945 26.828 -4.191 1 97.12 108 ILE B CA 1
ATOM 3374 C C . ILE B 1 108 ? -5.91 25.484 -3.445 1 97.12 108 ILE B C 1
ATOM 3376 O O . ILE B 1 108 ? -6.957 24.938 -3.107 1 97.12 108 ILE B O 1
ATOM 3380 N N . SER B 1 109 ? -4.695 25 -3.146 1 95.62 109 SER B N 1
ATOM 3381 C CA . SER B 1 109 ? -4.555 23.75 -2.4 1 95.62 109 SER B CA 1
ATOM 3382 C C . SER B 1 109 ? -5.164 23.875 -1.008 1 95.62 109 SER B C 1
ATOM 3384 O O . SER B 1 109 ? -5.828 22.938 -0.537 1 95.62 109 SER B O 1
ATOM 3386 N N . ASN B 1 110 ? -4.93 25 -0.394 1 95.81 110 ASN B N 1
ATOM 3387 C CA . ASN B 1 110 ? -5.441 25.188 0.958 1 95.81 110 ASN B CA 1
ATOM 3388 C C . ASN B 1 110 ? -6.953 25.406 0.958 1 95.81 110 ASN B C 1
ATOM 3390 O O . ASN B 1 110 ? -7.625 25.125 1.952 1 95.81 110 ASN B O 1
ATOM 3394 N N . ILE B 1 111 ? -7.5 25.875 -0.131 1 96.69 111 ILE B N 1
ATOM 3395 C CA . ILE B 1 111 ? -8.945 26.031 -0.279 1 96.69 111 ILE B CA 1
ATOM 3396 C C . ILE B 1 111 ? -9.594 24.672 -0.52 1 96.69 111 ILE B C 1
ATOM 3398 O O . ILE B 1 111 ? -10.672 24.391 0.018 1 96.69 111 ILE B O 1
ATOM 3402 N N . ASN B 1 112 ? -8.883 23.859 -1.276 1 95.06 112 ASN B N 1
ATOM 3403 C CA . ASN B 1 112 ? -9.461 22.609 -1.726 1 95.06 112 ASN B CA 1
ATOM 3404 C C . ASN B 1 112 ? -9.289 21.5 -0.682 1 95.06 112 ASN B C 1
ATOM 3406 O O . ASN B 1 112 ? -10.039 20.531 -0.67 1 95.06 112 ASN B O 1
ATOM 3410 N N . ASN B 1 113 ? -8.211 21.672 0.157 1 92.31 113 ASN B N 1
ATOM 3411 C CA . ASN B 1 113 ? -7.848 20.562 1.033 1 92.31 113 ASN B CA 1
ATOM 3412 C C . ASN B 1 113 ? -7.812 20.984 2.498 1 92.31 113 ASN B C 1
ATOM 3414 O O . ASN B 1 113 ? -7.254 22.031 2.828 1 92.31 113 ASN B O 1
ATOM 3418 N N . GLN B 1 114 ? -8.508 20.203 3.301 1 89.19 114 GLN B N 1
ATOM 3419 C CA . GLN B 1 114 ? -8.383 20.391 4.742 1 89.19 114 GLN B CA 1
ATOM 3420 C C . GLN B 1 114 ? -7.203 19.594 5.297 1 89.19 114 GLN B C 1
ATOM 3422 O O . GLN B 1 114 ? -7.328 18.391 5.559 1 89.19 114 GLN B O 1
ATOM 3427 N N . TYR B 1 115 ? -6.156 20.266 5.484 1 83 115 TYR B N 1
ATOM 3428 C CA . TYR B 1 115 ? -4.961 19.609 6.008 1 83 115 TYR B CA 1
ATOM 3429 C C . TYR B 1 115 ? -5.082 19.375 7.508 1 83 115 TYR B C 1
ATOM 3431 O O . TYR B 1 115 ? -5.93 19.969 8.172 1 83 115 TYR B O 1
ATOM 3439 N N . ARG B 1 116 ? -4.281 18.625 8.078 1 83.19 116 ARG B N 1
ATOM 3440 C CA . ARG B 1 116 ? -4.496 17.938 9.344 1 83.19 116 ARG B CA 1
ATOM 3441 C C . ARG B 1 116 ? -4.191 18.859 10.523 1 83.19 116 ARG B C 1
ATOM 3443 O O . ARG B 1 116 ? -4.734 18.672 11.617 1 83.19 116 ARG B O 1
ATOM 3450 N N . LEU B 1 117 ? -3.559 19.891 10.477 1 93.75 117 LEU B N 1
ATOM 3451 C CA . LEU B 1 117 ? -3.17 20.656 11.664 1 93.75 117 LEU B CA 1
ATOM 3452 C C . LEU B 1 117 ? -4.363 21.391 12.25 1 93.75 117 LEU B C 1
ATOM 3454 O O . LEU B 1 117 ? -4.918 22.297 11.609 1 93.75 117 LEU B O 1
ATOM 3458 N N . ARG B 1 118 ? -4.801 20.984 13.555 1 94.31 118 ARG B N 1
ATOM 3459 C CA . ARG B 1 118 ? -5.887 21.625 14.281 1 94.31 118 ARG B CA 1
ATOM 3460 C C . ARG B 1 118 ? -5.375 22.828 15.078 1 94.31 118 ARG B C 1
ATOM 3462 O O . ARG B 1 118 ? -4.875 22.656 16.203 1 94.31 118 ARG B O 1
ATOM 3469 N N . TYR B 1 119 ? -5.605 23.938 14.461 1 93.62 119 TYR B N 1
ATOM 3470 C CA . TYR B 1 119 ? -5.047 25.172 14.977 1 93.62 119 TYR B CA 1
ATOM 3471 C C . TYR B 1 119 ? -5.629 25.516 16.344 1 93.62 119 TYR B C 1
ATOM 3473 O O . TYR B 1 119 ? -4.984 26.188 17.156 1 93.62 119 TYR B O 1
ATOM 3481 N N . ASP B 1 120 ? -6.805 25.078 16.578 1 90.94 120 ASP B N 1
ATOM 3482 C CA . ASP B 1 120 ? -7.516 25.469 17.797 1 90.94 120 ASP B CA 1
ATOM 3483 C C . ASP B 1 120 ? -6.984 24.703 19 1 90.94 120 ASP B C 1
ATOM 3485 O O . ASP B 1 120 ? -7.348 25 20.141 1 90.94 120 ASP B O 1
ATOM 3489 N N . LEU B 1 121 ? -6.078 23.797 18.797 1 90.81 121 LEU B N 1
ATOM 3490 C CA . LEU B 1 121 ? -5.59 22.984 19.906 1 90.81 121 LEU B CA 1
ATOM 3491 C C . LEU B 1 121 ? -4.281 23.531 20.453 1 90.81 121 LEU B C 1
ATOM 3493 O O . LEU B 1 121 ? -3.674 22.953 21.344 1 90.81 121 LEU B O 1
ATOM 3497 N N . PHE B 1 122 ? -3.99 24.75 19.906 1 87.81 122 PHE B N 1
ATOM 3498 C CA . PHE B 1 122 ? -2.873 25.453 20.516 1 87.81 122 PHE B CA 1
ATOM 3499 C C . PHE B 1 122 ? -3.268 26 21.891 1 87.81 122 PHE B C 1
ATOM 3501 O O . PHE B 1 122 ? -4.285 26.688 22.016 1 87.81 122 PHE B O 1
ATOM 3508 N N . LYS B 1 123 ? -3.191 25.422 23.078 1 69.06 123 LYS B N 1
ATOM 3509 C CA . LYS B 1 123 ? -3.748 25.844 24.359 1 69.06 123 LYS B CA 1
ATOM 3510 C C . LYS B 1 123 ? -2.789 26.781 25.094 1 69.06 123 LYS B C 1
ATOM 3512 O O . LYS B 1 123 ? -3.213 27.594 25.922 1 69.06 123 LYS B O 1
ATOM 3517 N N . SER B 1 124 ? -1.554 26.5 24.984 1 66.25 124 SER B N 1
ATOM 3518 C CA . SER B 1 124 ? -0.658 27.172 25.922 1 66.25 124 SER B CA 1
ATOM 3519 C C . SER B 1 124 ? 0.372 28.016 25.188 1 66.25 124 SER B C 1
ATOM 3521 O O . SER B 1 124 ? 0.361 28.094 23.953 1 66.25 124 SER B O 1
ATOM 3523 N N . LYS B 1 125 ? 0.914 28.844 26.078 1 73.19 125 LYS B N 1
ATOM 3524 C CA . LYS B 1 125 ? 2.08 29.594 25.609 1 73.19 125 LYS B CA 1
ATOM 3525 C C . LYS B 1 125 ? 3.111 28.656 24.969 1 73.19 125 LYS B C 1
ATOM 3527 O O . LYS B 1 125 ? 3.373 27.562 25.484 1 73.19 125 LYS B O 1
ATOM 3532 N N . ILE B 1 126 ? 3.279 28.906 23.781 1 80.19 126 ILE B N 1
ATOM 3533 C CA . ILE B 1 126 ? 4.281 28.141 23.047 1 80.19 126 ILE B CA 1
ATOM 3534 C C . ILE B 1 126 ? 5.652 28.797 23.203 1 80.19 126 ILE B C 1
ATOM 3536 O O . ILE B 1 126 ? 5.742 29.984 23.516 1 80.19 126 ILE B O 1
ATOM 3540 N N . ASN B 1 127 ? 6.691 27.969 23.297 1 83.62 127 ASN B N 1
ATOM 3541 C CA . ASN B 1 127 ? 8.062 28.469 23.281 1 83.62 127 ASN B CA 1
ATOM 3542 C C . ASN B 1 127 ? 8.492 28.891 21.875 1 83.62 127 ASN B C 1
ATOM 3544 O O . ASN B 1 127 ? 9.156 28.141 21.172 1 83.62 127 ASN B O 1
ATOM 3548 N N . GLY B 1 128 ? 8.016 30.109 21.469 1 83.75 128 GLY B N 1
ATOM 3549 C CA . GLY B 1 128 ? 8.336 30.562 20.141 1 83.75 128 GLY B CA 1
ATOM 3550 C C . GLY B 1 128 ? 7.133 31.078 19.375 1 83.75 128 GLY B C 1
ATOM 3551 O O . GLY B 1 128 ? 6.227 31.672 19.953 1 83.75 128 GLY B O 1
ATOM 3552 N N . SER B 1 129 ? 7.258 30.953 18.094 1 90.62 129 SER B N 1
ATOM 3553 C CA . SER B 1 129 ? 6.23 31.516 17.219 1 90.62 129 SER B CA 1
ATOM 3554 C C . SER B 1 129 ? 5.297 30.438 16.703 1 90.62 129 SER B C 1
ATOM 3556 O O . SER B 1 129 ? 5.738 29.328 16.375 1 90.62 129 SER B O 1
ATOM 3558 N N . TYR B 1 130 ? 3.998 30.797 16.766 1 93.75 130 TYR B N 1
ATOM 3559 C CA . TYR B 1 130 ? 3.031 29.891 16.156 1 93.75 130 TYR B CA 1
ATOM 3560 C C . TYR B 1 130 ? 3.396 29.609 14.703 1 93.75 130 TYR B C 1
ATOM 3562 O O . TYR B 1 130 ? 3.275 28.469 14.234 1 93.75 130 TYR B O 1
ATOM 3570 N N . ASP B 1 131 ? 3.873 30.609 14.062 1 94.75 131 ASP B N 1
ATOM 3571 C CA . ASP B 1 131 ? 4.223 30.469 12.648 1 94.75 131 ASP B CA 1
ATOM 3572 C C . ASP B 1 131 ? 5.379 29.484 12.469 1 94.75 131 ASP B C 1
ATOM 3574 O O . ASP B 1 131 ? 5.363 28.672 11.547 1 94.75 131 ASP B O 1
ATOM 3578 N N . ASP B 1 132 ? 6.352 29.609 13.336 1 95.5 132 ASP B N 1
ATOM 3579 C CA . ASP B 1 132 ? 7.473 28.672 13.25 1 95.5 132 ASP B CA 1
ATOM 3580 C C . ASP B 1 132 ? 7.008 27.234 13.445 1 95.5 132 ASP B C 1
ATOM 3582 O O . ASP B 1 132 ? 7.41 26.344 12.695 1 95.5 132 ASP B O 1
ATOM 3586 N N . PHE B 1 133 ? 6.156 27.047 14.461 1 96.25 133 PHE B N 1
ATOM 3587 C CA . PHE B 1 133 ? 5.625 25.703 14.711 1 96.25 133 PHE B CA 1
ATOM 3588 C C . PHE B 1 133 ? 4.859 25.188 13.5 1 96.25 133 PHE B C 1
ATOM 3590 O O . PHE B 1 133 ? 5.109 24.078 13.031 1 96.25 133 PHE B O 1
ATOM 3597 N N . ILE B 1 134 ? 3.945 25.969 12.977 1 96.69 134 ILE B N 1
ATOM 3598 C CA . ILE B 1 134 ? 3.068 25.578 11.883 1 96.69 134 ILE B CA 1
ATOM 3599 C C . ILE B 1 134 ? 3.9 25.266 10.641 1 96.69 134 ILE B C 1
ATOM 3601 O O . ILE B 1 134 ? 3.67 24.25 9.969 1 96.69 134 ILE B O 1
ATOM 3605 N N . ASN B 1 135 ? 4.887 26.125 10.375 1 96.88 135 ASN B N 1
ATOM 3606 C CA . ASN B 1 135 ? 5.77 25.891 9.234 1 96.88 135 ASN B CA 1
ATOM 3607 C C . ASN B 1 135 ? 6.555 24.594 9.383 1 96.88 135 ASN B C 1
ATOM 3609 O O . ASN B 1 135 ? 6.688 23.828 8.422 1 96.88 135 ASN B O 1
ATOM 3613 N N . LEU B 1 136 ? 7.043 24.359 10.578 1 97.81 136 LEU B N 1
ATOM 3614 C CA . LEU B 1 136 ? 7.797 23.141 10.844 1 97.81 136 LEU B CA 1
ATOM 3615 C C . LEU B 1 136 ? 6.895 21.922 10.734 1 97.81 136 LEU B C 1
ATOM 3617 O O . LEU B 1 136 ? 7.305 20.891 10.195 1 97.81 136 LEU B O 1
ATOM 3621 N N . TYR B 1 137 ? 5.691 22.016 11.211 1 97.75 137 TYR B N 1
ATOM 3622 C CA . TYR B 1 137 ? 4.738 20.906 11.133 1 97.75 137 TYR B CA 1
ATOM 3623 C C . TYR B 1 137 ? 4.48 20.516 9.68 1 97.75 137 TYR B C 1
ATOM 3625 O O . TYR B 1 137 ? 4.586 19.344 9.32 1 97.75 137 TYR B O 1
ATOM 3633 N N . TYR B 1 138 ? 4.184 21.453 8.867 1 96.81 138 TYR B N 1
ATOM 3634 C CA . TYR B 1 138 ? 3.861 21.156 7.477 1 96.81 138 TYR B CA 1
ATOM 3635 C C . TYR B 1 138 ? 5.098 20.688 6.719 1 96.81 138 TYR B C 1
ATOM 3637 O O . TYR B 1 138 ? 5 19.844 5.82 1 96.81 138 TYR B O 1
ATOM 3645 N N . LYS B 1 139 ? 6.246 21.312 7.031 1 97.38 139 LYS B N 1
ATOM 3646 C CA . LYS B 1 139 ? 7.488 20.797 6.453 1 97.38 139 LYS B CA 1
ATOM 3647 C C . LYS B 1 139 ? 7.68 19.312 6.766 1 97.38 139 LYS B C 1
ATOM 3649 O O . LYS B 1 139 ? 8 18.531 5.879 1 97.38 139 LYS B O 1
ATOM 3654 N N . ALA B 1 140 ? 7.441 18.953 8.023 1 98.12 140 ALA B N 1
ATOM 3655 C CA . ALA B 1 140 ? 7.547 17.547 8.445 1 98.12 140 ALA B CA 1
ATOM 3656 C C . ALA B 1 140 ? 6.523 16.688 7.723 1 98.12 140 ALA B C 1
ATOM 3658 O O . ALA B 1 140 ? 6.859 15.617 7.199 1 98.12 140 ALA B O 1
ATOM 3659 N N . TYR B 1 141 ? 5.324 17.172 7.676 1 97.12 141 TYR B N 1
ATOM 3660 C CA . TYR B 1 141 ? 4.219 16.438 7.07 1 97.12 141 TYR B CA 1
ATOM 3661 C C . TYR B 1 141 ? 4.504 16.141 5.602 1 97.12 141 TYR B C 1
ATOM 3663 O O . TYR B 1 141 ? 4.414 14.992 5.168 1 97.12 141 TYR B O 1
ATOM 3671 N N . PHE B 1 142 ? 4.887 17.141 4.863 1 94.56 142 PHE B N 1
ATOM 3672 C CA . PHE B 1 142 ? 5.113 16.953 3.434 1 94.56 142 PHE B CA 1
ATOM 3673 C C . PHE B 1 142 ? 6.391 16.172 3.178 1 94.56 142 PHE B C 1
ATOM 3675 O O . PHE B 1 142 ? 6.473 15.398 2.221 1 94.56 142 PHE B O 1
ATOM 3682 N N . SER B 1 143 ? 7.391 16.406 4.051 1 95.56 143 SER B N 1
ATOM 3683 C CA . SER B 1 143 ? 8.609 15.609 3.92 1 95.56 143 SER B CA 1
ATOM 3684 C C . SER B 1 143 ? 8.32 14.125 4.125 1 95.56 143 SER B C 1
ATOM 3686 O O . SER B 1 143 ? 8.867 13.281 3.414 1 95.56 143 SER B O 1
ATOM 3688 N N . LEU B 1 144 ? 7.496 13.828 5.051 1 95.38 144 LEU B N 1
ATOM 3689 C CA . LEU B 1 144 ? 7.125 12.445 5.316 1 95.38 144 LEU B CA 1
ATOM 3690 C C . LEU B 1 144 ? 6.367 11.852 4.133 1 95.38 144 LEU B C 1
ATOM 3692 O O . LEU B 1 144 ? 6.637 10.719 3.723 1 95.38 144 LEU B O 1
ATOM 3696 N N . GLN B 1 145 ? 5.488 12.633 3.559 1 92.88 145 GLN B N 1
ATOM 3697 C CA . GLN B 1 145 ? 4.73 12.188 2.395 1 92.88 145 GLN B CA 1
ATOM 3698 C C . GLN B 1 145 ? 5.648 11.898 1.213 1 92.88 145 GLN B C 1
ATOM 3700 O O . GLN B 1 145 ? 5.371 11.008 0.409 1 92.88 145 GLN B O 1
ATOM 3705 N N . ASN B 1 146 ? 6.695 12.609 1.178 1 90.25 146 ASN B N 1
ATOM 3706 C CA . ASN B 1 146 ? 7.629 12.453 0.068 1 90.25 146 ASN B CA 1
ATOM 3707 C C . ASN B 1 146 ? 8.781 11.523 0.432 1 90.25 146 ASN B C 1
ATOM 3709 O O . ASN B 1 146 ? 9.781 11.453 -0.283 1 90.25 146 ASN B O 1
ATOM 3713 N N . LYS B 1 147 ? 8.781 10.945 1.556 1 89.12 147 LYS B N 1
ATOM 3714 C CA . LYS B 1 147 ? 9.719 9.938 2.037 1 89.12 147 LYS B CA 1
ATOM 3715 C C . LYS B 1 147 ? 11.094 10.539 2.32 1 89.12 147 LYS B C 1
ATOM 3717 O O . LYS B 1 147 ? 12.117 9.867 2.199 1 89.12 147 LYS B O 1
ATOM 3722 N N . ASN B 1 148 ? 11.078 11.844 2.447 1 92.56 148 ASN B N 1
ATOM 3723 C CA . ASN B 1 148 ? 12.281 12.477 2.982 1 92.56 148 ASN B CA 1
ATOM 3724 C C . ASN B 1 148 ? 12.359 12.352 4.5 1 92.56 148 ASN B C 1
ATOM 3726 O O . ASN B 1 148 ? 11.969 13.266 5.227 1 92.56 148 ASN B O 1
ATOM 3730 N N . LEU B 1 149 ? 12.891 11.266 4.953 1 94.88 149 LEU B N 1
ATOM 3731 C CA . LEU B 1 149 ? 12.812 10.859 6.352 1 94.88 149 LEU B CA 1
ATOM 3732 C C . LEU B 1 149 ? 13.672 11.766 7.227 1 94.88 149 LEU B C 1
ATOM 3734 O O . LEU B 1 149 ? 13.297 12.094 8.352 1 94.88 149 LEU B O 1
ATOM 3738 N N . HIS B 1 150 ? 14.828 12.164 6.77 1 94.31 150 HIS B N 1
ATOM 3739 C CA . HIS B 1 150 ? 15.727 13.008 7.555 1 94.31 150 HIS B CA 1
ATOM 3740 C C . HIS B 1 150 ? 15.086 14.359 7.863 1 94.31 150 HIS B C 1
ATOM 3742 O O . HIS B 1 150 ? 15.008 14.766 9.023 1 94.31 150 HIS B O 1
ATOM 3748 N N . THR B 1 151 ? 14.562 14.953 6.805 1 96.38 151 THR B N 1
ATOM 3749 C CA . THR B 1 151 ? 13.938 16.266 6.977 1 96.38 151 THR B CA 1
ATOM 3750 C C . THR B 1 151 ? 12.68 16.156 7.84 1 96.38 151 THR B C 1
ATOM 3752 O O . THR B 1 151 ? 12.414 17.031 8.656 1 96.38 151 THR B O 1
ATOM 3755 N N . ALA B 1 152 ? 11.914 15.102 7.625 1 97.62 152 ALA B N 1
ATOM 3756 C CA . ALA B 1 152 ? 10.727 14.883 8.445 1 97.62 152 ALA B CA 1
ATOM 3757 C C . ALA B 1 152 ? 11.086 14.789 9.922 1 97.62 152 ALA B C 1
ATOM 3759 O O . ALA B 1 152 ? 10.5 15.492 10.75 1 97.62 152 ALA B O 1
ATOM 3760 N N . GLN B 1 153 ? 12.094 13.969 10.234 1 96.94 153 GLN B N 1
ATOM 3761 C CA . GLN B 1 153 ? 12.508 13.781 11.625 1 96.94 153 GLN B CA 1
ATOM 3762 C C . GLN B 1 153 ? 13.023 15.078 12.227 1 96.94 153 GLN B C 1
ATOM 3764 O O . GLN B 1 153 ? 12.633 15.453 13.336 1 96.94 153 GLN B O 1
ATOM 3769 N N . LYS B 1 154 ? 13.898 15.742 11.508 1 96.81 154 LYS B N 1
ATOM 3770 C CA . LYS B 1 154 ? 14.484 16.984 11.984 1 96.81 154 LYS B CA 1
ATOM 3771 C C . LYS B 1 154 ? 13.414 18.031 12.242 1 96.81 154 LYS B C 1
ATOM 3773 O O . LYS B 1 154 ? 13.43 18.719 13.273 1 96.81 154 LYS B O 1
ATOM 3778 N N . SER B 1 155 ? 12.477 18.156 11.312 1 98.38 155 SER B N 1
ATOM 3779 C CA . SER B 1 155 ? 11.398 19.141 11.445 1 98.38 155 SER B CA 1
ATOM 3780 C C . SER B 1 155 ? 10.492 18.797 12.625 1 98.38 155 SER B C 1
ATOM 3782 O O . SER B 1 155 ? 10.047 19.703 13.344 1 98.38 155 SER B O 1
ATOM 3784 N N . ILE B 1 156 ? 10.211 17.531 12.875 1 98.5 156 ILE B N 1
ATOM 3785 C CA . ILE B 1 156 ? 9.406 17.109 14.016 1 98.5 156 ILE B CA 1
ATOM 3786 C C . ILE B 1 156 ? 10.117 17.484 15.32 1 98.5 156 ILE B C 1
ATOM 3788 O O . ILE B 1 156 ? 9.5 18.047 16.219 1 98.5 156 ILE B O 1
ATOM 3792 N N . LEU B 1 157 ? 11.406 17.234 15.375 1 97.69 157 LEU B N 1
ATOM 3793 C CA . LEU B 1 157 ? 12.18 17.516 16.578 1 97.69 157 LEU B CA 1
ATOM 3794 C C . LEU B 1 157 ? 12.227 19 16.859 1 97.69 157 LEU B C 1
ATOM 3796 O O . LEU B 1 157 ? 12.07 19.438 18 1 97.69 157 LEU B O 1
ATOM 3800 N N . GLN B 1 158 ? 12.414 19.766 15.805 1 97.75 158 GLN B N 1
ATOM 3801 C CA . GLN B 1 158 ? 12.438 21.219 15.969 1 97.75 158 GLN B CA 1
ATOM 3802 C C . GLN B 1 158 ? 11.078 21.75 16.422 1 97.75 158 GLN B C 1
ATOM 3804 O O . GLN B 1 158 ? 11 22.641 17.266 1 97.75 158 GLN B O 1
ATOM 3809 N N . ALA B 1 159 ? 9.992 21.219 15.852 1 97.5 159 ALA B N 1
ATOM 3810 C CA . ALA B 1 159 ? 8.648 21.625 16.25 1 97.5 159 ALA B CA 1
ATOM 3811 C C . ALA B 1 159 ? 8.383 21.281 17.719 1 97.5 159 ALA B C 1
ATOM 3813 O O . ALA B 1 159 ? 7.738 22.047 18.438 1 97.5 159 ALA B O 1
ATOM 3814 N N . LYS B 1 160 ? 8.891 20.141 18.188 1 96.31 160 LYS B N 1
ATOM 3815 C CA . LYS B 1 160 ? 8.711 19.703 19.562 1 96.31 160 LYS B CA 1
ATOM 3816 C C . LYS B 1 160 ? 9.391 20.672 20.531 1 96.31 160 LYS B C 1
ATOM 3818 O O . LYS B 1 160 ? 8.953 20.812 21.688 1 96.31 160 LYS B O 1
ATOM 3823 N N . GLN B 1 161 ? 10.492 21.312 20.047 1 95.31 161 GLN B N 1
ATOM 3824 C CA . GLN B 1 161 ? 11.18 22.297 20.875 1 95.31 161 GLN B CA 1
ATOM 3825 C C . GLN B 1 161 ? 10.305 23.531 21.109 1 95.31 161 GLN B C 1
ATOM 3827 O O . GLN B 1 161 ? 10.406 24.188 22.141 1 95.31 161 GLN B O 1
ATOM 3832 N N . ILE B 1 162 ? 9.477 23.766 20.125 1 94.62 162 ILE B N 1
ATOM 3833 C CA . ILE B 1 162 ? 8.578 24.906 20.234 1 94.62 162 ILE B CA 1
ATOM 3834 C C . ILE B 1 162 ? 7.371 24.547 21.078 1 94.62 162 ILE B C 1
ATOM 3836 O O . ILE B 1 162 ? 7.023 25.266 22.016 1 94.62 162 ILE B O 1
ATOM 3840 N N . PHE B 1 163 ? 6.82 23.453 20.797 1 92.81 163 PHE B N 1
ATOM 3841 C CA . PHE B 1 163 ? 5.656 22.953 21.516 1 92.81 163 PHE B CA 1
ATOM 3842 C C . PHE B 1 163 ? 5.539 21.453 21.375 1 92.81 163 PHE B C 1
ATOM 3844 O O . PHE B 1 163 ? 5.156 20.938 20.312 1 92.81 163 PHE B O 1
ATOM 3851 N N . ASP B 1 164 ? 5.738 20.672 22.422 1 90.81 164 ASP B N 1
ATOM 3852 C CA . ASP B 1 164 ? 5.809 19.219 22.312 1 90.81 164 ASP B CA 1
ATOM 3853 C C . ASP B 1 164 ? 4.473 18.578 22.672 1 90.81 164 ASP B C 1
ATOM 3855 O O . ASP B 1 164 ? 4.309 17.359 22.547 1 90.81 164 ASP B O 1
ATOM 3859 N N . GLY B 1 165 ? 3.484 19.422 22.953 1 90.88 165 GLY B N 1
ATOM 3860 C CA . GLY B 1 165 ? 2.24 18.859 23.453 1 90.88 165 GLY B CA 1
ATOM 3861 C C . GLY B 1 165 ? 1.121 18.875 22.422 1 90.88 165 GLY B C 1
ATOM 3862 O O . GLY B 1 165 ? 0.018 18.406 22.688 1 90.88 165 GLY B O 1
ATOM 3863 N N . HIS B 1 166 ? 1.384 19.453 21.281 1 94.88 166 HIS B N 1
ATOM 3864 C CA . HIS B 1 166 ? 0.306 19.5 20.297 1 94.88 166 HIS B CA 1
ATOM 3865 C C . HIS B 1 166 ? -0.054 18.109 19.812 1 94.88 166 HIS B C 1
ATOM 3867 O O . HIS B 1 166 ? 0.806 17.375 19.312 1 94.88 166 HIS B O 1
ATOM 3873 N N . PRO B 1 167 ? -1.293 17.656 19.875 1 96.56 167 PRO B N 1
ATOM 3874 C CA . PRO B 1 167 ? -1.672 16.297 19.516 1 96.56 167 PRO B CA 1
ATOM 3875 C C . PRO B 1 167 ? -1.327 15.945 18.078 1 96.56 167 PRO B C 1
ATOM 3877 O O . PRO B 1 167 ? -0.886 14.828 17.797 1 96.56 167 PRO B O 1
ATOM 3880 N N . ASP B 1 168 ? -1.516 16.906 17.188 1 97.56 168 ASP B N 1
ATOM 3881 C CA . ASP B 1 168 ? -1.275 16.625 15.773 1 97.56 168 ASP B CA 1
ATOM 3882 C C . ASP B 1 168 ? 0.212 16.406 15.5 1 97.56 168 ASP B C 1
ATOM 3884 O O . ASP B 1 168 ? 0.581 15.68 14.578 1 97.56 168 ASP B O 1
ATOM 3888 N N . LEU B 1 169 ? 1.094 17.062 16.25 1 97.75 169 LEU B N 1
ATOM 3889 C CA . LEU B 1 169 ? 2.523 16.812 16.109 1 97.75 169 LEU B CA 1
ATOM 3890 C C . LEU B 1 169 ? 2.883 15.43 16.625 1 97.75 169 LEU B C 1
ATOM 3892 O O . LEU B 1 169 ? 3.699 14.727 16.016 1 97.75 169 LEU B O 1
ATOM 3896 N N . ILE B 1 170 ? 2.238 15.047 17.766 1 98.31 170 ILE B N 1
ATOM 3897 C CA . ILE B 1 170 ? 2.48 13.734 18.344 1 98.31 170 ILE B CA 1
ATOM 3898 C C . ILE B 1 170 ? 2.002 12.648 17.375 1 98.31 170 ILE B C 1
ATOM 3900 O O . ILE B 1 170 ? 2.689 11.648 17.172 1 98.31 170 ILE B O 1
ATOM 3904 N N . ILE B 1 171 ? 0.868 12.867 16.75 1 98.62 171 ILE B N 1
ATOM 3905 C CA . ILE B 1 171 ? 0.334 11.938 15.766 1 98.62 171 ILE B CA 1
ATOM 3906 C C . ILE B 1 171 ? 1.271 11.867 14.555 1 98.62 171 ILE B C 1
ATOM 3908 O O . ILE B 1 171 ? 1.558 10.781 14.047 1 98.62 171 ILE B O 1
ATOM 3912 N N . LEU B 1 172 ? 1.754 13.023 14.086 1 98.56 172 LEU B N 1
ATOM 3913 C CA . LEU B 1 172 ? 2.693 13.055 12.969 1 98.56 172 LEU B CA 1
ATOM 3914 C C . LEU B 1 172 ? 3.965 12.281 13.305 1 98.56 172 LEU B C 1
ATOM 3916 O O . LEU B 1 172 ? 4.5 11.555 12.469 1 98.56 172 LEU B O 1
ATOM 3920 N N . GLU B 1 173 ? 4.473 12.477 14.531 1 98.62 173 GLU B N 1
ATOM 3921 C CA . GLU B 1 173 ? 5.633 11.711 14.977 1 98.62 173 GLU B CA 1
ATOM 3922 C C . GLU B 1 173 ? 5.348 10.211 14.945 1 98.62 173 GLU B C 1
ATOM 3924 O O . GLU B 1 173 ? 6.207 9.414 14.562 1 98.62 173 GLU B O 1
ATOM 3929 N N . GLY B 1 174 ? 4.137 9.844 15.391 1 98.69 174 GLY B N 1
ATOM 3930 C CA . GLY B 1 174 ? 3.721 8.453 15.281 1 98.69 174 GLY B CA 1
ATOM 3931 C C . GLY B 1 174 ? 3.742 7.945 13.852 1 98.69 174 GLY B C 1
ATOM 3932 O O . GLY B 1 174 ? 4.199 6.832 13.594 1 98.69 174 GLY B O 1
ATOM 3933 N N . SER B 1 175 ? 3.227 8.758 12.898 1 98.19 175 SER B N 1
ATOM 3934 C CA . SER B 1 175 ? 3.232 8.406 11.484 1 98.19 175 SER B CA 1
ATOM 3935 C C . SER B 1 175 ? 4.656 8.219 10.969 1 98.19 175 SER B C 1
ATOM 3937 O O . SER B 1 175 ? 4.914 7.336 10.148 1 98.19 175 SER B O 1
ATOM 3939 N N . TYR B 1 176 ? 5.586 9.102 11.422 1 98.06 176 TYR B N 1
ATOM 3940 C CA . TYR B 1 176 ? 6.996 8.938 11.086 1 98.06 176 TYR B CA 1
ATOM 3941 C C . TYR B 1 176 ? 7.523 7.594 11.586 1 98.06 176 TYR B C 1
ATOM 3943 O O . TYR B 1 176 ? 8.219 6.887 10.852 1 98.06 176 TYR B O 1
ATOM 3951 N N . HIS B 1 177 ? 7.133 7.227 12.852 1 97.75 177 HIS B N 1
ATOM 3952 C CA . HIS B 1 177 ? 7.562 5.957 13.422 1 97.75 177 HIS B CA 1
ATOM 3953 C C . HIS B 1 177 ? 6.996 4.777 12.641 1 97.75 177 HIS B C 1
ATOM 3955 O O . HIS B 1 177 ? 7.668 3.754 12.477 1 97.75 177 HIS B O 1
ATOM 3961 N N . VAL B 1 178 ? 5.754 4.875 12.148 1 96.88 178 VAL B N 1
ATOM 3962 C CA . VAL B 1 178 ? 5.184 3.836 11.297 1 96.88 178 VAL B CA 1
ATOM 3963 C C . VAL B 1 178 ? 6.027 3.686 10.031 1 96.88 178 VAL B C 1
ATOM 3965 O O . VAL B 1 178 ? 6.359 2.568 9.625 1 96.88 178 VAL B O 1
ATOM 3968 N N . GLU B 1 179 ? 6.371 4.867 9.438 1 94.38 179 GLU B N 1
ATOM 3969 C CA . GLU B 1 179 ? 7.105 4.871 8.172 1 94.38 179 GLU B CA 1
ATOM 3970 C C . GLU B 1 179 ? 8.445 4.16 8.32 1 94.38 179 GLU B C 1
ATOM 3972 O O . GLU B 1 179 ? 8.875 3.443 7.41 1 94.38 179 GLU B O 1
ATOM 3977 N N . ILE B 1 180 ? 9.109 4.309 9.438 1 93.12 180 ILE B N 1
ATOM 3978 C CA . ILE B 1 180 ? 10.43 3.699 9.617 1 93.12 180 ILE B CA 1
ATOM 3979 C C . ILE B 1 180 ? 10.281 2.377 10.367 1 93.12 180 ILE B C 1
ATOM 3981 O O . ILE B 1 180 ? 11.258 1.874 10.938 1 93.12 180 ILE B O 1
ATOM 3985 N N . ASN B 1 181 ? 9.031 1.867 10.547 1 93.44 181 ASN B N 1
ATOM 3986 C CA . ASN B 1 181 ? 8.672 0.534 11.023 1 93.44 181 ASN B CA 1
ATOM 3987 C C . ASN B 1 181 ? 8.953 0.38 12.516 1 93.44 181 ASN B C 1
ATOM 3989 O O . ASN B 1 181 ? 9.305 -0.707 12.977 1 93.44 181 ASN B O 1
ATOM 3993 N N . ARG B 1 182 ? 8.945 1.477 13.195 1 94.38 182 ARG B N 1
ATOM 3994 C CA . ARG B 1 182 ? 8.953 1.446 14.656 1 94.38 182 ARG B CA 1
ATOM 3995 C C . ARG B 1 182 ? 7.527 1.429 15.211 1 94.38 182 ARG B C 1
ATOM 3997 O O . ARG B 1 182 ? 7.07 2.414 15.789 1 94.38 182 ARG B O 1
ATOM 4004 N N . ILE B 1 183 ? 6.941 0.303 15.141 1 95.38 183 ILE B N 1
ATOM 4005 C CA . ILE B 1 183 ? 5.504 0.124 15.32 1 95.38 183 ILE B CA 1
ATOM 4006 C C . ILE B 1 183 ? 5.125 0.378 16.781 1 95.38 183 ILE B C 1
ATOM 4008 O O . ILE B 1 183 ? 4.156 1.084 17.062 1 95.38 183 ILE B O 1
ATOM 4012 N N . ASP B 1 184 ? 5.91 -0.129 17.719 1 95.12 184 ASP B N 1
ATOM 4013 C CA . ASP B 1 184 ? 5.582 0.04 19.141 1 95.12 184 ASP B CA 1
ATOM 4014 C C . ASP B 1 184 ? 5.625 1.512 19.531 1 95.12 184 ASP B C 1
ATOM 4016 O O . ASP B 1 184 ? 4.754 1.986 20.266 1 95.12 184 ASP B O 1
ATOM 4020 N N . LYS B 1 185 ? 6.637 2.236 18.984 1 97.06 185 LYS B N 1
ATOM 4021 C CA . LYS B 1 185 ? 6.746 3.662 19.297 1 97.06 185 LYS B CA 1
ATOM 4022 C C . LYS B 1 185 ? 5.582 4.441 18.688 1 97.06 185 LYS B C 1
ATOM 4024 O O . LYS B 1 185 ? 5.074 5.383 19.297 1 97.06 185 LYS B O 1
ATOM 4029 N N . ALA B 1 186 ? 5.184 4.043 17.469 1 98.19 186 ALA B N 1
ATOM 4030 C CA . ALA B 1 186 ? 4.039 4.68 16.828 1 98.19 186 ALA B CA 1
ATOM 4031 C C . ALA B 1 186 ? 2.775 4.508 17.672 1 98.19 186 ALA B C 1
ATOM 4033 O O . ALA B 1 186 ? 2.057 5.477 17.922 1 98.19 186 ALA B O 1
ATOM 4034 N N . ILE B 1 187 ? 2.547 3.291 18.172 1 98.12 187 ILE B N 1
ATOM 4035 C CA . ILE B 1 187 ? 1.375 2.99 18.984 1 98.12 187 ILE B CA 1
ATOM 4036 C C . ILE B 1 187 ? 1.416 3.811 20.281 1 98.12 187 ILE B C 1
ATOM 4038 O O . ILE B 1 187 ? 0.389 4.324 20.719 1 98.12 187 ILE B O 1
ATOM 4042 N N . GLU B 1 188 ? 2.609 3.949 20.828 1 98.56 188 GLU B N 1
ATOM 4043 C CA . GLU B 1 188 ? 2.771 4.773 22.031 1 98.56 188 GLU B CA 1
ATOM 4044 C C . GLU B 1 188 ? 2.365 6.219 21.766 1 98.56 188 GLU B C 1
ATOM 4046 O O . GLU B 1 188 ? 1.688 6.84 22.578 1 98.56 188 GLU B O 1
ATOM 4051 N N . ASN B 1 189 ? 2.812 6.789 20.594 1 98.69 189 ASN B N 1
ATOM 4052 C CA . ASN B 1 189 ? 2.455 8.156 20.234 1 98.69 189 ASN B CA 1
ATOM 4053 C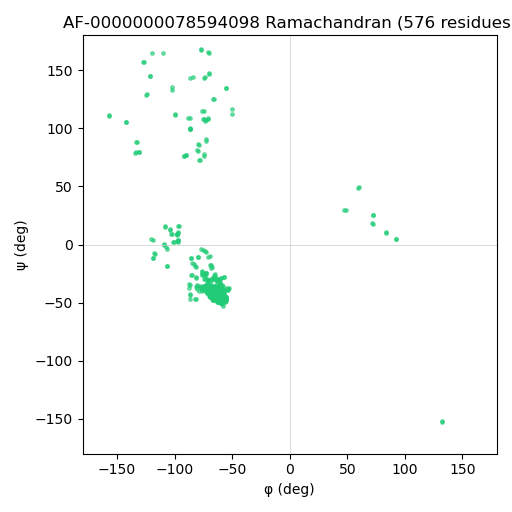 C . ASN B 1 189 ? 0.942 8.336 20.172 1 98.69 189 ASN B C 1
ATOM 4055 O O . ASN B 1 189 ? 0.391 9.25 20.797 1 98.69 189 ASN B O 1
ATOM 4059 N N . PHE B 1 190 ? 0.267 7.496 19.422 1 98.88 190 PHE B N 1
ATOM 4060 C CA . PHE B 1 190 ? -1.174 7.605 19.234 1 98.88 190 PHE B CA 1
ATOM 4061 C C . PHE B 1 190 ? -1.913 7.406 20.547 1 98.88 190 PHE B C 1
ATOM 4063 O O . PHE B 1 190 ? -2.859 8.141 20.859 1 98.88 190 PHE B O 1
ATOM 4070 N N . SER B 1 191 ? -1.429 6.418 21.359 1 98.81 191 SER B N 1
ATOM 4071 C CA . SER B 1 191 ? -2.053 6.129 22.641 1 98.81 191 SER B CA 1
ATOM 4072 C C . SER B 1 191 ? -1.922 7.309 23.594 1 98.81 191 SER B C 1
ATOM 4074 O O . SER B 1 191 ? -2.826 7.574 24.391 1 98.81 191 SER B O 1
ATOM 4076 N N . HIS B 1 192 ? -0.796 7.965 23.547 1 98.56 192 HIS B N 1
ATOM 4077 C CA . HIS B 1 192 ? -0.601 9.156 24.359 1 98.56 192 HIS B CA 1
ATOM 4078 C C . HIS B 1 192 ? -1.674 10.203 24.078 1 98.56 192 HIS B C 1
ATOM 4080 O O . HIS B 1 192 ? -2.256 10.766 25.016 1 98.56 192 HIS B O 1
ATOM 4086 N N . VAL B 1 193 ? -1.976 10.438 22.812 1 98.56 193 VAL B N 1
ATOM 4087 C CA . VAL B 1 193 ? -2.986 11.414 22.422 1 98.56 193 VAL B CA 1
ATOM 4088 C C . VAL B 1 193 ? -4.367 10.938 22.875 1 98.56 193 VAL B C 1
ATOM 4090 O O . VAL B 1 193 ? -5.156 11.734 23.391 1 98.56 193 VAL B O 1
ATOM 4093 N N . ILE B 1 194 ? -4.645 9.672 22.75 1 98.69 194 ILE B N 1
ATOM 4094 C CA . ILE B 1 194 ? -5.934 9.094 23.125 1 98.69 194 ILE B CA 1
ATOM 4095 C C . ILE B 1 194 ? -6.129 9.203 24.641 1 98.69 194 ILE B C 1
ATOM 4097 O O . ILE B 1 194 ? -7.234 9.492 25.109 1 98.69 194 ILE B O 1
ATOM 4101 N N . ASN B 1 195 ? -5.078 8.953 25.391 1 98.44 195 ASN B N 1
ATOM 4102 C CA . ASN B 1 195 ? -5.145 9.055 26.844 1 98.44 195 ASN B CA 1
ATOM 4103 C C . ASN B 1 195 ? -5.5 10.469 27.297 1 98.44 195 ASN B C 1
ATOM 4105 O O . ASN B 1 195 ? -6.164 10.656 28.328 1 98.44 195 ASN B O 1
ATOM 4109 N N . LYS B 1 196 ? -5.074 11.43 26.547 1 96.94 196 LYS B N 1
ATOM 4110 C CA . LYS B 1 196 ? -5.375 12.828 26.859 1 96.94 196 LYS B CA 1
ATOM 4111 C C . LYS B 1 196 ? -6.777 13.203 26.391 1 96.94 196 LYS B C 1
ATOM 4113 O O . LYS B 1 196 ? -7.461 14 27.047 1 96.94 196 LYS B O 1
ATOM 4118 N N . ASP B 1 197 ? -7.152 12.695 25.281 1 97.19 197 ASP B N 1
ATOM 4119 C CA . ASP B 1 197 ? -8.484 12.898 24.734 1 97.19 197 ASP B CA 1
ATOM 4120 C C . ASP B 1 197 ? -9 11.617 24.062 1 97.19 197 ASP B C 1
ATOM 4122 O O . ASP B 1 197 ? -8.688 11.336 22.906 1 97.19 197 ASP B O 1
ATOM 4126 N N . ASP B 1 198 ? -9.875 10.984 24.688 1 97.94 198 ASP B N 1
ATOM 4127 C CA . ASP B 1 198 ? -10.359 9.688 24.219 1 97.94 198 ASP B CA 1
ATOM 4128 C C . ASP B 1 198 ? -11.25 9.844 22.984 1 97.94 198 ASP B C 1
ATOM 4130 O O . ASP B 1 198 ? -11.594 8.859 22.344 1 97.94 198 ASP B O 1
ATOM 4134 N N . ASN B 1 199 ? -11.531 11.023 22.641 1 97.62 199 ASN B N 1
ATOM 4135 C CA . ASN B 1 199 ? -12.391 11.242 21.484 1 97.62 199 ASN B CA 1
ATOM 4136 C C . ASN B 1 199 ? -11.602 11.789 20.297 1 97.62 199 ASN B C 1
ATOM 4138 O O . ASN B 1 199 ? -12.188 12.344 19.359 1 97.62 199 ASN B O 1
ATOM 4142 N N . ASP B 1 200 ? -10.297 11.672 20.391 1 97.88 200 ASP B N 1
ATOM 4143 C CA . ASP B 1 200 ? -9.492 12.109 19.25 1 97.88 200 ASP B CA 1
ATOM 4144 C C . ASP B 1 200 ? -9.617 11.125 18.094 1 97.88 200 ASP B C 1
ATOM 4146 O O . ASP B 1 200 ? -9.039 10.039 18.125 1 97.88 200 ASP B O 1
ATOM 4150 N N . PHE B 1 201 ? -10.312 11.508 17.062 1 97.69 201 PHE B N 1
ATOM 4151 C CA . PHE B 1 201 ? -10.617 10.664 15.922 1 97.69 201 PHE B CA 1
ATOM 4152 C C . PHE B 1 201 ? -9.336 10.219 15.219 1 97.69 201 PHE B C 1
ATOM 4154 O O . PHE B 1 201 ? -9.164 9.039 14.922 1 97.69 201 PHE B O 1
ATOM 4161 N N . TYR B 1 202 ? -8.422 11.117 15.008 1 97.75 202 TYR B N 1
ATOM 4162 C CA . TYR B 1 202 ? -7.254 10.867 14.18 1 97.75 202 TYR B CA 1
ATOM 4163 C C . TYR B 1 202 ? -6.246 9.977 14.898 1 97.75 202 TYR B C 1
ATOM 4165 O O . TYR B 1 202 ? -5.578 9.156 14.273 1 97.75 202 TYR B O 1
ATOM 4173 N N . ALA B 1 203 ? -6.133 10.164 16.219 1 98.56 203 ALA B N 1
ATOM 4174 C CA . ALA B 1 203 ? -5.27 9.273 16.984 1 98.56 203 ALA B CA 1
ATOM 4175 C C . ALA B 1 203 ? -5.773 7.836 16.938 1 98.56 203 ALA B C 1
ATOM 4177 O O . ALA B 1 203 ? -5 6.906 16.703 1 98.56 203 ALA B O 1
ATOM 4178 N N . HIS B 1 204 ? -7.133 7.695 17.094 1 98.75 204 HIS B N 1
ATOM 4179 C CA . HIS B 1 204 ? -7.715 6.359 16.984 1 98.75 204 HIS B CA 1
ATOM 4180 C C . HIS B 1 204 ? -7.516 5.777 15.594 1 98.75 204 HIS B C 1
ATOM 4182 O O . HIS B 1 204 ? -7.172 4.602 15.453 1 98.75 204 HIS B O 1
ATOM 4188 N N . LEU B 1 205 ? -7.75 6.59 14.57 1 98.56 205 LEU B N 1
ATOM 4189 C CA . LEU B 1 205 ? -7.637 6.125 13.195 1 98.56 205 LEU B CA 1
ATOM 4190 C C . LEU B 1 205 ? -6.215 5.664 12.891 1 98.56 205 LEU B C 1
ATOM 4192 O O . LEU B 1 205 ? -6.012 4.574 12.352 1 98.56 205 LEU B O 1
ATOM 4196 N N . ASN B 1 206 ? -5.207 6.477 13.219 1 98.56 206 ASN B N 1
ATOM 4197 C CA . ASN B 1 206 ? -3.816 6.129 12.953 1 98.56 206 ASN B CA 1
ATOM 4198 C C . ASN B 1 206 ? -3.387 4.891 13.742 1 98.56 206 ASN B C 1
ATOM 4200 O O . ASN B 1 206 ? -2.645 4.051 13.227 1 98.56 206 ASN B O 1
ATOM 4204 N N . ARG B 1 207 ? -3.889 4.77 14.984 1 98.69 207 ARG B N 1
ATOM 4205 C CA . ARG B 1 207 ? -3.541 3.592 15.773 1 98.69 207 ARG B CA 1
ATOM 4206 C C . ARG B 1 207 ? -4.176 2.334 15.188 1 98.69 207 ARG B C 1
ATOM 4208 O O . ARG B 1 207 ? -3.531 1.286 15.109 1 98.69 207 ARG B O 1
ATOM 4215 N N . ALA B 1 208 ? -5.41 2.473 14.719 1 98.69 208 ALA B N 1
ATOM 4216 C CA . ALA B 1 208 ? -6.09 1.35 14.078 1 98.69 208 ALA B CA 1
ATOM 4217 C C . ALA B 1 208 ? -5.328 0.882 12.844 1 98.69 208 ALA B C 1
ATOM 4219 O O . ALA B 1 208 ? -5.059 -0.311 12.688 1 98.69 208 ALA B O 1
ATOM 4220 N N . ASP B 1 209 ? -4.965 1.843 11.992 1 97.5 209 ASP B N 1
ATOM 4221 C CA . ASP B 1 209 ? -4.219 1.53 10.781 1 97.5 209 ASP B CA 1
ATOM 4222 C C . ASP B 1 209 ? -2.895 0.846 11.109 1 97.5 209 ASP B C 1
ATOM 4224 O O . ASP B 1 209 ? -2.457 -0.055 10.391 1 97.5 209 ASP B O 1
ATOM 4228 N N . THR B 1 210 ? -2.275 1.285 12.156 1 97.44 210 THR B N 1
ATOM 4229 C CA . THR B 1 210 ? -1.004 0.712 12.586 1 97.44 210 THR B CA 1
ATOM 4230 C C . THR B 1 210 ? -1.2 -0.706 13.109 1 97.44 210 THR B C 1
ATOM 4232 O O . THR B 1 210 ? -0.383 -1.591 12.852 1 97.44 210 THR B O 1
ATOM 4235 N N . TYR B 1 211 ? -2.309 -0.915 13.875 1 97 211 TYR B N 1
ATOM 4236 C CA . TYR B 1 211 ? -2.646 -2.252 14.344 1 97 211 TYR B CA 1
ATOM 4237 C C . TYR B 1 211 ? -2.865 -3.207 13.18 1 97 211 TYR B C 1
ATOM 4239 O O . TYR B 1 211 ? -2.43 -4.359 13.227 1 97 211 TYR B O 1
ATOM 4247 N N . ILE B 1 212 ? -3.512 -2.76 12.102 1 94.5 212 ILE B N 1
ATOM 4248 C CA . ILE B 1 212 ? -3.709 -3.586 10.922 1 94.5 212 ILE B CA 1
ATOM 4249 C C . ILE B 1 212 ? -2.355 -4 10.352 1 94.5 212 ILE B C 1
ATOM 4251 O O . ILE B 1 212 ? -2.133 -5.176 10.055 1 94.5 212 ILE B O 1
ATOM 4255 N N . LYS B 1 213 ? -1.473 -3.068 10.242 1 90 213 LYS B N 1
ATOM 4256 C CA . LYS B 1 213 ? -0.14 -3.338 9.711 1 90 213 LYS B CA 1
ATOM 4257 C C . LYS B 1 213 ? 0.592 -4.371 10.555 1 90 213 LYS B C 1
ATOM 4259 O O . LYS B 1 213 ? 1.388 -5.156 10.039 1 90 213 LYS B O 1
ATOM 4264 N N . SER B 1 214 ? 0.271 -4.418 11.836 1 89.88 214 SER B N 1
ATOM 4265 C CA . SER B 1 214 ? 1.02 -5.273 12.75 1 89.88 214 SER B CA 1
ATOM 4266 C C . SER B 1 214 ? 0.266 -6.566 13.039 1 89.88 214 SER B C 1
ATOM 4268 O O . SER B 1 214 ? 0.661 -7.336 13.914 1 89.88 214 SER B O 1
ATOM 4270 N N . GLY B 1 215 ? -0.901 -6.781 12.438 1 89.12 215 GLY B N 1
ATOM 4271 C CA . GLY B 1 215 ? -1.645 -8.023 12.562 1 89.12 215 GLY B CA 1
ATOM 4272 C C . GLY B 1 215 ? -2.504 -8.078 13.812 1 89.12 215 GLY B C 1
ATOM 4273 O O . GLY B 1 215 ? -2.959 -9.156 14.211 1 89.12 215 GLY B O 1
ATOM 4274 N N . LYS B 1 216 ? -2.607 -6.957 14.453 1 93.31 216 LYS B N 1
ATOM 4275 C CA . LYS B 1 216 ? -3.426 -6.891 15.664 1 93.31 216 LYS B CA 1
ATOM 4276 C C . LYS B 1 216 ? -4.859 -6.477 15.336 1 93.31 216 LYS B C 1
ATOM 4278 O O . LYS B 1 216 ? -5.293 -5.387 15.703 1 93.31 216 LYS B O 1
ATOM 4283 N N . LEU B 1 217 ? -5.598 -7.387 14.812 1 94.5 217 LEU B N 1
ATOM 4284 C CA . LEU B 1 217 ? -6.895 -7.145 14.188 1 94.5 217 LEU B CA 1
ATOM 4285 C C . LEU B 1 217 ? -7.93 -6.73 15.234 1 94.5 217 LEU B C 1
ATOM 4287 O O . LEU B 1 217 ? -8.711 -5.805 15 1 94.5 217 LEU B O 1
ATOM 4291 N N . SER B 1 218 ? -7.945 -7.422 16.359 1 96.25 218 SER B N 1
ATOM 4292 C CA . SER B 1 218 ? -8.945 -7.133 17.391 1 96.25 218 SER B CA 1
ATOM 4293 C C . SER B 1 218 ? -8.797 -5.715 17.922 1 96.25 218 SER B C 1
ATOM 4295 O O . SER B 1 218 ? -9.789 -5.023 18.156 1 96.25 218 SER B O 1
ATOM 4297 N N . MET B 1 219 ? -7.562 -5.277 18.078 1 97.69 219 MET B N 1
ATOM 4298 C CA . MET B 1 219 ? -7.301 -3.926 18.578 1 97.69 219 MET B CA 1
ATOM 4299 C C . MET B 1 219 ? -7.672 -2.885 17.516 1 97.69 219 MET B C 1
ATOM 4301 O O . MET B 1 219 ? -8.227 -1.835 17.844 1 97.69 219 MET B O 1
ATOM 4305 N N . ALA B 1 220 ? -7.363 -3.178 16.234 1 98.12 220 ALA B N 1
ATOM 4306 C CA . ALA B 1 220 ? -7.758 -2.295 15.133 1 98.12 220 ALA B CA 1
ATOM 4307 C C . ALA B 1 220 ? -9.273 -2.131 15.078 1 98.12 220 ALA B C 1
ATOM 4309 O O . ALA B 1 220 ? -9.781 -1.015 14.938 1 98.12 220 ALA B O 1
ATOM 4310 N N . TYR B 1 221 ? -9.961 -3.268 15.266 1 98.25 221 TYR B N 1
ATOM 4311 C CA . TYR B 1 221 ? -11.422 -3.287 15.273 1 98.25 221 TYR B CA 1
ATOM 4312 C C . TYR B 1 221 ? -11.977 -2.324 16.312 1 98.25 221 TYR B C 1
ATOM 4314 O O . TYR B 1 221 ? -12.859 -1.519 16.016 1 98.25 221 TYR B O 1
ATOM 4322 N N . GLU B 1 222 ? -11.445 -2.387 17.5 1 98.5 222 GLU B N 1
ATOM 4323 C CA . GLU B 1 222 ? -11.93 -1.542 18.578 1 98.5 222 GLU B CA 1
ATOM 4324 C C . GLU B 1 222 ? -11.695 -0.065 18.281 1 98.5 222 GLU B C 1
ATOM 4326 O O . GLU B 1 222 ? -12.57 0.769 18.531 1 98.5 222 GLU B O 1
ATOM 4331 N N . ASP B 1 223 ? -10.547 0.284 17.719 1 98.81 223 ASP B N 1
ATOM 4332 C CA . ASP B 1 223 ? -10.234 1.668 17.375 1 98.81 223 ASP B CA 1
ATOM 4333 C C . ASP B 1 223 ? -11.117 2.174 16.25 1 98.81 223 ASP B C 1
ATOM 4335 O O . ASP B 1 223 ? -11.586 3.314 16.281 1 98.81 223 ASP B O 1
ATOM 4339 N N . TYR B 1 224 ? -11.359 1.346 15.219 1 98.69 224 TYR B N 1
ATOM 4340 C CA . TYR B 1 224 ? -12.242 1.745 14.125 1 98.69 224 TYR B CA 1
ATOM 4341 C C . TYR B 1 224 ? -13.664 1.966 14.617 1 98.69 224 TYR B C 1
ATOM 4343 O O . TYR B 1 224 ? -14.336 2.904 14.195 1 98.69 224 TYR B O 1
ATOM 4351 N N . ARG B 1 225 ? -14.086 1.075 15.523 1 98.44 225 ARG B N 1
ATOM 4352 C CA . ARG B 1 225 ? -15.406 1.268 16.109 1 98.44 225 ARG B CA 1
ATOM 4353 C C . ARG B 1 225 ? -15.484 2.602 16.844 1 98.44 225 ARG B C 1
ATOM 4355 O O . ARG B 1 225 ? -16.5 3.309 16.75 1 98.44 225 ARG B O 1
ATOM 4362 N N . LYS B 1 226 ? -14.43 2.904 17.625 1 98.69 226 LYS B N 1
ATOM 4363 C CA . LYS B 1 226 ? -14.383 4.195 18.297 1 98.69 226 LYS B CA 1
ATOM 4364 C C . LYS B 1 226 ? -14.43 5.348 17.297 1 98.69 226 LYS B C 1
ATOM 4366 O O . LYS B 1 226 ? -15.133 6.336 17.516 1 98.69 226 LYS B O 1
ATOM 4371 N N . CYS B 1 227 ? -13.734 5.246 16.188 1 98.75 227 CYS B N 1
ATOM 4372 C CA . CYS B 1 227 ? -13.766 6.262 15.148 1 98.75 227 CYS B CA 1
ATOM 4373 C C . CYS B 1 227 ? -15.188 6.484 14.641 1 98.75 227 CYS B C 1
ATOM 4375 O O . CYS B 1 227 ? -15.625 7.625 14.484 1 98.75 227 CYS B O 1
ATOM 4377 N N . LEU B 1 228 ? -15.914 5.398 14.484 1 98.06 228 LEU B N 1
ATOM 4378 C CA . LEU B 1 228 ? -17.266 5.496 13.93 1 98.06 228 LEU B CA 1
ATOM 4379 C C . LEU B 1 228 ? -18.25 6.02 14.969 1 98.06 228 LEU B C 1
ATOM 4381 O O . LEU B 1 228 ? -19.297 6.562 14.625 1 98.06 228 LEU B O 1
ATOM 4385 N N . SER B 1 229 ? -17.922 5.789 16.266 1 98.25 229 SER B N 1
ATOM 4386 C CA . SER B 1 229 ? -18.734 6.422 17.297 1 98.25 229 SER B CA 1
ATOM 4387 C C . SER B 1 229 ? -18.594 7.941 17.266 1 98.25 229 SER B C 1
ATOM 4389 O O . SER B 1 229 ? -19.516 8.664 17.641 1 98.25 229 SER B O 1
ATOM 4391 N N . ILE B 1 230 ? -17.438 8.406 16.797 1 97.81 230 ILE B N 1
ATOM 4392 C CA . ILE B 1 230 ? -17.141 9.836 16.719 1 97.81 230 ILE B CA 1
ATOM 4393 C C . ILE B 1 230 ? -17.656 10.398 15.398 1 97.81 230 ILE B C 1
ATOM 4395 O O . ILE B 1 230 ? -18.25 11.469 15.367 1 97.81 230 ILE B O 1
ATOM 4399 N N . ASP B 1 231 ? -17.469 9.703 14.312 1 96.81 231 ASP B N 1
ATOM 4400 C CA . ASP B 1 231 ? -17.922 10.062 12.977 1 96.81 231 ASP B CA 1
ATOM 4401 C C . ASP B 1 231 ? -18.578 8.875 12.273 1 96.81 231 ASP B C 1
ATOM 4403 O O . ASP B 1 231 ? -17.953 8.219 11.438 1 96.81 231 ASP B O 1
ATOM 4407 N N . PRO B 1 232 ? -19.844 8.711 12.469 1 95.62 232 PRO B N 1
ATOM 4408 C CA . PRO B 1 232 ? -20.547 7.504 12.023 1 95.62 232 PRO B CA 1
ATOM 4409 C C . PRO B 1 232 ? -20.625 7.395 10.508 1 95.62 232 PRO B C 1
ATOM 4411 O O . PRO B 1 232 ? -20.797 6.293 9.969 1 95.62 232 PRO B O 1
ATOM 4414 N N . GLU B 1 233 ? -20.453 8.445 9.773 1 94.25 233 GLU B N 1
ATOM 4415 C CA . GLU B 1 233 ? -20.672 8.422 8.328 1 94.25 233 GLU B CA 1
ATOM 4416 C C . GLU B 1 233 ? -19.359 8.367 7.566 1 94.25 233 GLU B C 1
ATOM 4418 O O . GLU B 1 233 ? -19.328 8.539 6.348 1 94.25 233 GLU B O 1
ATOM 4423 N N . ASN B 1 234 ? -18.297 8.172 8.281 1 96.38 234 ASN B N 1
ATOM 4424 C CA . ASN B 1 234 ? -16.984 8.102 7.621 1 96.38 234 ASN B CA 1
ATOM 4425 C C . ASN B 1 234 ? -16.844 6.809 6.82 1 96.38 234 ASN B C 1
ATOM 4427 O O . ASN B 1 234 ? -16.609 5.742 7.391 1 96.38 234 ASN B O 1
ATOM 4431 N N . THR B 1 235 ? -16.875 6.918 5.539 1 95.62 235 THR B N 1
ATOM 4432 C CA . THR B 1 235 ? -16.922 5.754 4.66 1 95.62 235 THR B CA 1
ATOM 4433 C C . THR B 1 235 ? -15.594 5 4.691 1 95.62 235 THR B C 1
ATOM 4435 O O . THR B 1 235 ? -15.57 3.77 4.66 1 95.62 235 THR B O 1
ATOM 4438 N N . ARG B 1 236 ? -14.508 5.73 4.695 1 95 236 ARG B N 1
ATOM 4439 C CA . ARG B 1 236 ? -13.195 5.098 4.746 1 95 236 ARG B CA 1
ATOM 4440 C C . ARG B 1 236 ? -13.078 4.18 5.957 1 95 236 ARG B C 1
ATOM 4442 O O . ARG B 1 236 ? -12.609 3.045 5.844 1 95 236 ARG B O 1
ATOM 4449 N N . VAL B 1 237 ? -13.516 4.715 7.121 1 98.12 237 VAL B N 1
ATOM 4450 C CA . VAL B 1 237 ? -13.43 3.936 8.352 1 98.12 237 VAL B CA 1
ATOM 4451 C C . VAL B 1 237 ? -14.391 2.754 8.281 1 98.12 237 VAL B C 1
ATOM 4453 O O . VAL B 1 237 ? -14.086 1.664 8.766 1 98.12 237 VAL B O 1
ATOM 4456 N N . GLN B 1 238 ? -15.562 2.955 7.672 1 97.75 238 GLN B N 1
ATOM 4457 C CA . GLN B 1 238 ? -16.5 1.852 7.488 1 97.75 238 GLN B CA 1
ATOM 4458 C C . GLN B 1 238 ? -15.867 0.722 6.684 1 97.75 238 GLN B C 1
ATOM 4460 O O . GLN B 1 238 ? -16.016 -0.452 7.027 1 97.75 238 GLN B O 1
ATOM 4465 N N . TYR B 1 239 ? -15.148 1.077 5.594 1 96.62 239 TYR B N 1
ATOM 4466 C CA . TYR B 1 239 ? -14.445 0.097 4.777 1 96.62 239 TYR B CA 1
ATOM 4467 C C . TYR B 1 239 ? -13.477 -0.724 5.621 1 96.62 239 TYR B C 1
ATOM 4469 O O . TYR B 1 239 ? -13.469 -1.955 5.555 1 96.62 239 TYR B O 1
ATOM 4477 N N . GLN B 1 240 ? -12.688 -0.003 6.398 1 97.69 240 GLN B N 1
ATOM 4478 C CA . GLN B 1 240 ? -11.648 -0.653 7.199 1 97.69 240 GLN B CA 1
ATOM 4479 C C . GLN B 1 240 ? -12.266 -1.549 8.266 1 97.69 240 GLN B C 1
ATOM 4481 O O . GLN B 1 240 ? -11.766 -2.643 8.531 1 97.69 240 GLN B O 1
ATOM 4486 N N . LEU B 1 241 ? -13.383 -1.073 8.898 1 97.94 241 LEU B N 1
ATOM 4487 C CA . LEU B 1 241 ? -14.07 -1.884 9.898 1 97.94 241 LEU B CA 1
ATOM 4488 C C . LEU B 1 241 ? -14.656 -3.143 9.266 1 97.94 241 LEU B C 1
ATOM 4490 O O . LEU B 1 241 ? -14.57 -4.23 9.844 1 97.94 241 LEU B O 1
ATOM 4494 N N . GLY B 1 242 ? -15.281 -2.992 8.094 1 97.62 242 GLY B N 1
ATOM 4495 C CA . GLY B 1 242 ? -15.781 -4.152 7.371 1 97.62 242 GLY B CA 1
ATOM 4496 C C . GLY B 1 242 ? -14.719 -5.191 7.098 1 97.62 242 GLY B C 1
ATOM 4497 O O . GLY B 1 242 ? -14.938 -6.387 7.316 1 97.62 242 GLY B O 1
ATOM 4498 N N . ASP B 1 243 ? -13.562 -4.727 6.602 1 95.81 243 ASP B N 1
ATOM 4499 C CA . ASP B 1 243 ? -12.438 -5.617 6.328 1 95.81 243 ASP B CA 1
ATOM 4500 C C . ASP B 1 243 ? -11.992 -6.34 7.598 1 95.81 243 ASP B C 1
ATOM 4502 O O . ASP B 1 243 ? -11.719 -7.543 7.566 1 95.81 243 ASP B O 1
ATOM 4506 N N . CYS B 1 244 ? -11.883 -5.621 8.719 1 96.56 244 CYS B N 1
ATOM 4507 C CA . CYS B 1 244 ? -11.523 -6.234 9.992 1 96.56 244 CYS B CA 1
ATOM 4508 C C . CYS B 1 244 ? -12.492 -7.359 10.344 1 96.56 244 CYS B C 1
ATOM 4510 O O . CYS B 1 244 ? -12.062 -8.453 10.734 1 96.56 244 CYS B O 1
ATOM 4512 N N . CYS B 1 245 ? -13.766 -7.113 10.164 1 96.94 245 CYS B N 1
ATOM 4513 C CA . CYS B 1 245 ? -14.789 -8.102 10.469 1 96.94 245 CYS B CA 1
ATOM 4514 C C . CYS B 1 245 ? -14.633 -9.344 9.594 1 96.94 245 CYS B C 1
ATOM 4516 O O . CYS B 1 245 ? -14.688 -10.469 10.086 1 96.94 245 CYS B O 1
ATOM 4518 N N . LEU B 1 246 ? -14.43 -9.086 8.312 1 95.75 246 LEU B N 1
ATOM 4519 C CA . LEU B 1 246 ? -14.258 -10.18 7.367 1 95.75 246 LEU B CA 1
ATOM 4520 C C . LEU B 1 246 ? -13.062 -11.047 7.758 1 95.75 246 LEU B C 1
ATOM 4522 O O . LEU B 1 246 ? -13.18 -12.273 7.82 1 95.75 246 LEU B O 1
ATOM 4526 N N . TYR B 1 247 ? -11.945 -10.391 8.125 1 94.62 247 TYR B N 1
ATOM 4527 C CA . TYR B 1 247 ? -10.703 -11.086 8.438 1 94.62 247 TYR B CA 1
ATOM 4528 C C . TYR B 1 247 ? -10.805 -11.836 9.758 1 94.62 247 TYR B C 1
ATOM 4530 O O . TYR B 1 247 ? -10.188 -12.891 9.938 1 94.62 247 TYR B O 1
ATOM 4538 N N . MET B 1 248 ? -11.609 -11.336 10.711 1 94.75 248 MET B N 1
ATOM 4539 C CA . MET B 1 248 ? -11.75 -11.93 12.039 1 94.75 248 MET B CA 1
ATOM 4540 C C . MET B 1 248 ? -12.797 -13.039 12.031 1 94.75 248 MET B C 1
ATOM 4542 O O . MET B 1 248 ? -12.969 -13.734 13.023 1 94.75 248 MET B O 1
ATOM 4546 N N . GLY B 1 249 ? -13.594 -13.133 10.891 1 93.69 249 GLY B N 1
ATOM 4547 C CA . GLY B 1 249 ? -14.617 -14.156 10.797 1 93.69 249 GLY B CA 1
ATOM 4548 C C . GLY B 1 249 ? -15.977 -13.688 11.273 1 93.69 249 GLY B C 1
ATOM 4549 O O . GLY B 1 249 ? -16.875 -14.5 11.5 1 93.69 249 GLY B O 1
ATOM 4550 N N . ASN B 1 250 ? -16.062 -12.438 11.609 1 95.44 250 ASN B N 1
ATOM 4551 C CA . ASN B 1 250 ? -17.359 -11.852 11.906 1 95.44 250 ASN B CA 1
ATOM 4552 C C . ASN B 1 250 ? -18.125 -11.539 10.625 1 95.44 250 ASN B C 1
ATOM 4554 O O . ASN B 1 250 ? -18.391 -10.375 10.328 1 95.44 250 ASN B O 1
ATOM 4558 N N . TYR B 1 251 ? -18.609 -12.547 9.953 1 96.31 251 TYR B N 1
ATOM 4559 C CA . TYR B 1 251 ? -19.094 -12.438 8.578 1 96.31 251 TYR B CA 1
ATOM 4560 C C . TYR B 1 251 ? -20.422 -11.688 8.508 1 96.31 251 TYR B C 1
ATOM 4562 O O . TYR B 1 251 ? -20.656 -10.922 7.578 1 96.31 251 TYR B O 1
ATOM 4570 N N . GLN B 1 252 ? -21.281 -11.945 9.5 1 96.94 252 GLN B N 1
ATOM 4571 C CA . GLN B 1 252 ? -22.547 -11.234 9.484 1 96.94 252 GLN B CA 1
ATOM 4572 C C . GLN B 1 252 ? -22.344 -9.727 9.617 1 96.94 252 GLN B C 1
ATOM 4574 O O . GLN B 1 252 ? -22.953 -8.953 8.867 1 96.94 252 GLN B O 1
ATOM 4579 N N . GLU B 1 253 ? -21.516 -9.359 10.586 1 97.56 253 GLU B N 1
ATOM 4580 C CA . GLU B 1 253 ? -21.234 -7.941 10.75 1 97.56 253 GLU B CA 1
ATOM 4581 C C . GLU B 1 253 ? -20.594 -7.355 9.492 1 97.56 253 GLU B C 1
ATOM 4583 O O . GLU B 1 253 ? -20.922 -6.242 9.078 1 97.56 253 GLU B O 1
ATOM 4588 N N . ALA B 1 254 ? -19.641 -8.039 8.883 1 97.56 254 ALA B N 1
ATOM 4589 C CA . ALA B 1 254 ? -19.016 -7.613 7.633 1 97.56 254 ALA B CA 1
ATOM 4590 C C . ALA B 1 254 ? -20.078 -7.391 6.551 1 97.56 254 ALA B C 1
ATOM 4592 O O . ALA B 1 254 ? -20.078 -6.355 5.883 1 97.56 254 ALA B O 1
ATOM 4593 N N . LYS B 1 255 ? -20.969 -8.398 6.426 1 97.31 255 LYS B N 1
ATOM 4594 C CA . LYS B 1 255 ? -22.047 -8.32 5.445 1 97.31 255 LYS B CA 1
ATOM 4595 C C . LYS B 1 255 ? -22.875 -7.051 5.637 1 97.31 255 LYS B C 1
ATOM 4597 O O . LYS B 1 255 ? -23.156 -6.336 4.672 1 97.31 255 LYS B O 1
ATOM 4602 N N . ASP B 1 256 ? -23.219 -6.75 6.891 1 97.69 256 ASP B N 1
ATOM 4603 C CA . ASP B 1 256 ? -24.031 -5.582 7.191 1 97.69 256 ASP B CA 1
ATOM 4604 C C . ASP B 1 256 ? -23.312 -4.289 6.809 1 97.69 256 ASP B C 1
ATOM 4606 O O . ASP B 1 256 ? -23.906 -3.395 6.207 1 97.69 256 ASP B O 1
ATOM 4610 N N . ILE B 1 257 ? -22.062 -4.18 7.117 1 97.56 257 ILE B N 1
ATOM 4611 C CA . ILE B 1 257 ? -21.266 -2.982 6.859 1 97.56 257 ILE B CA 1
ATOM 4612 C C . ILE B 1 257 ? -21.094 -2.787 5.355 1 97.56 257 ILE B C 1
ATOM 4614 O O . ILE B 1 257 ? -21.328 -1.693 4.836 1 97.56 257 ILE B O 1
ATOM 4618 N N . TYR B 1 258 ? -20.734 -3.852 4.617 1 97.38 258 TYR B N 1
ATOM 4619 C CA . TYR B 1 258 ? -20.516 -3.754 3.178 1 97.38 258 TYR B CA 1
ATOM 4620 C C . TYR B 1 258 ? -21.812 -3.412 2.455 1 97.38 258 TYR B C 1
ATOM 4622 O O . TYR B 1 258 ? -21.812 -2.654 1.482 1 97.38 258 TYR B O 1
ATOM 4630 N N . THR B 1 259 ? -22.906 -4.02 2.939 1 97.38 259 THR B N 1
ATOM 4631 C CA . THR B 1 259 ? -24.203 -3.715 2.354 1 97.38 259 THR B CA 1
ATOM 4632 C C . THR B 1 259 ? -24.516 -2.227 2.479 1 97.38 259 THR B C 1
ATOM 4634 O O . THR B 1 259 ? -25 -1.605 1.525 1 97.38 259 THR B O 1
ATOM 4637 N N . LYS B 1 260 ? -24.234 -1.686 3.682 1 96.56 260 LYS B N 1
ATOM 4638 C CA . LYS B 1 260 ? -24.453 -0.259 3.902 1 96.56 260 LYS B CA 1
ATOM 4639 C C . LYS B 1 260 ? -23.594 0.581 2.965 1 96.56 260 LYS B C 1
ATOM 4641 O O . LYS B 1 260 ? -24.062 1.556 2.381 1 96.56 260 LYS B O 1
ATOM 4646 N N . ILE B 1 261 ? -22.328 0.242 2.801 1 97.12 261 ILE B N 1
ATOM 4647 C CA . ILE B 1 261 ? -21.422 0.97 1.925 1 97.12 261 ILE B CA 1
ATOM 4648 C C . ILE B 1 261 ? -21.938 0.929 0.489 1 97.12 261 ILE B C 1
ATOM 4650 O O . ILE B 1 261 ? -21.969 1.951 -0.2 1 97.12 261 ILE B O 1
ATOM 4654 N N . LEU B 1 262 ? -22.422 -0.204 0.016 1 96.5 262 LEU B N 1
ATOM 4655 C CA . LEU B 1 262 ? -22.844 -0.399 -1.367 1 96.5 262 LEU B CA 1
ATOM 4656 C C . LEU B 1 262 ? -24.156 0.33 -1.642 1 96.5 262 LEU B C 1
ATOM 4658 O O . LEU B 1 262 ? -24.484 0.618 -2.795 1 96.5 262 LEU B O 1
ATOM 4662 N N . SER B 1 263 ? -24.969 0.561 -0.584 1 95.94 263 SER B N 1
ATOM 4663 C CA . SER B 1 263 ? -26.156 1.392 -0.758 1 95.94 263 SER B CA 1
ATOM 4664 C C . SER B 1 263 ? -25.781 2.801 -1.209 1 95.94 263 SER B C 1
ATOM 4666 O O . SER B 1 263 ? -26.516 3.426 -1.977 1 95.94 263 SER B O 1
ATOM 4668 N N . LYS B 1 264 ? -24.641 3.279 -0.734 1 95 264 LYS B N 1
ATOM 4669 C CA . LYS B 1 264 ? -24.156 4.609 -1.095 1 95 264 LYS B CA 1
ATOM 4670 C C . LYS B 1 264 ? -23.328 4.562 -2.379 1 95 264 LYS B C 1
ATOM 4672 O O . LYS B 1 264 ? -23.375 5.488 -3.188 1 95 264 LYS B O 1
ATOM 4677 N N . TYR B 1 265 ? -22.578 3.426 -2.568 1 95.81 265 TYR B N 1
ATOM 4678 C CA . TYR B 1 265 ? -21.688 3.26 -3.713 1 95.81 265 TYR B CA 1
ATOM 4679 C C . TYR B 1 265 ? -21.922 1.918 -4.395 1 95.81 265 TYR B C 1
ATOM 4681 O O . TYR B 1 265 ? -21.078 1.017 -4.309 1 95.81 265 TYR B O 1
ATOM 4689 N N . PRO B 1 266 ? -22.891 1.812 -5.164 1 94.88 266 PRO B N 1
ATOM 4690 C CA . PRO B 1 266 ? -23.312 0.521 -5.711 1 94.88 266 PRO B CA 1
ATOM 4691 C C . PRO B 1 266 ? -22.312 -0.057 -6.703 1 94.88 266 PRO B C 1
ATOM 4693 O O . PRO B 1 266 ? -22.297 -1.267 -6.945 1 94.88 266 PRO B O 1
ATOM 4696 N N . ASN B 1 267 ? -21.406 0.745 -7.23 1 95.31 267 ASN B N 1
ATOM 4697 C CA . ASN B 1 267 ? -20.516 0.265 -8.281 1 95.31 267 ASN B CA 1
ATOM 4698 C C . ASN B 1 267 ? -19.109 -0.012 -7.742 1 95.31 267 ASN B C 1
ATOM 4700 O O . ASN B 1 267 ? -18.172 -0.172 -8.516 1 95.31 267 ASN B O 1
ATOM 4704 N N . ASP B 1 268 ? -19 -0.038 -6.453 1 94.5 268 ASP B N 1
ATOM 4705 C CA . ASP B 1 268 ? -17.703 -0.362 -5.867 1 94.5 268 ASP B CA 1
ATOM 4706 C C . ASP B 1 268 ? -17.406 -1.855 -5.984 1 94.5 268 ASP B C 1
ATOM 4708 O O . ASP B 1 268 ? -17.953 -2.66 -5.219 1 94.5 268 ASP B O 1
ATOM 4712 N N . LYS B 1 269 ? -16.484 -2.26 -6.855 1 92.06 269 LYS B N 1
ATOM 4713 C CA . LYS B 1 269 ? -16.234 -3.658 -7.188 1 92.06 269 LYS B CA 1
ATOM 4714 C C . LYS B 1 269 ? -15.539 -4.375 -6.031 1 92.06 269 LYS B C 1
ATOM 4716 O O . LYS B 1 269 ? -15.828 -5.547 -5.762 1 92.06 269 LYS B O 1
ATOM 4721 N N . LEU B 1 270 ? -14.625 -3.689 -5.469 1 91.62 270 LEU B N 1
ATOM 4722 C CA . LEU B 1 270 ? -13.891 -4.297 -4.367 1 91.62 270 LEU B CA 1
ATOM 4723 C C . LEU B 1 270 ? -14.828 -4.652 -3.217 1 91.62 270 LEU B C 1
ATOM 4725 O O . LEU B 1 270 ? -14.766 -5.758 -2.68 1 91.62 270 LEU B O 1
ATOM 4729 N N . ILE B 1 271 ? -15.719 -3.73 -2.869 1 94.56 271 ILE B N 1
ATOM 4730 C CA . ILE B 1 271 ? -16.641 -3.957 -1.76 1 94.56 271 ILE B CA 1
ATOM 4731 C C . ILE B 1 271 ? -17.641 -5.047 -2.135 1 94.56 271 ILE B C 1
ATOM 4733 O O . ILE B 1 271 ? -18.031 -5.859 -1.29 1 94.56 271 ILE B O 1
ATOM 4737 N N . SER B 1 272 ? -18.016 -5.074 -3.355 1 94.56 272 SER B N 1
ATOM 4738 C CA . SER B 1 272 ? -18.906 -6.141 -3.814 1 94.56 272 SER B CA 1
ATOM 4739 C C . SER B 1 272 ? -18.25 -7.508 -3.646 1 94.56 272 SER B C 1
ATOM 4741 O O . SER B 1 272 ? -18.906 -8.461 -3.201 1 94.56 272 SER B O 1
ATOM 4743 N N . GLN B 1 273 ? -17.016 -7.625 -4.023 1 92.56 273 GLN B N 1
ATOM 4744 C CA . GLN B 1 273 ? -16.281 -8.883 -3.883 1 92.56 273 GLN B CA 1
ATOM 4745 C C . GLN B 1 273 ? -16.156 -9.289 -2.416 1 92.56 273 GLN B C 1
ATOM 4747 O O . GLN B 1 273 ? -16.328 -10.461 -2.074 1 92.56 273 GLN B O 1
ATOM 4752 N N . ASN B 1 274 ? -15.828 -8.328 -1.571 1 94.25 274 ASN B N 1
ATOM 4753 C CA . ASN B 1 274 ? -15.719 -8.602 -0.141 1 94.25 274 ASN B CA 1
ATOM 4754 C C . ASN B 1 274 ? -17.062 -9.047 0.446 1 94.25 274 ASN B C 1
ATOM 4756 O O . ASN B 1 274 ? -17.094 -9.945 1.284 1 94.25 274 ASN B O 1
ATOM 4760 N N . LEU B 1 275 ? -18.125 -8.375 0 1 95.56 275 LEU B N 1
ATOM 4761 C CA . LEU B 1 275 ? -19.453 -8.773 0.427 1 95.56 275 LEU B CA 1
ATOM 4762 C C . LEU B 1 275 ? -19.766 -10.203 0.005 1 95.56 275 LEU B C 1
ATOM 4764 O O . LEU B 1 275 ? -20.266 -11 0.8 1 95.56 275 LEU B O 1
ATOM 4768 N N . ASN B 1 276 ? -19.422 -10.539 -1.224 1 94.19 276 ASN B N 1
ATOM 4769 C CA . ASN B 1 276 ? -19.625 -11.898 -1.705 1 94.19 276 ASN B CA 1
ATOM 4770 C C . ASN B 1 276 ? -18.859 -12.914 -0.864 1 94.19 276 ASN B C 1
ATOM 4772 O O . ASN B 1 276 ? -19.375 -13.984 -0.538 1 94.19 276 ASN B O 1
ATOM 4776 N N . SER B 1 277 ? -17.625 -12.578 -0.608 1 93.81 277 SER B N 1
ATOM 4777 C CA . SER B 1 277 ? -16.844 -13.469 0.234 1 93.81 277 SER B CA 1
ATOM 4778 C C . SER B 1 277 ? -17.484 -13.664 1.6 1 93.81 277 SER B C 1
ATOM 4780 O O . SER B 1 277 ? -17.594 -14.789 2.086 1 93.81 277 SER B O 1
ATOM 4782 N N . ALA B 1 278 ? -17.906 -12.57 2.23 1 95 278 ALA B N 1
ATOM 4783 C CA . ALA B 1 278 ? -18.562 -12.641 3.531 1 95 278 ALA B CA 1
ATOM 4784 C C . ALA B 1 278 ? -19.812 -13.523 3.467 1 95 278 ALA B C 1
ATOM 4786 O O . ALA B 1 278 ? -20.031 -14.359 4.348 1 95 278 ALA B O 1
ATOM 4787 N N . CYS B 1 279 ? -20.578 -13.375 2.432 1 95.12 279 CYS B N 1
ATOM 4788 C CA . CYS B 1 279 ? -21.797 -14.156 2.244 1 95.12 279 CYS B CA 1
ATOM 4789 C C . CYS B 1 279 ? -21.469 -15.633 2.061 1 95.12 279 CYS B C 1
ATOM 4791 O O . CYS B 1 279 ? -22.125 -16.5 2.639 1 95.12 279 CYS B O 1
ATOM 4793 N N . ASP B 1 280 ? -20.453 -15.875 1.251 1 93.62 280 ASP B N 1
ATOM 4794 C CA . ASP B 1 280 ? -20.047 -17.25 1.002 1 93.62 280 ASP B CA 1
ATOM 4795 C C . ASP B 1 280 ? -19.594 -17.938 2.291 1 93.62 280 ASP B C 1
ATOM 4797 O O . ASP B 1 280 ? -19.969 -19.078 2.562 1 93.62 280 ASP B O 1
ATOM 4801 N N . PHE B 1 281 ? -18.797 -17.25 3.035 1 93.5 281 PHE B N 1
ATOM 4802 C CA . PHE B 1 281 ? -18.344 -17.797 4.301 1 93.5 281 PHE B CA 1
ATOM 4803 C C . PHE B 1 281 ? -19.516 -18.047 5.246 1 93.5 281 PHE B C 1
ATOM 4805 O O . PHE B 1 281 ? -19.547 -19.047 5.953 1 93.5 281 PHE B O 1
ATOM 4812 N N . LEU B 1 282 ? -20.453 -17.094 5.34 1 92.81 282 LEU B N 1
ATOM 4813 C CA . LEU B 1 282 ? -21.641 -17.219 6.188 1 92.81 282 LEU B CA 1
ATOM 4814 C C . LEU B 1 282 ? -22.453 -18.453 5.805 1 92.81 282 LEU B C 1
ATOM 4816 O O . LEU B 1 282 ? -22.938 -19.188 6.676 1 92.81 282 LEU B O 1
ATOM 4820 N N . GLU B 1 283 ? -22.625 -18.625 4.52 1 91.5 283 GLU B N 1
ATOM 4821 C CA . GLU B 1 283 ? -23.359 -19.797 4.027 1 91.5 283 GLU B CA 1
ATOM 4822 C C . GLU B 1 283 ? -22.672 -21.094 4.43 1 91.5 283 GLU B C 1
ATOM 4824 O O . GLU B 1 283 ? -23.328 -22.062 4.793 1 91.5 283 GLU B O 1
ATOM 4829 N N . GLU B 1 284 ? -21.422 -21.078 4.289 1 89.19 284 GLU B N 1
ATOM 4830 C CA . GLU B 1 284 ? -20.656 -22.266 4.676 1 89.19 284 GLU B CA 1
ATOM 4831 C C . GLU B 1 284 ? -20.797 -22.547 6.168 1 89.19 284 GLU B C 1
ATOM 4833 O O . GLU B 1 284 ? -20.891 -23.703 6.578 1 89.19 284 GLU B O 1
ATOM 4838 N N . GLU B 1 285 ? -20.734 -21.516 6.992 1 86.81 285 GLU B N 1
ATOM 4839 C CA . GLU B 1 285 ? -20.906 -21.672 8.43 1 86.81 285 GLU B CA 1
ATOM 4840 C C . GLU B 1 285 ? -22.297 -22.234 8.766 1 86.81 285 GLU B C 1
ATOM 4842 O O . GLU B 1 285 ? -22.438 -23.031 9.688 1 86.81 285 GLU B O 1
ATOM 4847 N N . LEU B 1 286 ? -23.297 -21.781 8.07 1 84.5 286 LEU B N 1
ATOM 4848 C CA . LEU B 1 286 ? -24.672 -22.219 8.305 1 84.5 286 LEU B CA 1
ATOM 4849 C C . LEU B 1 286 ? -24.859 -23.672 7.891 1 84.5 286 LEU B C 1
ATOM 4851 O O . LEU B 1 286 ? -25.562 -24.422 8.555 1 84.5 286 LEU B O 1
ATOM 4855 N N . LYS B 1 287 ? -24.156 -24.109 6.812 1 80.94 287 LYS B N 1
ATOM 4856 C CA . LYS B 1 287 ? -24.234 -25.5 6.367 1 80.94 287 LYS B CA 1
ATOM 4857 C C . LYS B 1 287 ? -23.562 -26.438 7.375 1 80.94 287 LYS B C 1
ATOM 4859 O O . LYS B 1 287 ? -24.047 -27.547 7.602 1 80.94 287 LYS B O 1
ATOM 4864 N N . CYS B 1 288 ? -22.547 -25.969 7.926 1 72.62 288 CYS B N 1
ATOM 4865 C CA . CYS B 1 288 ? -21.844 -26.797 8.891 1 72.62 288 CYS B CA 1
ATOM 4866 C C . CYS B 1 288 ? -22.625 -26.906 10.195 1 72.62 288 CYS B C 1
ATOM 4868 O O . CYS B 1 288 ? -22.484 -27.875 10.938 1 72.62 288 CYS B O 1
ATOM 4870 N N . GLN B 1 289 ? -23.406 -25.969 10.523 1 69.88 289 GLN B N 1
ATOM 4871 C CA . GLN B 1 289 ? -24.219 -26 11.742 1 69.88 289 GLN B CA 1
ATOM 4872 C C . GLN B 1 289 ? -25.484 -26.812 11.547 1 69.88 289 GLN B C 1
ATOM 4874 O O . GLN B 1 289 ? -26.078 -27.297 12.516 1 69.88 289 GLN B O 1
ATOM 4879 N N . SER B 1 290 ? -25.891 -27.031 10.281 1 61.41 290 SER B N 1
ATOM 4880 C CA . SER B 1 290 ? -27.062 -27.875 10.047 1 61.41 290 SER B CA 1
ATOM 4881 C C . SER B 1 290 ? -26.672 -29.344 9.922 1 61.41 290 SER B C 1
ATOM 4883 O O . SER B 1 290 ? -25.562 -29.672 9.516 1 61.41 290 SER B O 1
#

Organism: NCBI:txid1408889

Foldseek 3Di:
DVVVVVVVVVLVVVVVVLLVVLVVLVCVQLQPLVSQADLVNVVCSLVCSCVVVVDDLQVVLVSVLVVCVVRVPYFLSNLLSSCVSNVLLVCLVVVVVVDPNVVSVVSNCSPVDGDDADSVQPDDQWQDDPVLLSVLLVQLVVCVVVVVLVSNVVSLVVSCNGPVPRLSSLQSVLVSCVSVPVLVSSLVSLVVSCVVPVLPLSSLQSNLVSCVVVVNLVSSLVSLVSNCVNVVPPLVSLVSNLVSCLVVLVLVVNLVSLVVSCVVVVPDPVSVVSNVSSVVSVVVVVVVVD/DVVVVVCVVCLVVVVVVLLVVLVVLVCVQLQPLVSQADLVNVVCSLVCSCVVVVDDLQVVLVSVLVVCVVRVPYFLSNLLSSCVSNVLLVCLVVVVVVDPNVVSVVSNCSPVDGDDADSVQPPDQWQDDPVLLSVLQVQLVVCVVVVVLVSNVVSLVVSCNGPVPRLSSLQSVLVSCVSVPVLVSSLVSLVVSCVVPVLPLSSLQSNLVSCVVVVNLVSSLVSLVSNCVNVVPPLVSLVSNLVSCLVVLVLVVNLVSLVVSCVVVVPDPVSVVSNVSSVVSVVVVVVVVD

Sequence (580 aa):
MINFFKKLKNNSYNNKDNDAKFHDDLRELYNNFSLRIDPEKWDALIHNASNKYNWYMDIMGDKLMHFLMSNYNLPYQIWTLLDQHFQWKSGSRELSKSYPKDFIQFVISNINNQYRLRYDLFKSKINGSYDDFINLYYKAYFSLQNKNLHTAQKSILQAKQIFDGHPDLIILEGSYHVEINRIDKAIENFSHVINKDDNDFYAHLNRADTYIKSGKLSMAYEDYRKCLSIDPENTRVQYQLGDCCLYMGNYQEAKDIYTKILSKYPNDKLISQNLNSACDFLEEELKCQSMINFFKKLKNNSYNNKDNDAKFHDDLRELYNNFSLRIDPEKWDALIHNASNKYNWYMDIMGDKLMHFLMSNYNLPYQIWTLLDQHFQWKSGSRELSKSYPKDFIQFVISNINNQYRLRYDLFKSKINGSYDDFINLYYKAYFSLQNKNLHTAQKSILQAKQIFDGHPDLIILEGSYHVEINRIDKAIENFSHVINKDDNDFYAHLNRADTYIKSGKLSMAYEDYRKCLSIDPENTRVQYQLGDCCLYMGNYQEAKDIYTKILSKYPNDKLISQNLNSACDFLEEELKCQS

Secondary structure (DSSP, 8-state):
-HHHHHHHHHHHHHHHHHHHHHHHHHHHHHHSHHHHT-HHHHHHHHHHHHHHH---HHHHHHHHHHHHTT-----HHHHHHHHHHH-TTTTHHHHHHHS-HHHHHHHHHHHH---S--GGG--S--SS-HHHHHHHHHHHHHHHHTT-HHHHHHHHHHHHHH-TT-HHHHHHHHHHHHHTT-HHHHHHHHHHHHHH-TT-HHHHHHHHHHHHHTT-HHHHHHHHHHHHHH-TT-HHHHHHHHHHHHHHT-HHHHHHHHHHHHHH-TT-HHHHHHHHHHHHHHHHHHHHH-/-HHHHHHHHHHHHHHHHHHHHHHHHHHHHHHSHHHHT-HHHHHHHHHHHHHHH---HHHHHHHHHHHHTT-----HHHHHHHHHHH-TTTTHHHHHHHS-HHHHHHHHHHHH---S--GGG--S--SS-HHHHHHHHHHHHHHHHTT-HHHHHHHHHHHHHH-TT-HHHHHHHHHHHHHTT-HHHHHHHHHHHHHH-TT-HHHHHHHHHHHHHTT-HHHHHHHHHHHHHH-TT-HHHHHHHHHHHHHHT-HHHHHHHHHHHHHH-TT-HHHHHHHHHHHHHHHHHHHHH-

Nearest PDB structures (foldseek):
  5a01-assembly3_C  TM=7.898E-01  e=8.167E-05  Drosophila melanogaster
  4gyw-assembly2_A  TM=7.987E-01  e=1.667E-04  Homo sapiens
  8cm9-assembly4_D  TM=7.518E-01  e=2.976E-04  Homo sapiens
  5nnr-assembly1_A  TM=7.977E-01  e=1.085E-03  Thermochaetoides thermophila
  5l9t-assembly1_C  TM=5.204E-01  e=1.021E-04  Homo sapiens